Protein AF-0000000083339281 (afdb_homodimer)

Foldseek 3Di:
DPPPPPPQDPVNVVLLVLLLVQCLVCLLVVHQDWQCVSCVVSVHDPVSSCVQVVGSLSSLVVNVCVLCVVLLVDAAPDQDLLVLLLVSLVVRLVSCVVSVSSQVVNVVVLVVVVVVCVVVVDPPDRPPPPSLLVSSCNSCVNCPVQADPVLVVVLSVQLVCLPGSNVVCCCCVPVVDDSVRSSVVSSVSNVVSVVVSNVVSVVVD/DPPPPPPQDPVNVVLLVLLLVQCLVCLVVVHQDWQCVSCVVSVHDPVSSCVQVVGSLSSLVVNVCVLCVVLLVDAAPDQDLLVLLLVSLVVRLVSCVVSVSSQVVNVVVLVVVVVVCVVVVDPPDRPPPPSLLVSSCNSCVNCPVQADPVLVVVLSVQLVCLPGSNVVCCCCVPVVDDSVRSSVVSSVSNVVSVVVSNVVSVVVD

Nearest PDB structures (foldseek):
  5cw8-assembly1_B  TM=6.931E-01  e=2.999E-03  Mycobacterium tuberculosis H37Rv
  2hxi-assembly1_B  TM=6.132E-01  e=1.172E-02  Streptomyces coelicolor A3(2)
  2v57-assembly2_D  TM=5.869E-01  e=1.789E-02  Mycolicibacterium smegmatis
  3cwr-assembly3_B  TM=5.842E-01  e=1.482E-02  Rhodospirillum rubrum ATCC 11170
  3qkx-assembly1_B  TM=4.078E-01  e=6.069E-02  Haemophilus influenzae

Secondary structure (DSSP, 8-state):
---------HHHHHHHHHHHHHHHHHHHTT----HHHHHHHHT--HHHHHHH-SSHHHHHHHHHHHHHHHHHT-----SSHHHHHHHHHHHHHHHHHHTHHHHHHHHHHHHHHHHHHHHH----------HHHHHHHHHTGGGTTTS-HHHHHHHHHHHHHHSSHHHHHIIIIIS---HHHHHHHHHHHHHHHHHHHHHHHHHH-/---------HHHHHHHHHHHHHHHHHHHTT----HHHHHHHHT--HHHHHHH-SSHHHHHHHHHHHHHHHHHT-----SSHHHHHHHHHHHHHHHHHHTHHHHHHHHHHHHHHHHHHHHH----------HHHHHHHHHTGGGTTTS-HHHHHHHHHHHHHHSSHHHHHIIIIIS---HHHHHHHHHHHHHHHHHHHHHHHHHH-

Radius of gyration: 23.17 Å; Cα contacts (8 Å, |Δi|>4): 442; chains: 2; bounding box: 65×65×64 Å

pLDDT: mean 88.34, std 13.96, range [32.69, 98.75]

Sequence (410 aa):
MSDKVIYVSRKQMKTRALMVEQAMALFAQGLEPGVAEVAEKAGVSRSTAYRYFPTRNALVMAMVEESLGPVMNWQPAQQCADERVCSLLAFAWPRIFMHEGVLRAALKVSLEQWAESRKEGGTEQMFTRGNRLRLLTKALQPLESRLAPEKMQMLLNALAVIYGTESLVVLKDIAHCSDDDVMDITEWMAMAMLEKALRENSEGDMSDKVIYVSRKQMKTRALMVEQAMALFAQGLEPGVAEVAEKAGVSRSTAYRYFPTRNALVMAMVEESLGPVMNWQPAQQCADERVCSLLAFAWPRIFMHEGVLRAALKVSLEQWAESRKEGGTEQMFTRGNRLRLLTKALQPLESRLAPEKMQMLLNALAVIYGTESLVVLKDIAHCSDDDVMDITEWMAMAMLEKALRENSEGD

Solvent-accessible surface area (backbone atoms only — not comparable to full-atom values): 22512 Å² total; per-residue (Å²): 131,81,83,75,70,78,78,73,47,71,68,52,52,50,52,53,50,45,42,43,52,47,41,49,56,40,18,66,47,31,43,82,74,50,53,58,57,32,17,59,76,56,72,42,55,58,70,59,39,39,70,76,26,75,42,56,64,52,46,45,51,52,38,49,50,65,64,41,42,70,56,74,65,63,73,78,85,56,78,49,35,70,56,19,46,50,50,50,49,66,61,38,48,62,47,48,63,73,40,38,47,54,49,52,50,44,50,43,49,45,53,50,47,54,29,49,30,54,57,66,72,43,82,66,82,60,78,68,81,52,61,57,59,58,52,50,50,61,30,40,49,68,40,61,87,68,39,55,70,69,58,46,50,50,52,51,53,52,50,50,39,57,56,52,65,50,27,47,48,37,38,41,70,63,64,63,45,51,76,68,49,49,55,50,48,40,50,50,51,49,51,23,46,53,52,44,54,55,53,53,44,58,68,74,100,133,80,83,75,71,79,78,72,48,73,66,53,51,50,52,51,50,45,40,42,53,47,40,50,55,41,20,66,48,33,42,84,74,48,55,58,58,32,15,59,76,56,74,42,54,58,71,59,39,40,69,76,27,77,41,57,65,53,45,45,52,50,39,50,50,64,64,41,42,70,57,75,66,62,73,77,85,56,78,48,35,69,55,19,43,50,51,49,49,66,61,38,48,62,47,48,63,74,39,39,47,53,48,51,51,46,50,42,49,45,53,49,47,54,28,51,31,54,56,65,72,43,82,67,81,60,78,67,82,53,62,57,59,57,54,49,50,61,29,41,49,68,41,63,87,67,38,56,71,70,58,47,50,50,51,52,53,53,50,50,40,57,56,53,63,50,27,48,49,38,38,40,69,62,64,63,43,50,74,66,49,50,54,51,49,42,48,52,50,50,50,23,45,52,52,45,54,54,52,52,43,58,66,73,99

InterPro domains:
  IPR001647 DNA-binding HTH domain, TetR-type [PF00440] (21-62)
  IPR001647 DNA-binding HTH domain, TetR-type [PS50977] (13-71)
  IPR009057 Homedomain-like superfamily [SSF46689] (10-74)
  IPR050109 HTH-type, TetR-like transcriptional regulator [PTHR30055] (12-131)

Organism: NCBI:txid2582917

Structure (mmCIF, N/CA/C/O backbone):
data_AF-0000000083339281-model_v1
#
loop_
_entity.id
_entity.type
_entity.pdbx_description
1 polymer 'TetR/AcrR family transcriptional regulator'
#
loop_
_atom_site.group_PDB
_atom_site.id
_atom_site.type_symbol
_atom_site.label_atom_id
_atom_site.label_alt_id
_atom_site.label_comp_id
_atom_site.label_asym_id
_atom_site.label_entity_id
_atom_site.label_seq_id
_atom_site.pdbx_PDB_ins_code
_atom_site.Cartn_x
_atom_site.Cartn_y
_atom_site.Cartn_z
_atom_site.occupancy
_atom_site.B_iso_or_equiv
_atom_site.auth_seq_id
_atom_site.auth_comp_id
_atom_site.auth_asym_id
_atom_site.auth_atom_id
_atom_site.pdbx_PDB_model_num
ATOM 1 N N . MET A 1 1 ? 22.797 26.172 -26.609 1 33.94 1 MET A N 1
ATOM 2 C CA . MET A 1 1 ? 22.531 26.344 -25.188 1 33.94 1 MET A CA 1
ATOM 3 C C . MET A 1 1 ? 23.531 25.547 -24.344 1 33.94 1 MET A C 1
ATOM 5 O O . MET A 1 1 ? 23.672 24.328 -24.531 1 33.94 1 MET A O 1
ATOM 9 N N . SER A 1 2 ? 24.62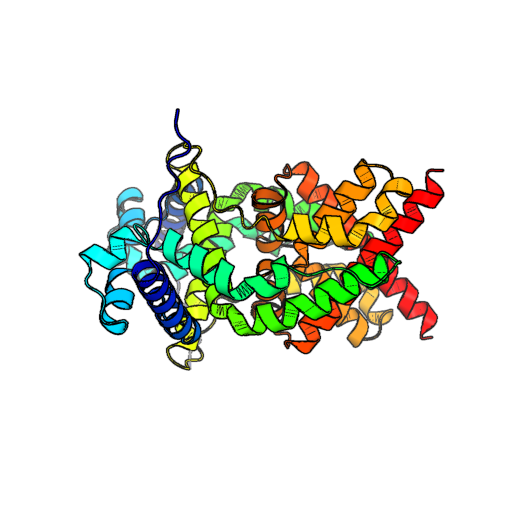5 26.125 -23.766 1 36.34 2 SER A N 1
ATOM 10 C CA . SER A 1 2 ? 25.703 25.516 -23.016 1 36.34 2 SER A CA 1
ATOM 11 C C . SER A 1 2 ? 25.188 24.656 -21.859 1 36.34 2 SER A C 1
ATOM 13 O O . SER A 1 2 ? 24.188 25.016 -21.234 1 36.34 2 SER A O 1
ATOM 15 N N . ASP A 1 3 ? 25.266 23.438 -21.828 1 41.91 3 ASP A N 1
ATOM 16 C CA . ASP A 1 3 ? 24.938 22.5 -20.766 1 41.91 3 ASP A CA 1
ATOM 17 C C . ASP A 1 3 ? 25.516 22.953 -19.438 1 41.91 3 ASP A C 1
ATOM 19 O O . ASP A 1 3 ? 26.734 22.828 -19.203 1 41.91 3 ASP A O 1
ATOM 23 N N . LYS A 1 4 ? 25.188 24.141 -18.953 1 43.12 4 LYS A N 1
ATOM 24 C CA . LYS A 1 4 ? 25.625 24.703 -17.672 1 43.12 4 LYS A CA 1
ATOM 25 C C . LYS A 1 4 ? 25.672 23.625 -16.594 1 43.12 4 LYS A C 1
ATOM 27 O O . LYS A 1 4 ? 24.641 23.094 -16.188 1 43.12 4 LYS A O 1
ATOM 32 N N . VAL A 1 5 ? 26.656 22.828 -16.562 1 42.88 5 VAL A N 1
ATOM 33 C CA . VAL A 1 5 ? 27.016 21.953 -15.445 1 42.88 5 VAL A CA 1
ATOM 34 C C . VAL A 1 5 ? 26.953 22.734 -14.133 1 42.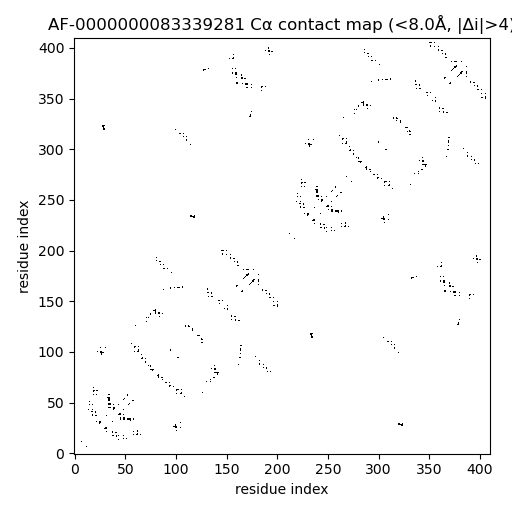88 5 VAL A C 1
ATOM 36 O O . VAL A 1 5 ? 27.672 23.719 -13.953 1 42.88 5 VAL A O 1
ATOM 39 N N . ILE A 1 6 ? 25.906 22.906 -13.477 1 47.34 6 ILE A N 1
ATOM 40 C CA . ILE A 1 6 ? 25.891 23.469 -12.133 1 47.34 6 ILE A CA 1
ATOM 41 C C . ILE A 1 6 ? 26.922 22.75 -11.258 1 47.34 6 ILE A C 1
ATOM 43 O O . ILE A 1 6 ? 26.812 21.547 -11.031 1 47.34 6 ILE A O 1
ATOM 47 N N . TYR A 1 7 ? 28.078 23.203 -11.25 1 48.22 7 TYR A N 1
ATOM 48 C CA . TYR A 1 7 ? 29.172 22.781 -10.375 1 48.22 7 TYR A CA 1
ATOM 49 C C . TYR A 1 7 ? 28.812 22.953 -8.914 1 48.22 7 TYR A C 1
ATOM 51 O O . TYR A 1 7 ? 28.625 24.078 -8.445 1 48.22 7 TYR A O 1
ATOM 59 N N . VAL A 1 8 ? 28.109 21.938 -8.422 1 59.62 8 VAL A N 1
ATOM 60 C CA . VAL A 1 8 ? 27.906 21.984 -6.977 1 59.62 8 VAL A CA 1
ATOM 61 C C . VAL A 1 8 ? 29.25 21.766 -6.27 1 59.62 8 VAL A C 1
ATOM 63 O O . VAL A 1 8 ? 29.953 20.781 -6.543 1 59.62 8 VAL A O 1
ATOM 66 N N . SER A 1 9 ? 29.812 22.719 -5.547 1 73.69 9 SER A N 1
ATOM 67 C CA . SER A 1 9 ? 31.078 22.656 -4.809 1 73.69 9 SER A CA 1
ATOM 68 C C . SER A 1 9 ? 31.062 21.5 -3.807 1 73.69 9 SER A C 1
ATOM 70 O O . SER A 1 9 ? 30 21 -3.445 1 73.69 9 SER A O 1
ATOM 72 N N . ARG A 1 10 ? 32.25 21.047 -3.561 1 70.12 10 ARG A N 1
ATOM 73 C CA . ARG A 1 10 ? 32.438 20 -2.562 1 70.12 10 ARG A CA 1
ATOM 74 C C . ARG A 1 10 ? 31.766 20.375 -1.243 1 70.12 10 ARG A C 1
ATOM 76 O O . ARG A 1 10 ? 31.188 19.531 -0.573 1 70.12 10 ARG A O 1
ATOM 83 N N . LYS A 1 11 ? 31.922 21.641 -0.958 1 74.75 11 LYS A N 1
ATOM 84 C CA . LYS A 1 11 ? 31.328 22.125 0.281 1 74.75 11 LYS A CA 1
ATOM 85 C C . LYS A 1 11 ? 29.797 22.031 0.226 1 74.75 11 LYS A C 1
ATOM 87 O O . LYS A 1 11 ? 29.156 21.656 1.21 1 74.75 11 LYS A O 1
ATOM 92 N N . GLN A 1 12 ? 29.281 22.297 -0.885 1 77.69 12 GLN A N 1
ATOM 93 C CA . GLN A 1 12 ? 27.844 22.25 -1.071 1 77.69 12 GLN A CA 1
ATOM 94 C C . GLN A 1 12 ? 27.312 20.828 -0.971 1 77.69 12 GLN A C 1
ATOM 96 O O . GLN A 1 12 ? 26.25 20.594 -0.371 1 77.69 12 GLN A O 1
ATOM 101 N N . MET A 1 13 ? 28.062 19.984 -1.512 1 81.81 13 MET A N 1
ATOM 102 C CA . MET A 1 13 ? 27.672 18.578 -1.456 1 81.81 13 MET A CA 1
ATOM 103 C C . MET A 1 13 ? 27.719 18.062 -0.024 1 81.81 13 MET A C 1
ATOM 105 O O . MET A 1 13 ? 26.859 17.281 0.387 1 81.81 13 MET A O 1
ATOM 109 N N . LYS A 1 14 ? 28.641 18.531 0.684 1 86.44 14 LYS A N 1
ATOM 110 C CA . LYS A 1 14 ? 28.766 18.109 2.074 1 86.44 14 LYS A CA 1
ATOM 111 C C . LYS A 1 14 ? 27.594 18.625 2.914 1 86.44 14 LYS A C 1
ATOM 113 O O . LYS A 1 14 ? 27.078 17.891 3.764 1 86.44 14 LYS A O 1
ATOM 118 N N . THR A 1 15 ? 27.234 19.812 2.658 1 88.88 15 THR A N 1
ATOM 119 C CA . THR A 1 15 ? 26.125 20.406 3.398 1 88.88 15 THR A CA 1
ATOM 120 C C . THR A 1 15 ? 24.812 19.672 3.09 1 88.88 15 THR A C 1
ATOM 122 O O . THR A 1 15 ? 24.031 19.375 3.996 1 88.88 15 THR A O 1
ATOM 125 N N . ARG A 1 16 ? 24.594 19.391 1.918 1 91.88 16 ARG A N 1
ATOM 126 C CA . ARG A 1 16 ? 23.406 18.656 1.509 1 91.88 16 ARG A CA 1
ATOM 127 C C . ARG A 1 16 ? 23.344 17.281 2.158 1 91.88 16 ARG A C 1
ATOM 129 O O . ARG A 1 16 ? 22.297 16.875 2.668 1 91.88 16 ARG A O 1
ATOM 136 N N . ALA A 1 17 ? 24.469 16.641 2.113 1 92.5 17 ALA A N 1
ATOM 137 C CA . ALA A 1 17 ? 24.562 15.312 2.697 1 92.5 17 ALA A CA 1
ATOM 138 C C . ALA A 1 17 ? 24.297 15.352 4.199 1 92.5 17 ALA A C 1
ATOM 140 O O . ALA A 1 17 ? 23.656 14.453 4.746 1 92.5 17 ALA A O 1
ATOM 141 N N . LEU A 1 18 ? 24.797 16.375 4.785 1 93.44 18 LEU A N 1
ATOM 142 C CA . LEU A 1 18 ? 24.594 16.531 6.219 1 93.44 18 LEU A CA 1
ATOM 143 C C . LEU A 1 18 ? 23.109 16.734 6.535 1 93.44 18 LEU A C 1
ATOM 145 O O . LEU A 1 18 ? 22.609 16.156 7.504 1 93.44 18 LEU A O 1
ATOM 149 N N . MET A 1 19 ? 22.453 17.5 5.754 1 95 19 MET A N 1
ATOM 150 C CA . MET A 1 19 ? 21.016 17.734 5.926 1 95 19 MET A CA 1
ATOM 151 C C . MET A 1 19 ? 20.234 16.438 5.781 1 95 19 MET A C 1
ATOM 153 O O . MET A 1 19 ? 19.359 16.141 6.59 1 95 19 MET A O 1
ATOM 157 N N . VAL A 1 20 ? 20.578 15.672 4.836 1 95.25 20 VAL A N 1
ATOM 158 C CA . VAL A 1 20 ? 19.891 14.414 4.57 1 95.25 20 VAL A CA 1
ATOM 159 C C . VAL A 1 20 ? 20.141 13.438 5.723 1 95.25 20 VAL A C 1
ATOM 161 O O . VAL A 1 20 ? 19.203 12.789 6.199 1 95.25 20 VAL A O 1
ATOM 164 N N . GLU A 1 21 ? 21.312 13.414 6.168 1 93.81 21 GLU A N 1
ATOM 165 C CA . GLU A 1 21 ? 21.672 12.523 7.27 1 93.81 21 GLU A CA 1
ATOM 166 C C . GLU A 1 21 ? 20.906 12.875 8.539 1 93.81 21 GLU A C 1
ATOM 168 O O . GLU A 1 21 ? 20.375 11.992 9.211 1 93.81 21 GLU A O 1
ATOM 173 N N . GLN A 1 22 ? 20.844 14.141 8.812 1 94.25 22 GLN A N 1
ATOM 174 C CA . GLN A 1 22 ? 20.125 14.578 10 1 94.25 22 GLN A CA 1
ATOM 175 C C . GLN A 1 22 ? 18.625 14.297 9.867 1 94.25 22 GLN A C 1
ATOM 177 O O . GLN A 1 22 ? 17.984 13.891 10.836 1 94.25 22 GLN A O 1
ATOM 182 N N . ALA A 1 23 ? 18.109 14.531 8.688 1 94.81 23 ALA A N 1
ATOM 183 C CA . ALA A 1 23 ? 16.703 14.258 8.438 1 94.81 23 ALA A CA 1
ATOM 184 C C . ALA A 1 23 ? 16.391 12.773 8.625 1 94.81 23 ALA A C 1
ATOM 186 O O . ALA A 1 23 ? 15.398 12.414 9.258 1 94.81 23 ALA A O 1
ATOM 187 N N . MET A 1 24 ? 17.234 11.93 8.109 1 92.69 24 MET A N 1
ATOM 188 C CA . MET A 1 24 ? 17.031 10.484 8.203 1 92.69 24 MET A CA 1
ATOM 189 C C . MET A 1 24 ? 17.016 10.039 9.664 1 92.69 24 MET A C 1
ATOM 191 O O . MET A 1 24 ? 16.203 9.18 10.039 1 92.69 24 MET A O 1
ATOM 195 N N . ALA A 1 25 ? 17.828 10.625 10.461 1 89.94 25 ALA A N 1
ATOM 196 C CA . ALA A 1 25 ? 17.859 10.289 11.883 1 89.94 25 ALA A CA 1
ATOM 197 C C . ALA A 1 25 ? 16.547 10.672 12.57 1 89.94 25 ALA A C 1
ATOM 199 O O . ALA A 1 25 ? 16.031 9.922 13.406 1 89.94 25 ALA A O 1
ATOM 200 N N . LEU A 1 26 ? 16.047 11.805 12.195 1 89.56 26 LEU A N 1
ATOM 201 C CA . LEU A 1 26 ? 14.797 12.266 12.789 1 89.56 26 LEU A CA 1
ATOM 202 C C . LEU A 1 26 ? 13.625 11.398 12.336 1 89.56 26 LEU A C 1
ATOM 204 O O . LEU A 1 26 ? 12.789 11.008 13.148 1 89.56 26 LEU A O 1
ATOM 208 N N . PHE A 1 27 ? 13.617 11.023 11.109 1 86.62 27 PHE A N 1
ATOM 209 C CA . PHE A 1 27 ? 12.539 10.203 10.57 1 86.62 27 PHE A CA 1
ATOM 210 C C . PHE A 1 27 ? 12.586 8.797 11.156 1 86.62 27 PHE A C 1
ATOM 212 O O . PHE A 1 27 ? 11.547 8.164 11.352 1 86.62 27 PHE A O 1
ATOM 219 N N . ALA A 1 28 ? 13.781 8.352 11.422 1 81.62 28 ALA A N 1
ATOM 220 C CA . ALA A 1 28 ? 13.93 7.031 12.023 1 81.62 28 ALA A CA 1
ATOM 221 C C . ALA A 1 28 ? 13.289 6.984 13.414 1 81.62 28 ALA A C 1
ATOM 223 O O . ALA A 1 28 ? 12.852 5.926 13.859 1 81.62 28 ALA A O 1
ATOM 224 N N . GLN A 1 29 ? 13.141 8.156 14.039 1 81.31 29 GLN A N 1
ATOM 225 C CA . GLN A 1 29 ? 12.555 8.258 15.375 1 81.31 29 GLN A CA 1
ATOM 226 C C . GLN A 1 29 ? 11.055 8.531 15.289 1 81.31 29 GLN A C 1
ATOM 228 O O . GLN A 1 29 ? 10.391 8.711 16.312 1 81.31 29 GLN A O 1
ATOM 233 N N . GLY A 1 30 ? 10.625 8.523 14.07 1 78.12 30 GLY A N 1
ATOM 234 C CA . GLY A 1 30 ? 9.195 8.742 13.883 1 78.12 30 GLY A CA 1
ATOM 235 C C . GLY A 1 30 ? 8.82 10.211 13.797 1 78.12 30 GLY A C 1
ATOM 236 O O . GLY A 1 30 ? 7.641 10.555 13.75 1 78.12 30 GLY A O 1
ATOM 237 N N . LEU A 1 31 ? 9.844 11.008 13.773 1 83.56 31 LEU A N 1
ATOM 238 C CA . LEU A 1 31 ? 9.578 12.438 13.633 1 83.56 31 LEU A CA 1
ATOM 239 C C . LEU A 1 31 ? 9.453 12.828 12.164 1 83.56 31 LEU A C 1
ATOM 241 O O . LEU A 1 31 ? 9.961 12.125 11.289 1 83.56 31 LEU A O 1
ATOM 245 N N . GLU A 1 32 ? 8.609 13.812 11.938 1 83.38 32 GLU A N 1
ATOM 246 C CA . GLU A 1 32 ? 8.453 14.312 10.578 1 83.38 32 GLU A CA 1
ATOM 247 C C . GLU A 1 32 ? 8.773 15.805 10.5 1 83.38 32 GLU A C 1
ATOM 249 O O . GLU A 1 32 ? 7.887 16.625 10.227 1 83.38 32 GLU A O 1
ATOM 254 N N . PRO A 1 33 ? 10.078 16.016 10.617 1 88.94 33 PRO A N 1
ATOM 255 C CA . PRO A 1 33 ? 10.477 17.422 10.656 1 88.94 33 PRO A CA 1
ATOM 256 C C . PRO A 1 33 ? 10.328 18.125 9.305 1 88.94 33 PRO A C 1
ATOM 258 O O . PRO A 1 33 ? 10.398 17.469 8.258 1 88.94 33 PRO A O 1
ATOM 261 N N . GLY A 1 34 ? 10.133 19.422 9.406 1 92.12 34 GLY A N 1
ATOM 262 C CA . GLY A 1 34 ? 10.25 20.234 8.203 1 92.12 34 GLY A CA 1
ATOM 263 C C . GLY A 1 34 ? 11.688 20.578 7.855 1 92.12 34 GLY A C 1
ATOM 264 O O . GLY A 1 34 ? 12.617 20.172 8.562 1 92.12 34 GLY A O 1
ATOM 265 N N . VAL A 1 35 ? 11.828 21.297 6.762 1 94.31 35 VAL A N 1
ATOM 266 C CA . VAL A 1 35 ? 13.156 21.656 6.266 1 94.31 35 VAL A CA 1
ATOM 267 C C . VAL A 1 35 ? 13.859 22.547 7.281 1 94.31 35 VAL A C 1
ATOM 269 O O . VAL A 1 35 ? 15.039 22.344 7.578 1 94.31 35 VAL A O 1
ATOM 272 N N . ALA A 1 36 ? 13.133 23.438 7.867 1 95.19 36 ALA A N 1
ATOM 273 C CA . ALA A 1 36 ? 13.695 24.391 8.828 1 95.19 36 ALA A CA 1
ATOM 274 C C . ALA A 1 36 ? 14.188 23.672 10.078 1 95.19 36 ALA A C 1
ATOM 276 O O . ALA A 1 36 ? 15.258 23.984 10.609 1 95.19 36 ALA A O 1
ATOM 277 N N . GLU A 1 37 ? 13.438 22.797 10.562 1 94.75 37 GLU A N 1
ATOM 278 C CA . GLU A 1 37 ? 13.805 22.031 11.758 1 94.75 37 GLU A CA 1
ATOM 279 C C . GLU A 1 37 ? 15.062 21.203 11.516 1 94.75 37 GLU A C 1
ATOM 281 O O . GLU A 1 37 ? 15.93 21.109 12.391 1 94.75 37 GLU A O 1
ATOM 286 N N . VAL A 1 38 ? 15.156 20.578 10.359 1 95.69 38 VAL A N 1
ATOM 287 C CA . VAL A 1 38 ? 16.344 19.797 10 1 95.69 38 VAL A CA 1
ATOM 288 C C . VAL A 1 38 ? 17.547 20.703 9.914 1 95.69 38 VAL A C 1
ATOM 290 O O . VAL A 1 38 ? 18.641 20.344 10.352 1 95.69 38 VAL A O 1
ATOM 293 N N . ALA A 1 39 ? 17.359 21.859 9.359 1 96 39 ALA A N 1
ATOM 294 C CA . ALA A 1 39 ? 18.438 22.828 9.234 1 96 39 ALA A CA 1
ATOM 295 C C . ALA A 1 39 ? 19 23.203 10.602 1 96 39 ALA A C 1
ATOM 297 O O . ALA A 1 39 ? 20.219 23.25 10.781 1 96 39 ALA A O 1
ATOM 298 N N . GLU A 1 40 ? 18.156 23.438 11.516 1 95.06 40 GLU A N 1
ATOM 299 C CA . GLU A 1 40 ? 18.562 23.797 12.875 1 95.06 40 GLU A CA 1
ATOM 300 C C . GLU A 1 40 ? 19.406 22.688 13.5 1 95.06 40 GLU A C 1
ATOM 302 O O . GLU A 1 40 ? 20.453 22.969 14.086 1 95.06 40 GLU A O 1
ATOM 307 N N . LYS A 1 41 ? 19.016 21.562 13.375 1 93.44 41 LYS A N 1
ATOM 308 C CA . LYS A 1 41 ? 19.734 20.422 13.945 1 93.44 41 LYS A CA 1
ATOM 309 C C . LYS A 1 41 ? 21.078 20.219 13.25 1 93.44 41 LYS A C 1
ATOM 311 O O . LYS A 1 41 ? 22.062 19.797 13.883 1 93.44 41 LYS A O 1
ATOM 316 N N . ALA A 1 42 ? 21.125 20.484 11.992 1 93.31 42 ALA A N 1
ATOM 317 C CA . ALA A 1 42 ? 22.328 20.266 11.188 1 93.31 42 ALA A CA 1
ATOM 318 C C . ALA A 1 42 ? 23.281 21.453 11.297 1 93.31 42 ALA A C 1
ATOM 320 O O . ALA A 1 42 ? 24.406 21.391 10.797 1 93.31 42 ALA A O 1
ATOM 321 N N . GLY A 1 43 ? 22.844 22.531 11.875 1 94.19 43 GLY A N 1
ATOM 322 C CA . GLY A 1 43 ? 23.672 23.719 11.953 1 94.19 43 GLY A CA 1
ATOM 323 C C . GLY A 1 43 ? 23.797 24.453 10.633 1 94.19 43 GLY A C 1
ATOM 324 O O . GLY A 1 43 ? 24.859 24.984 10.312 1 94.19 43 GLY A O 1
ATOM 325 N N . VAL A 1 44 ? 22.859 24.359 9.859 1 94 44 VAL A N 1
ATOM 326 C CA . VAL A 1 44 ? 22.781 25.016 8.562 1 94 44 VAL A CA 1
ATOM 327 C C . VAL A 1 44 ? 21.75 26.156 8.617 1 94 44 VAL A C 1
ATOM 329 O O . VAL A 1 44 ? 20.719 26.031 9.281 1 94 44 VAL A O 1
ATOM 332 N N . SER A 1 45 ? 22.109 27.25 7.961 1 94.69 45 SER A N 1
ATOM 333 C CA . SER A 1 45 ? 21.156 28.344 7.934 1 94.69 45 SER A CA 1
ATOM 334 C C . SER A 1 45 ? 19.891 27.969 7.172 1 94.69 45 SER A C 1
ATOM 336 O O . SER A 1 45 ? 19.938 27.141 6.25 1 94.69 45 SER A O 1
ATOM 338 N N . ARG A 1 46 ? 18.75 28.578 7.539 1 94.25 46 ARG A N 1
ATOM 339 C CA . ARG A 1 46 ? 17.484 28.344 6.855 1 94.25 46 ARG A CA 1
ATOM 340 C C . ARG A 1 46 ? 17.594 28.672 5.371 1 94.25 46 ARG A C 1
ATOM 342 O O . ARG A 1 46 ? 17.094 27.938 4.523 1 94.25 46 ARG A O 1
ATOM 349 N N . SER A 1 47 ? 18.25 29.781 5.121 1 94.19 47 SER A N 1
ATOM 350 C CA . SER A 1 47 ? 18.391 30.203 3.732 1 94.19 47 SER A CA 1
ATOM 351 C C . SER A 1 47 ? 19.141 29.172 2.904 1 94.19 47 SER A C 1
ATOM 353 O O . SER A 1 47 ? 18.703 28.812 1.807 1 94.19 47 SER A O 1
ATOM 355 N N . THR A 1 48 ? 20.156 28.656 3.377 1 93.5 48 THR A N 1
ATOM 356 C CA . THR A 1 48 ? 20.938 27.625 2.707 1 93.5 48 THR A CA 1
ATOM 357 C C . THR A 1 48 ? 20.141 26.344 2.566 1 93.5 48 THR A C 1
ATOM 359 O O . THR A 1 48 ? 20.156 25.703 1.509 1 93.5 48 THR A O 1
ATOM 362 N N . ALA A 1 49 ? 19.453 25.969 3.645 1 95.25 49 ALA A N 1
ATOM 363 C CA . ALA A 1 49 ? 18.672 24.734 3.648 1 95.25 49 ALA A CA 1
ATOM 364 C C . ALA A 1 49 ? 17.609 24.766 2.559 1 95.25 49 ALA A C 1
ATOM 366 O O . ALA A 1 49 ? 17.438 23.781 1.826 1 95.25 49 ALA A O 1
ATOM 367 N N . TYR A 1 50 ? 16.969 25.844 2.391 1 95 50 TYR A N 1
ATOM 368 C CA . TYR A 1 50 ? 15.875 25.938 1.43 1 95 50 TYR A CA 1
ATOM 369 C C . TYR A 1 50 ? 16.406 26.062 0.008 1 95 50 TYR A C 1
ATOM 371 O O . TYR A 1 50 ? 15.672 25.859 -0.959 1 95 50 TYR A O 1
ATOM 379 N N . ARG A 1 51 ? 17.672 26.484 -0.097 1 93.44 51 ARG A N 1
ATOM 380 C CA . ARG A 1 51 ? 18.312 26.422 -1.407 1 93.44 51 ARG A CA 1
ATOM 381 C C . ARG A 1 51 ? 18.469 24.969 -1.865 1 93.44 51 ARG A C 1
ATOM 383 O O . ARG A 1 51 ? 18.281 24.656 -3.045 1 93.44 51 ARG A O 1
ATOM 390 N N . TYR A 1 52 ? 18.75 24.109 -0.945 1 92.88 52 TYR A N 1
ATOM 391 C CA . TYR A 1 52 ? 18.953 22.688 -1.262 1 92.88 52 TYR A CA 1
ATOM 392 C C . TYR A 1 52 ? 17.625 21.953 -1.315 1 92.88 52 TYR A C 1
ATOM 394 O O . TYR A 1 52 ? 17.406 21.094 -2.176 1 92.88 52 TYR A O 1
ATOM 402 N N . PHE A 1 53 ? 16.781 22.25 -0.372 1 94.88 53 PHE A N 1
ATOM 403 C CA . PHE A 1 53 ? 15.492 21.578 -0.245 1 94.88 53 PHE A CA 1
ATOM 404 C C . PHE A 1 53 ? 14.359 22.594 -0.105 1 94.88 53 PHE A C 1
ATOM 406 O O . PHE A 1 53 ? 13.867 22.828 1 1 94.88 53 PHE A O 1
ATOM 413 N N . PRO A 1 54 ? 13.922 23.062 -1.274 1 93.44 54 PRO A N 1
ATOM 414 C CA . PRO A 1 54 ? 12.906 24.125 -1.255 1 93.44 54 PRO A CA 1
ATOM 415 C C . PRO A 1 54 ? 11.602 23.688 -0.603 1 93.44 54 PRO A C 1
ATOM 417 O O . PRO A 1 54 ? 10.828 24.516 -0.13 1 93.44 54 PRO A O 1
ATOM 420 N N . THR A 1 55 ? 11.367 22.297 -0.635 1 88.69 55 THR A N 1
ATOM 421 C CA . THR A 1 55 ? 10.156 21.75 -0.026 1 88.69 55 THR A CA 1
ATOM 422 C C . THR A 1 55 ? 10.477 20.531 0.825 1 88.69 55 THR A C 1
ATOM 424 O O . THR A 1 55 ? 11.539 19.922 0.672 1 88.69 55 THR A O 1
ATOM 427 N N . ARG A 1 56 ? 9.562 20.219 1.653 1 88.69 56 ARG A N 1
ATOM 428 C CA . ARG A 1 56 ? 9.68 18.984 2.432 1 88.69 56 ARG A CA 1
ATOM 429 C C . ARG A 1 56 ? 9.719 17.766 1.521 1 88.69 56 ARG A C 1
ATOM 431 O O . ARG A 1 56 ? 10.438 16.812 1.796 1 88.69 56 ARG A O 1
ATOM 438 N N . ASN A 1 57 ? 8.961 17.844 0.471 1 85.62 57 ASN A N 1
ATOM 439 C CA . ASN A 1 57 ? 8.938 16.734 -0.489 1 85.62 57 ASN A CA 1
ATOM 440 C C . ASN A 1 57 ? 10.312 16.5 -1.102 1 85.62 57 ASN A C 1
ATOM 442 O O . ASN A 1 57 ? 10.734 15.352 -1.269 1 85.62 57 ASN A O 1
ATOM 446 N N . ALA A 1 58 ? 10.945 17.531 -1.392 1 89.38 58 ALA A N 1
ATOM 447 C CA . ALA A 1 58 ? 12.289 17.422 -1.954 1 89.38 58 ALA A CA 1
ATOM 448 C C . ALA A 1 58 ? 13.242 16.75 -0.965 1 89.38 58 ALA A C 1
ATOM 450 O O . ALA A 1 58 ? 14.094 15.945 -1.357 1 89.38 58 ALA A O 1
ATOM 451 N N . LEU A 1 59 ? 13.102 17.125 0.267 1 92.69 59 LEU A N 1
ATOM 452 C CA . LEU A 1 59 ? 13.922 16.531 1.314 1 92.69 59 LEU A CA 1
ATOM 453 C C . LEU A 1 59 ? 13.617 15.039 1.456 1 92.69 59 LEU A C 1
ATOM 455 O O . LEU A 1 59 ? 14.531 14.219 1.543 1 92.69 59 LEU A O 1
ATOM 459 N N . VAL A 1 60 ? 12.391 14.656 1.43 1 91.25 60 VAL A N 1
ATOM 460 C CA . VAL A 1 60 ? 11.977 13.266 1.555 1 91.25 60 VAL A CA 1
ATOM 461 C C . VAL A 1 60 ? 12.508 12.453 0.374 1 91.25 60 VAL A C 1
ATOM 463 O O . VAL A 1 60 ? 13.023 11.352 0.552 1 91.25 60 VAL A O 1
ATOM 466 N N . MET A 1 61 ? 12.438 13 -0.774 1 88.25 61 MET A N 1
ATOM 467 C CA . MET A 1 61 ? 12.938 12.312 -1.962 1 88.25 61 MET A CA 1
ATOM 468 C C . MET A 1 61 ? 14.438 12.055 -1.847 1 88.25 61 MET A C 1
ATOM 470 O O . MET A 1 61 ? 14.914 10.984 -2.221 1 88.25 61 MET A O 1
ATOM 474 N N . ALA A 1 62 ? 15.086 13.039 -1.365 1 91.38 62 ALA A N 1
ATOM 475 C CA . ALA A 1 62 ? 16.531 12.875 -1.18 1 91.38 62 ALA A CA 1
ATOM 476 C C . ALA A 1 62 ? 16.828 11.766 -0.173 1 91.38 62 ALA A C 1
ATOM 478 O O . ALA A 1 62 ? 17.781 11.008 -0.342 1 91.38 62 ALA A O 1
ATOM 479 N N . MET A 1 63 ? 16.062 11.688 0.847 1 93.25 63 MET A N 1
ATOM 480 C CA . MET A 1 63 ? 16.234 10.633 1.846 1 93.25 63 MET A CA 1
ATOM 481 C C . MET A 1 63 ? 16 9.258 1.232 1 93.25 63 MET A C 1
ATOM 483 O O . MET A 1 63 ? 16.719 8.305 1.536 1 93.25 63 MET A O 1
ATOM 487 N N . VAL A 1 64 ? 15 9.18 0.432 1 91.38 64 VAL A N 1
ATOM 488 C CA . VAL A 1 64 ? 14.688 7.91 -0.221 1 91.38 64 VAL A CA 1
ATOM 489 C C . VAL A 1 64 ? 15.867 7.484 -1.099 1 91.38 64 VAL A C 1
ATOM 491 O O . VAL A 1 64 ? 16.281 6.328 -1.062 1 91.38 64 VAL A O 1
ATOM 494 N N . GLU A 1 65 ? 16.359 8.406 -1.85 1 89.69 65 GLU A N 1
ATOM 495 C CA . GLU A 1 65 ? 17.5 8.125 -2.715 1 89.69 65 GLU A CA 1
ATOM 496 C C . GLU A 1 65 ? 18.688 7.633 -1.904 1 89.69 65 GLU A C 1
ATOM 498 O O . GLU A 1 65 ? 19.375 6.684 -2.301 1 89.69 65 GLU A O 1
ATOM 503 N N . GLU A 1 66 ? 18.906 8.281 -0.84 1 90.06 66 GLU A N 1
ATOM 504 C CA . GLU A 1 66 ? 20.016 7.887 0.024 1 90.06 66 GLU A CA 1
ATOM 505 C C . GLU A 1 66 ? 19.781 6.512 0.637 1 90.06 66 GLU A C 1
ATOM 507 O O . GLU A 1 66 ? 20.703 5.695 0.728 1 90.06 66 GLU A O 1
ATOM 512 N N . SER A 1 67 ? 18.641 6.258 1.053 1 89.88 67 SER A N 1
ATOM 513 C CA . SER A 1 67 ? 18.281 5.02 1.733 1 89.88 67 SER A CA 1
ATOM 514 C C . SER A 1 67 ? 18.359 3.824 0.79 1 89.88 67 SER A C 1
ATOM 516 O O . SER A 1 67 ? 18.812 2.748 1.182 1 89.88 67 SER A O 1
ATOM 518 N N . LEU A 1 68 ? 17.938 4.059 -0.498 1 90.62 68 LEU A N 1
ATOM 519 C CA . LEU A 1 68 ? 17.781 2.924 -1.4 1 90.62 68 LEU A CA 1
ATOM 520 C C . LEU A 1 68 ? 18.844 2.941 -2.486 1 90.62 68 LEU A C 1
ATOM 522 O O . LEU A 1 68 ? 18.797 2.15 -3.432 1 90.62 68 LEU A O 1
ATOM 526 N N . GLY A 1 69 ? 19.797 3.82 -2.33 1 87.69 69 GLY A N 1
ATOM 527 C CA . GLY A 1 69 ? 20.906 3.879 -3.275 1 87.69 69 GLY A CA 1
ATOM 528 C C . GLY A 1 69 ? 21.469 2.516 -3.615 1 87.69 69 GLY A C 1
ATOM 529 O O . GLY A 1 69 ? 21.516 2.129 -4.785 1 87.69 69 GLY A O 1
ATOM 530 N N . PRO A 1 70 ? 21.859 1.794 -2.646 1 88.56 70 PRO A N 1
ATOM 531 C CA . PRO A 1 70 ? 22.406 0.461 -2.9 1 88.56 70 PRO A CA 1
ATOM 532 C C . PRO A 1 70 ? 21.438 -0.438 -3.674 1 88.56 70 PRO A C 1
ATOM 534 O O . PRO A 1 70 ? 21.875 -1.207 -4.539 1 88.56 70 PRO A O 1
ATOM 537 N N . VAL A 1 71 ? 20.188 -0.363 -3.404 1 91.06 71 VAL A N 1
ATOM 538 C CA . VAL A 1 71 ? 19.188 -1.187 -4.086 1 91.06 71 VAL A CA 1
ATOM 539 C C . VAL A 1 71 ? 19.109 -0.79 -5.559 1 91.06 71 VAL A C 1
ATOM 541 O O . VAL A 1 71 ? 19 -1.649 -6.434 1 91.06 71 VAL A O 1
ATOM 544 N N . MET A 1 72 ? 19.188 0.466 -5.809 1 88.38 72 MET A N 1
ATOM 545 C CA . MET A 1 72 ? 19.094 0.979 -7.172 1 88.38 72 MET A CA 1
ATOM 546 C C . MET A 1 72 ? 20.25 0.478 -8.023 1 88.38 72 MET A C 1
ATOM 548 O O . MET A 1 72 ? 20.141 0.406 -9.25 1 88.38 72 MET A O 1
ATOM 552 N N . ASN A 1 73 ? 21.297 0.113 -7.379 1 90.31 73 ASN A N 1
ATOM 553 C CA . ASN A 1 73 ? 22.484 -0.339 -8.094 1 90.31 73 ASN A CA 1
ATOM 554 C C . ASN A 1 73 ? 22.594 -1.861 -8.102 1 90.31 73 ASN A C 1
ATOM 556 O O . ASN A 1 73 ? 23.609 -2.416 -8.523 1 90.31 73 ASN A O 1
ATOM 560 N N . TRP A 1 74 ? 21.547 -2.512 -7.621 1 93.75 74 TRP A N 1
ATOM 561 C CA . TRP A 1 74 ? 21.5 -3.971 -7.617 1 93.75 74 TRP A CA 1
ATOM 562 C C . TRP A 1 74 ? 21.688 -4.527 -9.023 1 93.75 74 TRP A C 1
ATOM 564 O O . TRP A 1 74 ? 21.109 -4.008 -9.984 1 93.75 74 TRP A O 1
ATOM 574 N N . GLN A 1 75 ? 22.562 -5.586 -9.125 1 93.62 75 GLN A N 1
ATOM 575 C CA . GLN A 1 75 ? 22.781 -6.328 -10.367 1 93.62 75 GLN A CA 1
ATOM 576 C C . GLN A 1 75 ? 22.562 -7.824 -10.156 1 93.62 75 GLN A C 1
ATOM 578 O O . GLN A 1 75 ? 23.078 -8.398 -9.195 1 93.62 75 GLN A O 1
ATOM 583 N N . PRO A 1 76 ? 21.812 -8.375 -11.125 1 92.56 76 PRO A N 1
ATOM 584 C CA . PRO A 1 76 ? 21.609 -9.812 -10.984 1 92.56 76 PRO A CA 1
ATOM 585 C C . PRO A 1 76 ? 22.859 -10.625 -11.305 1 92.56 76 PRO A C 1
ATOM 587 O O . PRO A 1 76 ? 23.578 -10.305 -12.258 1 92.56 76 PRO A O 1
ATOM 590 N N . ALA A 1 77 ? 23.109 -11.609 -10.469 1 91.5 77 ALA A N 1
ATOM 591 C CA . ALA A 1 77 ? 24.203 -12.547 -10.75 1 91.5 77 ALA A CA 1
ATOM 592 C C . ALA A 1 77 ? 23.656 -13.859 -11.305 1 91.5 77 ALA A C 1
ATOM 594 O O . ALA A 1 77 ? 24.406 -14.625 -11.938 1 91.5 77 ALA A O 1
ATOM 595 N N . GLN A 1 78 ? 22.422 -14.07 -11.117 1 92.12 78 GLN A N 1
ATOM 596 C CA . GLN A 1 78 ? 21.781 -15.32 -11.5 1 92.12 78 GLN A CA 1
ATOM 597 C C . GLN A 1 78 ? 21.297 -15.273 -12.945 1 92.12 78 GLN A C 1
ATOM 599 O O . GLN A 1 78 ? 21.172 -14.195 -13.531 1 92.12 78 GLN A O 1
ATOM 604 N N . GLN A 1 79 ? 21.094 -16.5 -13.453 1 91.44 79 GLN A N 1
ATOM 605 C CA . GLN A 1 79 ? 20.688 -16.594 -14.852 1 91.44 79 GLN A CA 1
ATOM 606 C C . GLN A 1 79 ? 19.172 -16.766 -14.977 1 91.44 79 GLN A C 1
ATOM 608 O O . GLN A 1 79 ? 18.578 -16.297 -15.945 1 91.44 79 GLN A O 1
ATOM 613 N N . CYS A 1 80 ? 18.562 -17.391 -14 1 95.38 80 CYS A N 1
ATOM 614 C CA . CYS A 1 80 ? 17.141 -17.656 -14.086 1 95.38 80 CYS A CA 1
ATOM 615 C C . CYS A 1 80 ? 16.328 -16.562 -13.414 1 95.38 80 CYS A C 1
ATOM 617 O O . CYS A 1 80 ? 16.734 -16.016 -12.391 1 95.38 80 CYS A O 1
ATOM 619 N N . ALA A 1 81 ? 15.188 -16.297 -14 1 96.94 81 ALA A N 1
ATOM 620 C CA . ALA A 1 81 ? 14.336 -15.195 -13.539 1 96.94 81 ALA A CA 1
ATOM 621 C C . ALA A 1 81 ? 13.898 -15.406 -12.094 1 96.94 81 ALA A C 1
ATOM 623 O O . ALA A 1 81 ? 13.859 -14.461 -11.305 1 96.94 81 ALA A O 1
ATOM 624 N N . ASP A 1 82 ? 13.508 -16.625 -11.789 1 96.81 82 ASP A N 1
ATOM 625 C CA . ASP A 1 82 ? 13.055 -16.906 -10.43 1 96.81 82 ASP A CA 1
ATOM 626 C C . ASP A 1 82 ? 14.148 -16.609 -9.406 1 96.81 82 ASP A C 1
ATOM 628 O O . ASP A 1 82 ? 13.898 -15.938 -8.406 1 96.81 82 ASP A O 1
ATOM 632 N N . GLU A 1 83 ? 15.383 -16.953 -9.719 1 97.5 83 GLU A N 1
ATOM 633 C CA . GLU A 1 83 ? 16.516 -16.688 -8.828 1 97.5 83 GLU A CA 1
ATOM 634 C C . GLU A 1 83 ? 16.828 -15.195 -8.758 1 97.5 83 GLU A C 1
ATOM 636 O O . GLU A 1 83 ? 17.188 -14.68 -7.703 1 97.5 83 GLU A O 1
ATOM 641 N N . ARG A 1 84 ? 16.75 -14.57 -9.883 1 98.06 84 ARG A N 1
ATOM 642 C CA . ARG A 1 84 ? 17 -13.133 -9.922 1 98.06 84 ARG A CA 1
ATOM 643 C C . ARG A 1 84 ? 15.984 -12.375 -9.078 1 98.06 84 ARG A C 1
ATOM 645 O O . ARG A 1 84 ? 16.359 -11.492 -8.297 1 98.06 84 ARG A O 1
ATOM 652 N N . VAL A 1 85 ? 14.695 -12.734 -9.195 1 98.19 85 VAL A N 1
ATOM 653 C CA . VAL A 1 85 ? 13.648 -12.07 -8.43 1 98.19 85 VAL A CA 1
ATOM 654 C C . VAL A 1 85 ? 13.852 -12.32 -6.938 1 98.19 85 VAL A C 1
ATOM 656 O O . VAL A 1 85 ? 13.773 -11.391 -6.133 1 98.19 85 VAL A O 1
ATOM 659 N N . CYS A 1 86 ? 14.141 -13.547 -6.574 1 97.75 86 CYS A N 1
ATOM 660 C CA . CYS A 1 86 ? 14.391 -13.867 -5.176 1 97.75 86 CYS A CA 1
ATOM 661 C C . CYS A 1 86 ? 15.586 -13.094 -4.641 1 97.75 86 CYS A C 1
ATOM 663 O O . CYS A 1 86 ? 15.555 -12.594 -3.516 1 97.75 86 CYS A O 1
ATOM 665 N N . SER A 1 87 ? 16.625 -13 -5.449 1 97.56 87 SER A N 1
ATOM 666 C CA . SER A 1 87 ? 17.828 -12.266 -5.051 1 97.56 87 SER A CA 1
ATOM 667 C C . SER A 1 87 ? 17.531 -10.781 -4.855 1 97.56 87 SER A C 1
ATOM 669 O O . SER A 1 87 ? 18.016 -10.156 -3.912 1 97.56 87 SER A O 1
ATOM 671 N N . LEU A 1 88 ? 16.734 -10.219 -5.723 1 97.56 88 LEU A N 1
ATOM 672 C CA . LEU A 1 88 ? 16.344 -8.82 -5.605 1 97.56 88 LEU A CA 1
ATOM 673 C C . LEU A 1 88 ? 15.57 -8.578 -4.312 1 97.56 88 LEU A C 1
ATOM 675 O O . LEU A 1 88 ? 15.867 -7.648 -3.566 1 97.56 88 LEU A O 1
ATOM 679 N N . LEU A 1 89 ? 14.609 -9.445 -4.035 1 97.88 89 LEU A N 1
ATOM 680 C CA . LEU A 1 89 ? 13.805 -9.305 -2.828 1 97.88 89 LEU A CA 1
ATOM 681 C C . LEU A 1 89 ? 14.672 -9.461 -1.579 1 97.88 89 LEU A C 1
ATOM 683 O O . LEU A 1 89 ? 14.562 -8.664 -0.642 1 97.88 89 LEU A O 1
ATOM 687 N N . ALA A 1 90 ? 15.523 -10.414 -1.614 1 97.12 90 ALA A N 1
ATOM 688 C CA . ALA A 1 90 ? 16.391 -10.68 -0.474 1 97.12 90 ALA A CA 1
ATOM 689 C C . ALA A 1 90 ? 17.328 -9.508 -0.216 1 97.12 90 ALA A C 1
ATOM 691 O O . ALA A 1 90 ? 17.703 -9.234 0.93 1 97.12 90 ALA A O 1
ATOM 692 N N . PHE A 1 91 ? 17.719 -8.891 -1.255 1 96.31 91 PHE A N 1
ATOM 693 C CA . PHE A 1 91 ? 18.625 -7.754 -1.156 1 96.31 91 PHE A CA 1
ATOM 694 C C . PHE A 1 91 ? 17.875 -6.504 -0.709 1 96.31 91 PHE A C 1
ATOM 696 O O . PHE A 1 91 ? 18.391 -5.715 0.088 1 96.31 91 PHE A O 1
ATOM 703 N N . ALA A 1 92 ? 16.703 -6.289 -1.151 1 96.44 92 ALA A N 1
ATOM 704 C CA . ALA A 1 92 ? 15.969 -5.039 -0.998 1 96.44 92 ALA A CA 1
ATOM 705 C C . ALA A 1 92 ? 15.266 -4.984 0.355 1 96.44 92 ALA A C 1
ATOM 707 O O . ALA A 1 92 ? 15.242 -3.938 1.008 1 96.44 92 ALA A O 1
ATOM 708 N N . TRP A 1 93 ? 14.68 -6.07 0.845 1 97.56 93 TRP A N 1
ATOM 709 C CA . TRP A 1 93 ? 13.797 -6.051 2.004 1 97.56 93 TRP A CA 1
ATOM 710 C C . TRP A 1 93 ? 14.547 -5.605 3.254 1 97.56 93 TRP A C 1
ATOM 712 O O . TRP A 1 93 ? 14.078 -4.727 3.986 1 97.56 93 TRP A O 1
ATOM 722 N N . PRO A 1 94 ? 15.766 -6.141 3.535 1 97.19 94 PRO A N 1
ATOM 723 C CA . PRO A 1 94 ? 16.484 -5.664 4.723 1 97.19 94 PRO A CA 1
ATOM 724 C C . PRO A 1 94 ? 16.719 -4.156 4.711 1 97.19 94 PRO A C 1
ATOM 726 O O . PRO A 1 94 ? 16.656 -3.51 5.758 1 97.19 94 PRO A O 1
ATOM 729 N N . ARG A 1 95 ? 16.938 -3.609 3.576 1 94.56 95 ARG A N 1
ATOM 730 C CA . ARG A 1 95 ? 17.156 -2.172 3.455 1 94.56 95 ARG A CA 1
ATOM 731 C C . ARG A 1 95 ? 15.844 -1.403 3.623 1 94.56 95 ARG A C 1
ATOM 733 O O . ARG A 1 95 ? 15.828 -0.322 4.215 1 94.56 95 ARG A O 1
ATOM 740 N N . ILE A 1 96 ? 14.766 -1.961 3.119 1 95.06 96 ILE A N 1
ATOM 741 C CA . ILE A 1 96 ? 13.453 -1.348 3.291 1 95.06 96 ILE A CA 1
ATOM 742 C C . ILE A 1 96 ? 13.07 -1.338 4.77 1 95.06 96 ILE A C 1
ATOM 744 O O . ILE A 1 96 ? 12.602 -0.325 5.289 1 95.06 96 ILE A O 1
ATOM 748 N N . PHE A 1 97 ? 13.391 -2.453 5.41 1 95.56 97 PHE A N 1
ATOM 749 C CA . PHE A 1 97 ? 13.125 -2.52 6.844 1 95.56 97 PHE A CA 1
ATOM 750 C C . PHE A 1 97 ? 13.945 -1.476 7.594 1 95.56 97 PHE A C 1
ATOM 752 O O . PHE A 1 97 ? 13.422 -0.794 8.484 1 95.56 97 PHE A O 1
ATOM 759 N N . MET A 1 98 ? 15.156 -1.362 7.219 1 92.56 98 MET A N 1
ATOM 760 C CA . MET A 1 98 ? 16.094 -0.459 7.887 1 92.56 98 MET A CA 1
ATOM 761 C C . MET A 1 98 ? 15.633 0.991 7.75 1 92.56 98 MET A C 1
ATOM 763 O O . MET A 1 98 ? 15.836 1.799 8.656 1 92.56 98 MET A O 1
ATOM 767 N N . HIS A 1 99 ? 15.039 1.325 6.688 1 92.5 99 HIS A N 1
ATOM 768 C CA . HIS A 1 99 ? 14.664 2.707 6.402 1 92.5 99 HIS A CA 1
ATOM 769 C C . HIS A 1 99 ? 13.148 2.871 6.344 1 92.5 99 HIS A C 1
ATOM 771 O O . HIS A 1 99 ? 12.641 3.697 5.582 1 92.5 99 HIS A O 1
ATOM 777 N N . GLU A 1 100 ? 12.477 2.07 7.086 1 92.94 100 GLU A N 1
ATOM 778 C CA . GLU A 1 100 ? 11.023 1.997 7.043 1 92.94 100 GLU A CA 1
ATOM 779 C C . GLU A 1 100 ? 10.398 3.363 7.301 1 92.94 100 GLU A C 1
ATOM 781 O O . GLU A 1 100 ? 9.453 3.758 6.613 1 92.94 100 GLU A O 1
ATOM 786 N N . GLY A 1 101 ? 10.922 4.098 8.297 1 90.38 101 GLY A N 1
ATOM 787 C CA . GLY A 1 101 ? 10.375 5.406 8.617 1 90.38 101 GLY A CA 1
ATOM 788 C C . GLY A 1 101 ? 10.414 6.375 7.449 1 90.38 101 GLY A C 1
ATOM 789 O O . GLY A 1 101 ? 9.422 7.055 7.168 1 90.38 101 GLY A O 1
ATOM 790 N N . VAL A 1 102 ? 11.461 6.426 6.781 1 91.06 102 VAL A N 1
ATOM 791 C CA . VAL A 1 102 ? 11.648 7.305 5.633 1 91.06 102 VAL A CA 1
ATOM 792 C C . VAL A 1 102 ? 10.703 6.887 4.504 1 91.06 102 VAL A C 1
ATOM 794 O O . VAL A 1 102 ? 10.07 7.734 3.875 1 91.06 102 VAL A O 1
ATOM 797 N N . LEU A 1 103 ? 10.625 5.621 4.289 1 92.88 103 LEU A N 1
ATOM 798 C CA . LEU A 1 103 ? 9.836 5.117 3.164 1 92.88 103 LEU A CA 1
ATOM 799 C C . LEU A 1 103 ? 8.344 5.289 3.42 1 92.88 103 LEU A C 1
ATOM 801 O O . LEU A 1 103 ? 7.582 5.57 2.496 1 92.88 103 LEU A O 1
ATOM 805 N N . ARG A 1 104 ? 7.914 5.129 4.613 1 92.56 104 ARG A N 1
ATOM 806 C CA . ARG A 1 104 ? 6.531 5.438 4.977 1 92.56 104 ARG A CA 1
ATOM 807 C C . ARG A 1 104 ? 6.238 6.922 4.789 1 92.56 104 ARG A C 1
ATOM 809 O O . ARG A 1 104 ? 5.152 7.293 4.332 1 92.56 104 ARG A O 1
ATOM 816 N N . ALA A 1 105 ? 7.172 7.75 5.129 1 90.44 105 ALA A N 1
ATOM 817 C CA . ALA A 1 105 ? 7.012 9.188 4.898 1 90.44 105 ALA A CA 1
ATOM 818 C C . ALA A 1 105 ? 6.879 9.492 3.408 1 90.44 105 ALA A C 1
ATOM 820 O O . ALA A 1 105 ? 6.098 10.359 3.014 1 90.44 105 ALA A O 1
ATOM 821 N N . ALA A 1 106 ? 7.688 8.797 2.664 1 91.44 106 ALA A N 1
ATOM 822 C CA . ALA A 1 106 ? 7.609 8.984 1.218 1 91.44 106 ALA A CA 1
ATOM 823 C C . ALA A 1 106 ? 6.242 8.578 0.683 1 91.44 106 ALA A C 1
ATOM 825 O O . ALA A 1 106 ? 5.691 9.234 -0.2 1 91.44 106 ALA A O 1
ATOM 826 N N . LEU A 1 107 ? 5.703 7.473 1.195 1 93.25 107 LEU A N 1
ATOM 827 C CA . LEU A 1 107 ? 4.359 7.051 0.818 1 93.25 107 LEU A CA 1
ATOM 828 C C . LEU A 1 107 ? 3.33 8.109 1.201 1 93.25 107 LEU A C 1
ATOM 830 O O . LEU A 1 107 ? 2.422 8.406 0.422 1 93.25 107 LEU A O 1
ATOM 834 N N . LYS A 1 108 ? 3.457 8.625 2.324 1 91.06 108 LYS A N 1
ATOM 835 C CA . LYS A 1 108 ? 2.561 9.695 2.76 1 91.06 108 LYS A CA 1
ATOM 836 C C . LYS A 1 108 ? 2.617 10.883 1.808 1 91.06 108 LYS A C 1
ATOM 838 O O . LYS A 1 108 ? 1.58 11.438 1.44 1 91.06 108 LYS A O 1
ATOM 843 N N . VAL A 1 109 ? 3.783 11.258 1.404 1 88.25 109 VAL A N 1
ATOM 844 C CA . VAL A 1 109 ? 3.971 12.367 0.472 1 88.25 109 VAL A CA 1
ATOM 845 C C . VAL A 1 109 ? 3.279 12.047 -0.852 1 88.25 109 VAL A C 1
ATOM 847 O O . VAL A 1 109 ? 2.629 12.914 -1.442 1 88.25 109 VAL A O 1
ATOM 850 N N . SER A 1 110 ? 3.477 10.836 -1.279 1 91 110 SER A N 1
ATOM 851 C CA . SER A 1 110 ? 2.836 10.422 -2.523 1 91 110 SER A CA 1
ATOM 852 C C . SER A 1 110 ? 1.318 10.555 -2.434 1 91 110 SER A C 1
ATOM 854 O O . SER A 1 110 ? 0.666 10.961 -3.395 1 91 110 SER A O 1
ATOM 856 N N . LEU A 1 111 ? 0.766 10.195 -1.34 1 90.81 111 LEU A N 1
ATOM 857 C CA . LEU A 1 111 ? -0.674 10.305 -1.129 1 90.81 111 LEU A CA 1
ATOM 858 C C . LEU A 1 111 ? -1.115 11.766 -1.125 1 90.81 111 LEU A C 1
ATOM 860 O O . LEU A 1 111 ? -2.176 12.094 -1.661 1 90.81 111 LEU A O 1
ATOM 864 N N . GLU A 1 112 ? -0.335 12.594 -0.583 1 87 112 GLU A N 1
ATOM 865 C CA . GLU A 1 112 ? -0.626 14.023 -0.562 1 87 112 GLU A CA 1
ATOM 866 C C . GLU A 1 112 ? -0.591 14.617 -1.97 1 87 112 GLU A C 1
ATOM 868 O O . GLU A 1 112 ? -1.438 15.438 -2.324 1 87 112 GLU A O 1
ATOM 873 N N . GLN A 1 113 ? 0.396 14.203 -2.648 1 86 113 GLN A N 1
ATOM 874 C CA . GLN A 1 113 ? 0.523 14.695 -4.016 1 86 113 GLN A CA 1
ATOM 875 C C . GLN A 1 113 ? -0.667 14.258 -4.867 1 86 113 GLN A C 1
ATOM 877 O O . GLN A 1 113 ? -1.153 15.031 -5.699 1 86 113 GLN A O 1
ATOM 882 N N . TRP A 1 114 ? -1.015 13.055 -4.715 1 87.81 114 TRP A N 1
ATOM 883 C CA . TRP A 1 114 ? -2.197 12.57 -5.422 1 87.81 114 TRP A CA 1
ATOM 884 C C . TRP A 1 114 ? -3.41 13.438 -5.109 1 87.81 114 TRP A C 1
ATOM 886 O O . TRP A 1 114 ? -4.137 13.852 -6.016 1 87.81 114 TRP A O 1
ATOM 896 N N . ALA A 1 115 ? -3.678 13.719 -3.852 1 86.12 115 ALA A N 1
ATOM 897 C CA . ALA A 1 115 ? -4.812 14.531 -3.424 1 86.12 115 ALA A CA 1
ATOM 898 C C . ALA A 1 115 ? -4.746 15.93 -4.031 1 86.12 115 ALA A C 1
ATOM 900 O O . ALA A 1 115 ? -5.762 16.469 -4.48 1 86.12 115 ALA A O 1
ATOM 901 N N . GLU A 1 116 ? -3.594 16.5 -4.062 1 83.5 116 GLU A N 1
ATOM 902 C CA . GLU A 1 116 ? -3.404 17.828 -4.613 1 83.5 116 GLU A CA 1
ATOM 903 C C . GLU A 1 116 ? -3.701 17.859 -6.113 1 83.5 116 GLU A C 1
ATOM 905 O O . GLU A 1 116 ? -4.227 18.844 -6.629 1 83.5 116 GLU A O 1
ATOM 910 N N . SER A 1 117 ? -3.258 16.844 -6.75 1 83.31 117 SER A N 1
ATOM 911 C CA . SER A 1 117 ? -3.473 16.781 -8.195 1 83.31 117 SER A CA 1
ATOM 912 C C . SER A 1 117 ? -4.961 16.719 -8.531 1 83.31 117 SER A C 1
ATOM 914 O O . SER A 1 117 ? -5.375 17.141 -9.609 1 83.31 117 SER A O 1
ATOM 916 N N . ARG A 1 118 ? -5.75 16.188 -7.715 1 78.88 118 ARG A N 1
ATOM 917 C CA . ARG A 1 118 ? -7.191 16.125 -7.922 1 78.88 118 ARG A CA 1
ATOM 918 C C . ARG A 1 118 ? -7.844 17.484 -7.723 1 78.88 118 ARG A C 1
ATOM 920 O O . ARG A 1 118 ? -8.867 17.781 -8.336 1 78.88 118 ARG A O 1
ATOM 927 N N . LYS A 1 119 ? -7.297 18.203 -6.816 1 74.88 119 LYS A N 1
ATOM 928 C CA . LYS A 1 119 ? -7.809 19.547 -6.559 1 74.88 119 LYS A CA 1
ATOM 929 C C . LYS A 1 119 ? -7.562 20.469 -7.75 1 74.88 119 LYS A C 1
ATOM 931 O O . LYS A 1 119 ? -8.445 21.234 -8.141 1 74.88 119 LYS A O 1
ATOM 936 N N . GLU A 1 120 ? -6.32 20.594 -8.141 1 67.94 120 GLU A N 1
ATOM 937 C CA . GLU A 1 120 ? -5.91 21.609 -9.102 1 67.94 120 GLU A CA 1
ATOM 938 C C . GLU A 1 120 ? -6.051 21.094 -10.531 1 67.94 120 GLU A C 1
ATOM 940 O O . GLU A 1 120 ? -5.934 21.875 -11.484 1 67.94 120 GLU A O 1
ATOM 945 N N . GLY A 1 121 ? -6.738 19.984 -10.711 1 61.66 121 GLY A N 1
ATOM 946 C CA . GLY A 1 121 ? -6.703 19.469 -12.07 1 61.66 121 GLY A CA 1
ATOM 947 C C . GLY A 1 121 ? -5.301 19.344 -12.633 1 61.66 121 GLY A C 1
ATOM 948 O O . GLY A 1 121 ? -5.113 19.25 -13.844 1 61.66 121 GLY A O 1
ATOM 949 N N . GLY A 1 122 ? -4.234 19.734 -11.859 1 53.81 122 GLY A N 1
ATOM 950 C CA . GLY A 1 122 ? -2.896 19.953 -12.383 1 53.81 122 GLY A CA 1
ATOM 951 C C . GLY A 1 122 ? -2.029 18.719 -12.359 1 53.81 122 GLY A C 1
ATOM 952 O O . GLY A 1 122 ? -2.377 17.719 -11.711 1 53.81 122 GLY A O 1
ATOM 953 N N . THR A 1 123 ? -1.243 18.531 -13.398 1 49.69 123 THR A N 1
ATOM 954 C CA . THR A 1 123 ? -0.252 17.547 -13.805 1 49.69 123 THR A CA 1
ATOM 955 C C . THR A 1 123 ? 0.961 17.578 -12.883 1 49.69 123 THR A C 1
ATOM 957 O O . THR A 1 123 ? 2.014 18.109 -13.25 1 49.69 123 THR A O 1
ATOM 960 N N . GLU A 1 124 ? 0.847 18.172 -11.695 1 50.53 124 GLU A N 1
ATOM 961 C CA . GLU A 1 124 ? 2.152 18.219 -11.039 1 50.53 124 GLU A CA 1
ATOM 962 C C . GLU A 1 124 ? 2.777 16.844 -10.953 1 50.53 124 GLU A C 1
ATOM 964 O O . GLU A 1 124 ? 2.066 15.836 -10.875 1 50.53 124 GLU A O 1
ATOM 969 N N . GLN A 1 125 ? 4.059 16.797 -11.289 1 51.19 125 GLN A N 1
ATOM 970 C CA . GLN A 1 125 ? 4.922 15.625 -11.328 1 51.19 125 GLN A CA 1
ATOM 971 C C . GLN A 1 125 ? 4.781 14.797 -10.055 1 51.19 125 GLN A C 1
ATOM 973 O O . GLN A 1 125 ? 5.004 15.297 -8.953 1 51.19 125 GLN A O 1
ATOM 978 N N . MET A 1 126 ? 3.896 13.922 -10.039 1 54.97 126 MET A N 1
ATOM 979 C CA . MET A 1 126 ? 3.781 12.906 -9 1 54.97 126 MET A CA 1
ATOM 980 C C . MET A 1 126 ? 5.145 12.297 -8.68 1 54.97 126 MET A C 1
ATOM 982 O O . MET A 1 126 ? 5.969 12.102 -9.578 1 54.97 126 MET A O 1
ATOM 986 N N . PHE A 1 127 ? 5.707 12.523 -7.484 1 55.94 127 PHE A N 1
ATOM 987 C CA . PHE A 1 127 ? 6.852 11.727 -7.051 1 55.94 127 PHE A CA 1
ATOM 988 C C . PHE A 1 127 ? 6.754 10.305 -7.59 1 55.94 127 PHE A C 1
ATOM 990 O O . PHE A 1 127 ? 5.738 9.633 -7.406 1 55.94 127 PHE A O 1
ATOM 997 N N . THR A 1 128 ? 7.457 10.031 -8.75 1 58.47 128 THR A N 1
ATOM 998 C CA . THR A 1 128 ? 7.379 8.672 -9.273 1 58.47 128 THR A CA 1
ATOM 999 C C . THR A 1 128 ? 8.344 7.75 -8.539 1 58.47 128 THR A C 1
ATOM 1001 O O . THR A 1 128 ? 9.562 7.961 -8.578 1 58.47 128 THR A O 1
ATOM 1004 N N . ARG A 1 129 ? 7.918 7.188 -7.406 1 60.25 129 ARG A N 1
ATOM 1005 C CA . ARG A 1 129 ? 8.625 6.062 -6.797 1 60.25 129 ARG A CA 1
ATOM 1006 C C . ARG A 1 129 ? 8.859 4.953 -7.816 1 60.25 129 ARG A C 1
ATOM 1008 O O . ARG A 1 129 ? 8.227 3.898 -7.75 1 60.25 129 ARG A O 1
ATOM 1015 N N . GLY A 1 130 ? 9.484 5.27 -8.953 1 62.12 130 GLY A N 1
ATOM 1016 C CA . GLY A 1 130 ? 9.453 4.414 -10.125 1 62.12 130 GLY A CA 1
ATOM 1017 C C . GLY A 1 130 ? 10.656 3.494 -10.219 1 62.12 130 GLY A C 1
ATOM 1018 O O . GLY A 1 130 ? 10.828 2.787 -11.219 1 62.12 130 GLY A O 1
ATOM 1019 N N . ASN A 1 131 ? 11.398 3.355 -9.125 1 81.31 131 ASN A N 1
ATOM 1020 C CA . ASN A 1 131 ? 12.602 2.557 -9.328 1 81.31 131 ASN A CA 1
ATOM 1021 C C . ASN A 1 131 ? 12.305 1.062 -9.266 1 81.31 131 ASN A C 1
ATOM 1023 O O . ASN A 1 131 ? 13.047 0.25 -9.82 1 81.31 131 ASN A O 1
ATOM 1027 N N . ARG A 1 132 ? 11.195 0.78 -8.727 1 91.19 132 ARG A N 1
ATOM 1028 C CA . ARG A 1 132 ? 10.938 -0.644 -8.531 1 91.19 132 ARG A CA 1
ATOM 1029 C C . ARG A 1 132 ? 10.648 -1.335 -9.859 1 91.19 132 ARG A C 1
ATOM 1031 O O . ARG A 1 132 ? 11.07 -2.475 -10.078 1 91.19 132 ARG A O 1
ATOM 1038 N N . LEU A 1 133 ? 10.031 -0.623 -10.766 1 93 133 LEU A N 1
ATOM 1039 C CA . LEU A 1 133 ? 9.727 -1.256 -12.047 1 93 133 LEU A CA 1
ATOM 1040 C C . LEU A 1 133 ? 11 -1.499 -12.844 1 93 133 LEU A C 1
ATOM 1042 O O . LEU A 1 133 ? 11.133 -2.525 -13.516 1 93 133 LEU A O 1
ATOM 1046 N N . ARG A 1 134 ? 11.875 -0.538 -12.75 1 92.69 134 ARG A N 1
ATOM 1047 C CA . ARG A 1 134 ? 13.148 -0.699 -13.445 1 92.69 134 ARG A CA 1
ATOM 1048 C C . ARG A 1 134 ? 13.906 -1.914 -12.914 1 92.69 134 ARG A C 1
ATOM 1050 O O . ARG A 1 134 ? 14.43 -2.711 -13.695 1 92.69 134 ARG A O 1
ATOM 1057 N N . LEU A 1 135 ? 13.969 -2.092 -11.672 1 95.06 135 LEU A N 1
ATOM 1058 C CA . LEU A 1 135 ? 14.688 -3.203 -11.062 1 95.06 135 LEU A CA 1
ATOM 1059 C C . LEU A 1 135 ? 14 -4.531 -11.367 1 95.06 135 LEU A C 1
ATOM 1061 O O . LEU A 1 135 ? 14.664 -5.531 -11.641 1 95.06 135 LEU A O 1
ATOM 1065 N N . LEU A 1 136 ? 12.711 -4.551 -11.375 1 97.12 136 LEU A N 1
ATOM 1066 C CA . LEU A 1 136 ? 11.961 -5.766 -11.68 1 97.12 136 LEU A CA 1
ATOM 1067 C C . LEU A 1 136 ? 12.141 -6.156 -13.141 1 97.12 136 LEU A C 1
ATOM 1069 O O . LEU A 1 136 ? 12.227 -7.344 -13.469 1 97.12 136 LEU A O 1
ATOM 1073 N N . THR A 1 137 ? 12.164 -5.152 -13.992 1 95.88 137 THR A N 1
ATOM 1074 C CA . THR A 1 137 ? 12.422 -5.414 -15.406 1 95.88 137 THR A CA 1
ATOM 1075 C C . THR A 1 137 ? 13.781 -6.086 -15.586 1 95.88 137 THR A C 1
ATOM 1077 O O . THR A 1 137 ? 13.906 -7.039 -16.359 1 95.88 137 THR A O 1
ATOM 1080 N N . LYS A 1 138 ? 14.711 -5.566 -14.867 1 95.5 138 LYS A N 1
ATOM 1081 C CA . LYS A 1 138 ? 16.047 -6.16 -14.906 1 95.5 138 LYS A CA 1
ATOM 1082 C C . LYS A 1 138 ? 16.016 -7.602 -14.406 1 95.5 138 LYS A C 1
ATOM 1084 O O . LYS A 1 138 ? 16.641 -8.484 -15 1 95.5 138 LYS A O 1
ATOM 1089 N N . ALA A 1 139 ? 15.344 -7.898 -13.391 1 97.38 139 ALA A N 1
ATOM 1090 C CA . ALA A 1 139 ? 15.25 -9.234 -12.82 1 97.38 139 ALA A CA 1
ATOM 1091 C C . ALA A 1 139 ? 14.555 -10.195 -13.773 1 97.38 139 ALA A C 1
ATOM 1093 O O . ALA A 1 139 ? 14.891 -11.383 -13.828 1 97.38 139 ALA A O 1
ATOM 1094 N N . LEU A 1 140 ? 13.625 -9.711 -14.562 1 97.81 140 LEU A N 1
ATOM 1095 C CA . LEU A 1 140 ? 12.789 -10.57 -15.391 1 97.81 140 LEU A CA 1
ATOM 1096 C C . LEU A 1 140 ? 13.336 -10.672 -16.812 1 97.81 140 LEU A C 1
ATOM 1098 O O . LEU A 1 140 ? 12.734 -11.305 -17.672 1 97.81 140 LEU A O 1
ATOM 1102 N N . GLN A 1 141 ? 14.461 -10.094 -17.016 1 96.56 141 GLN A N 1
ATOM 1103 C CA . GLN A 1 141 ? 15.055 -10.016 -18.359 1 96.56 141 GLN A CA 1
ATOM 1104 C C . GLN A 1 141 ? 15.125 -11.391 -19.016 1 96.56 141 GLN A C 1
ATOM 1106 O O . GLN A 1 141 ? 14.859 -11.531 -20.203 1 96.56 141 GLN A O 1
ATOM 1111 N N . PRO A 1 142 ? 15.422 -12.453 -18.328 1 96.69 142 PRO A N 1
ATOM 1112 C CA . PRO A 1 142 ? 15.523 -13.773 -18.938 1 96.69 142 PRO A CA 1
ATOM 1113 C C . PRO A 1 142 ? 14.203 -14.25 -19.547 1 96.69 142 PRO A C 1
ATOM 1115 O O . PRO A 1 142 ? 14.188 -15.172 -20.359 1 96.69 142 PRO A O 1
ATOM 1118 N N . LEU A 1 143 ? 13.125 -13.617 -19.156 1 96.5 143 LEU A N 1
ATOM 1119 C CA . LEU A 1 143 ? 11.82 -14.07 -19.625 1 96.5 143 LEU A CA 1
ATOM 1120 C C . LEU A 1 143 ? 11.352 -13.258 -20.828 1 96.5 143 LEU A C 1
ATOM 1122 O O . LEU A 1 143 ? 10.289 -13.523 -21.391 1 96.5 143 LEU A O 1
ATOM 1126 N N . GLU A 1 144 ? 12.07 -12.297 -21.219 1 93.19 144 GLU A N 1
ATOM 1127 C CA . GLU A 1 144 ? 11.664 -11.375 -22.266 1 93.19 144 GLU A CA 1
ATOM 1128 C C . GLU A 1 144 ? 11.375 -12.117 -23.578 1 93.19 144 GLU A C 1
ATOM 1130 O O . GLU A 1 144 ? 10.445 -11.766 -24.297 1 93.19 144 GLU A O 1
ATOM 1135 N N . SER A 1 145 ? 12.141 -13.156 -23.828 1 90.94 145 SER A N 1
ATOM 1136 C CA . SER A 1 145 ? 11.969 -13.891 -25.078 1 90.94 145 SER A CA 1
ATOM 1137 C C . SER A 1 145 ? 11.016 -15.07 -24.906 1 90.94 145 SER A C 1
ATOM 1139 O O . SER A 1 145 ? 10.57 -15.672 -25.891 1 90.94 145 SER A O 1
ATOM 1141 N N . ARG A 1 146 ? 10.625 -15.266 -23.719 1 92.38 146 ARG A N 1
ATOM 1142 C CA . ARG A 1 146 ? 9.828 -16.453 -23.422 1 92.38 146 ARG A CA 1
ATOM 1143 C C . ARG A 1 146 ? 8.359 -16.094 -23.25 1 92.38 146 ARG A C 1
ATOM 1145 O O . ARG A 1 146 ? 7.473 -16.891 -23.531 1 92.38 146 ARG A O 1
ATOM 1152 N N . LEU A 1 147 ? 8.109 -14.93 -22.75 1 95.31 147 LEU A N 1
ATOM 1153 C CA . LEU A 1 147 ? 6.738 -14.508 -22.469 1 95.31 147 LEU A CA 1
ATOM 1154 C C . LEU A 1 147 ? 6.262 -13.477 -23.484 1 95.31 147 LEU A C 1
ATOM 1156 O O . LEU A 1 147 ? 7.027 -12.594 -23.875 1 95.31 147 LEU A O 1
ATOM 1160 N N . ALA A 1 148 ? 4.984 -13.648 -23.828 1 94.81 148 ALA A N 1
ATOM 1161 C CA . ALA A 1 148 ? 4.359 -12.594 -24.609 1 94.81 148 ALA A CA 1
ATOM 1162 C C . ALA A 1 148 ? 4.395 -11.258 -23.859 1 94.81 148 ALA A C 1
ATOM 1164 O O . ALA A 1 148 ? 4.336 -11.234 -22.641 1 94.81 148 ALA A O 1
ATOM 1165 N N . PRO A 1 149 ? 4.449 -10.125 -24.578 1 94.19 149 PRO A N 1
ATOM 1166 C CA . PRO A 1 149 ? 4.555 -8.805 -23.938 1 94.19 149 PRO A CA 1
ATOM 1167 C C . PRO A 1 149 ? 3.443 -8.539 -22.938 1 94.19 149 PRO A C 1
ATOM 1169 O O . PRO A 1 149 ? 3.693 -7.961 -21.875 1 94.19 149 PRO A O 1
ATOM 1172 N N . GLU A 1 150 ? 2.297 -8.977 -23.234 1 93.88 150 GLU A N 1
ATOM 1173 C CA . GLU A 1 150 ? 1.166 -8.734 -22.344 1 93.88 150 GLU A CA 1
ATOM 1174 C C . GLU A 1 150 ? 1.312 -9.523 -21.047 1 93.88 150 GLU A C 1
ATOM 1176 O O . GLU A 1 150 ? 0.967 -9.023 -19.969 1 93.88 150 GLU A O 1
ATOM 1181 N N . LYS A 1 151 ? 1.778 -10.719 -21.156 1 95.56 151 LYS A N 1
ATOM 1182 C CA . LYS A 1 151 ? 2 -11.555 -19.969 1 95.56 151 LYS A CA 1
ATOM 1183 C C . LYS A 1 151 ? 3.146 -11.008 -19.125 1 95.56 151 LYS A C 1
ATOM 1185 O O . LYS A 1 151 ? 3.08 -11.039 -17.891 1 95.56 151 LYS A O 1
ATOM 1190 N N . MET A 1 152 ? 4.184 -10.562 -19.844 1 96.25 152 MET A N 1
ATOM 1191 C CA . MET A 1 152 ? 5.309 -9.93 -19.156 1 96.25 152 MET A CA 1
ATOM 1192 C C . MET A 1 152 ? 4.848 -8.703 -18.359 1 96.25 152 MET A C 1
ATOM 1194 O O . MET A 1 152 ? 5.23 -8.523 -17.203 1 96.25 152 MET A O 1
ATOM 1198 N N . GLN A 1 153 ? 4.016 -7.922 -18.938 1 96.5 153 GLN A N 1
ATOM 1199 C CA . GLN A 1 153 ? 3.51 -6.723 -18.281 1 96.5 153 GLN A CA 1
ATOM 1200 C C . GLN A 1 153 ? 2.65 -7.074 -17.078 1 96.5 153 GLN A C 1
ATOM 1202 O O . GLN A 1 153 ? 2.729 -6.418 -16.031 1 96.5 153 GLN A O 1
ATOM 1207 N N . MET A 1 154 ? 1.858 -8.094 -17.219 1 96.56 154 MET A N 1
ATOM 1208 C CA . MET A 1 154 ? 1.039 -8.586 -16.109 1 96.56 154 MET A CA 1
ATOM 1209 C C . MET A 1 154 ? 1.91 -9.016 -14.938 1 96.56 154 MET A C 1
ATOM 1211 O O . MET A 1 154 ? 1.644 -8.641 -13.789 1 96.56 154 MET A O 1
ATOM 1215 N N . LEU A 1 155 ? 2.896 -9.766 -15.258 1 98.06 155 LEU A N 1
ATOM 1216 C CA . LEU A 1 155 ? 3.816 -10.266 -14.242 1 98.06 155 LEU A CA 1
ATOM 1217 C C . LEU A 1 155 ? 4.566 -9.117 -13.578 1 98.06 155 LEU A C 1
ATOM 1219 O O . LEU A 1 155 ? 4.707 -9.094 -12.352 1 98.06 155 LEU A O 1
ATOM 1223 N N . LEU A 1 156 ? 5.016 -8.164 -14.336 1 97.62 156 LEU A N 1
ATOM 1224 C CA . LEU A 1 156 ? 5.73 -7 -13.828 1 97.62 156 LEU A CA 1
ATOM 1225 C C . LEU A 1 156 ? 4.852 -6.199 -12.867 1 97.62 156 LEU A C 1
ATOM 1227 O O . LEU A 1 156 ? 5.281 -5.855 -11.766 1 97.62 156 LEU A O 1
ATOM 1231 N N . ASN A 1 157 ? 3.619 -5.938 -13.266 1 97.94 157 ASN A N 1
ATOM 1232 C CA . ASN A 1 157 ? 2.684 -5.195 -12.43 1 97.94 157 ASN A CA 1
ATOM 1233 C C . ASN A 1 157 ? 2.377 -5.941 -11.133 1 97.94 157 ASN A C 1
ATOM 1235 O O . ASN A 1 157 ? 2.311 -5.336 -10.062 1 97.94 157 ASN A O 1
ATOM 1239 N N . ALA A 1 158 ? 2.211 -7.234 -11.266 1 98.56 158 ALA A N 1
ATOM 1240 C CA . ALA A 1 158 ? 1.934 -8.062 -10.102 1 98.56 158 ALA A CA 1
ATOM 1241 C C . ALA A 1 158 ? 3.094 -8.023 -9.109 1 98.56 158 ALA A C 1
ATOM 1243 O O . ALA A 1 158 ? 2.889 -7.836 -7.91 1 98.56 158 ALA A O 1
ATOM 1244 N N . LEU A 1 159 ? 4.316 -8.141 -9.617 1 98.56 159 LEU A N 1
ATOM 1245 C CA . LEU A 1 159 ? 5.492 -8.141 -8.758 1 98.56 159 LEU A CA 1
ATOM 1246 C C . LEU A 1 159 ? 5.707 -6.762 -8.133 1 98.56 159 LEU A C 1
ATOM 1248 O O . LEU A 1 159 ? 6.215 -6.656 -7.016 1 98.56 159 LEU A O 1
ATOM 1252 N N . ALA A 1 160 ? 5.309 -5.75 -8.828 1 97.25 160 ALA A N 1
ATOM 1253 C CA . ALA A 1 160 ? 5.418 -4.398 -8.289 1 97.25 160 ALA A CA 1
ATOM 1254 C C . ALA A 1 160 ? 4.562 -4.242 -7.031 1 97.25 160 ALA A C 1
ATOM 1256 O O . ALA A 1 160 ? 4.918 -3.496 -6.117 1 97.25 160 ALA A O 1
ATOM 1257 N N . VAL A 1 161 ? 3.459 -4.926 -6.965 1 98.19 161 VAL A N 1
ATOM 1258 C CA . VAL A 1 161 ? 2.531 -4.836 -5.844 1 98.19 161 VAL A CA 1
ATOM 1259 C C . VAL A 1 161 ? 3.18 -5.41 -4.586 1 98.19 161 VAL A C 1
ATOM 1261 O O . VAL A 1 161 ? 2.979 -4.898 -3.484 1 98.19 161 VAL A O 1
ATOM 1264 N N . ILE A 1 162 ? 3.98 -6.406 -4.73 1 97.81 162 ILE A N 1
ATOM 1265 C CA . ILE A 1 162 ? 4.426 -7.113 -3.537 1 97.81 162 ILE A CA 1
ATOM 1266 C C . ILE A 1 162 ? 5.801 -6.602 -3.117 1 97.81 162 ILE A C 1
ATOM 1268 O O . ILE A 1 162 ? 6.312 -6.969 -2.057 1 97.81 162 ILE A O 1
ATOM 1272 N N . TYR A 1 163 ? 6.434 -5.789 -4.004 1 94.56 163 TYR A N 1
ATOM 1273 C CA . TYR A 1 163 ? 7.77 -5.246 -3.777 1 94.56 163 TYR A CA 1
ATOM 1274 C C . TYR A 1 163 ? 7.703 -3.766 -3.422 1 94.56 163 TYR A C 1
ATOM 1276 O O . TYR A 1 163 ? 7.66 -2.908 -4.309 1 94.56 163 TYR A O 1
ATOM 1284 N N . GLY A 1 164 ? 7.695 -3.488 -2.131 1 94 164 GLY A N 1
ATOM 1285 C CA . GLY A 1 164 ? 7.723 -2.084 -1.759 1 94 164 GLY A CA 1
ATOM 1286 C C . GLY A 1 164 ? 7.035 -1.803 -0.436 1 94 164 GLY A C 1
ATOM 1287 O O . GLY A 1 164 ? 6.621 -2.73 0.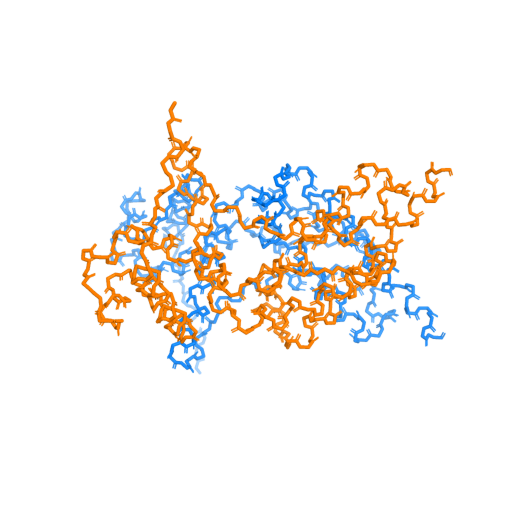262 1 94 164 GLY A O 1
ATOM 1288 N N . THR A 1 165 ? 6.969 -0.542 -0.097 1 95.44 165 THR A N 1
ATOM 1289 C CA . THR A 1 165 ? 6.469 -0.069 1.189 1 95.44 165 THR A CA 1
ATOM 1290 C C . THR A 1 165 ? 4.992 -0.404 1.355 1 95.44 165 THR A C 1
ATOM 1292 O O . THR A 1 165 ? 4.535 -0.698 2.463 1 95.44 165 THR A O 1
ATOM 1295 N N . GLU A 1 166 ? 4.219 -0.385 0.293 1 96.5 166 GLU A N 1
ATOM 1296 C CA . GLU A 1 166 ? 2.781 -0.627 0.344 1 96.5 166 GLU A CA 1
ATOM 1297 C C . GLU A 1 166 ? 2.475 -2.025 0.872 1 96.5 166 GLU A C 1
ATOM 1299 O O . GLU A 1 166 ? 1.604 -2.195 1.729 1 96.5 166 GLU A O 1
ATOM 1304 N N . SER A 1 167 ? 3.201 -3.014 0.349 1 97.69 167 SER A N 1
ATOM 1305 C CA . SER A 1 167 ? 2.996 -4.367 0.848 1 97.69 167 SER A CA 1
ATOM 1306 C C . SER A 1 167 ? 3.469 -4.504 2.293 1 97.69 167 SER A C 1
ATOM 1308 O O . SER A 1 167 ? 2.861 -5.227 3.084 1 97.69 167 SER A O 1
ATOM 1310 N N . LEU A 1 168 ? 4.539 -3.791 2.615 1 97.12 168 LEU A N 1
ATOM 1311 C CA . LEU A 1 168 ? 5.039 -3.783 3.984 1 97.12 168 LEU A CA 1
ATOM 1312 C C . LEU A 1 168 ? 3.98 -3.26 4.949 1 97.12 168 LEU A C 1
ATOM 1314 O O . LEU A 1 168 ? 3.762 -3.842 6.012 1 97.12 168 LEU A O 1
ATOM 1318 N N . VAL A 1 169 ? 3.307 -2.227 4.609 1 96.12 169 VAL A N 1
ATOM 1319 C CA . VAL A 1 169 ? 2.283 -1.613 5.445 1 96.12 169 VAL A CA 1
ATOM 1320 C C . VAL A 1 169 ? 1.162 -2.615 5.711 1 96.12 169 VAL A C 1
ATOM 1322 O O . VAL A 1 169 ? 0.704 -2.758 6.848 1 96.12 169 VAL A O 1
ATOM 1325 N N . VAL A 1 170 ? 0.74 -3.334 4.723 1 96.5 170 VAL A N 1
ATOM 1326 C CA . VAL A 1 170 ? -0.331 -4.312 4.875 1 96.5 170 VAL A CA 1
ATOM 1327 C C . VAL A 1 170 ? 0.129 -5.441 5.797 1 96.5 170 VAL A C 1
ATOM 1329 O O . VAL A 1 170 ? -0.557 -5.781 6.766 1 96.5 170 VAL A O 1
ATOM 1332 N N . LEU A 1 171 ? 1.283 -5.969 5.512 1 97.31 171 LEU A N 1
ATOM 1333 C CA . LEU A 1 171 ? 1.733 -7.164 6.215 1 97.31 171 LEU A CA 1
ATOM 1334 C C . LEU A 1 171 ? 2.107 -6.84 7.656 1 97.31 171 LEU A C 1
ATOM 1336 O O . LEU A 1 171 ? 1.869 -7.648 8.562 1 97.31 171 LEU A O 1
ATOM 1340 N N . LYS A 1 172 ? 2.586 -5.66 7.914 1 95.38 172 LYS A N 1
ATOM 1341 C CA . LYS A 1 172 ? 2.992 -5.312 9.273 1 95.38 172 LYS A CA 1
ATOM 1342 C C . LYS A 1 172 ? 1.824 -4.734 10.07 1 95.38 172 LYS A C 1
ATOM 1344 O O . LYS A 1 172 ? 1.591 -5.129 11.211 1 95.38 172 LYS A O 1
ATOM 1349 N N . ASP A 1 173 ? 1.082 -3.865 9.469 1 92.75 173 ASP A N 1
ATOM 1350 C CA . ASP A 1 173 ? 0.107 -3.094 10.234 1 92.75 173 ASP A CA 1
ATOM 1351 C C . ASP A 1 173 ? -1.235 -3.818 10.305 1 92.75 173 ASP A C 1
ATOM 1353 O O . ASP A 1 173 ? -1.993 -3.645 11.258 1 92.75 173 ASP A O 1
ATOM 1357 N N . ILE A 1 174 ? -1.549 -4.57 9.328 1 92.69 174 ILE A N 1
ATOM 1358 C CA . ILE A 1 174 ? -2.844 -5.238 9.281 1 92.69 174 ILE A CA 1
ATOM 1359 C C . ILE A 1 174 ? -2.684 -6.703 9.68 1 92.69 174 ILE A C 1
ATOM 1361 O O . ILE A 1 174 ? -3.395 -7.195 10.555 1 92.69 174 ILE A O 1
ATOM 1365 N N . ALA A 1 175 ? -1.697 -7.355 9.062 1 94.06 175 ALA A N 1
ATOM 1366 C CA . ALA A 1 175 ? -1.531 -8.781 9.32 1 94.06 175 ALA A CA 1
ATOM 1367 C C . ALA A 1 175 ? -0.577 -9.023 10.484 1 94.06 175 ALA A C 1
ATOM 1369 O O . ALA A 1 175 ? -0.42 -10.156 10.945 1 94.06 175 ALA A O 1
ATOM 1370 N N . HIS A 1 176 ? 0.135 -8.055 11.008 1 93.69 176 HIS A N 1
ATOM 1371 C CA . HIS A 1 176 ? 1.02 -8.102 12.164 1 93.69 176 HIS A CA 1
ATOM 1372 C C . HIS A 1 176 ? 2.137 -9.117 11.969 1 93.69 176 HIS A C 1
ATOM 1374 O O . HIS A 1 176 ? 2.455 -9.883 12.883 1 93.69 176 HIS A O 1
ATOM 1380 N N . CYS A 1 177 ? 2.678 -9.055 10.797 1 96.38 177 CYS A N 1
ATOM 1381 C CA . CYS A 1 177 ? 3.756 -9.977 10.445 1 96.38 177 CYS A CA 1
ATOM 1382 C C . CYS A 1 177 ? 5.105 -9.422 10.898 1 96.38 177 CYS A C 1
ATOM 1384 O O . CYS A 1 177 ? 5.293 -8.211 10.969 1 96.38 177 CYS A O 1
ATOM 1386 N N . SER A 1 178 ? 6.039 -10.359 11.195 1 97.56 178 SER A N 1
ATOM 1387 C CA . SER A 1 178 ? 7.434 -10 11.43 1 97.56 178 SER A CA 1
ATOM 1388 C C . SER A 1 178 ? 8.156 -9.688 10.125 1 97.56 178 SER A C 1
ATOM 1390 O O . SER A 1 178 ? 7.625 -9.945 9.039 1 97.56 178 SER A O 1
ATOM 1392 N N . ASP A 1 179 ? 9.398 -9.117 10.266 1 98 179 ASP A N 1
ATOM 1393 C CA . ASP A 1 179 ? 10.219 -8.883 9.078 1 98 179 ASP A CA 1
ATOM 1394 C C . ASP A 1 179 ? 10.461 -10.188 8.312 1 98 179 ASP A C 1
ATOM 1396 O O . ASP A 1 179 ? 10.344 -10.219 7.086 1 98 179 ASP A O 1
ATOM 1400 N N . ASP A 1 180 ? 10.727 -11.219 9.047 1 98.06 180 ASP A N 1
ATOM 1401 C CA . ASP A 1 180 ? 10.961 -12.508 8.414 1 98.06 180 ASP A CA 1
ATOM 1402 C C . ASP A 1 180 ? 9.719 -13 7.68 1 98.06 180 ASP A C 1
ATOM 1404 O O . ASP A 1 180 ? 9.812 -13.539 6.574 1 98.06 180 ASP A O 1
ATOM 1408 N N . ASP A 1 181 ? 8.57 -12.812 8.281 1 98.06 181 ASP A N 1
ATOM 1409 C CA . ASP A 1 181 ? 7.312 -13.188 7.641 1 98.06 181 ASP A CA 1
ATOM 1410 C C . ASP A 1 181 ? 7.117 -12.43 6.328 1 98.06 181 ASP A C 1
ATOM 1412 O O . ASP A 1 181 ? 6.688 -13.008 5.332 1 98.06 181 ASP A O 1
ATOM 1416 N N . VAL A 1 182 ? 7.414 -11.164 6.359 1 98.62 182 VAL A N 1
ATOM 1417 C CA . VAL A 1 182 ? 7.254 -10.336 5.172 1 98.62 182 VAL A CA 1
ATOM 1418 C C . VAL A 1 182 ? 8.094 -10.898 4.031 1 98.62 182 VAL A C 1
ATOM 1420 O O . VAL A 1 182 ? 7.605 -11.062 2.91 1 98.62 182 VAL A O 1
ATOM 1423 N N . MET A 1 183 ? 9.359 -11.211 4.348 1 98.5 183 MET A N 1
ATOM 1424 C CA . MET A 1 183 ? 10.258 -11.75 3.328 1 98.5 183 MET A CA 1
ATOM 1425 C C . MET A 1 183 ? 9.758 -13.094 2.811 1 98.5 183 MET A C 1
ATOM 1427 O O . MET A 1 183 ? 9.719 -13.32 1.601 1 98.5 183 MET A O 1
ATOM 1431 N N . ASP A 1 184 ? 9.273 -13.906 3.664 1 98.25 184 ASP A N 1
ATOM 1432 C CA . ASP A 1 184 ? 8.789 -15.227 3.279 1 98.25 184 ASP A CA 1
ATOM 1433 C C . ASP A 1 184 ? 7.535 -15.125 2.418 1 98.25 184 ASP A C 1
ATOM 1435 O O . ASP A 1 184 ? 7.43 -15.781 1.382 1 98.25 184 ASP A O 1
ATOM 1439 N N . ILE A 1 185 ? 6.617 -14.344 2.828 1 98.62 185 ILE A N 1
ATOM 1440 C CA . ILE A 1 185 ? 5.332 -14.211 2.154 1 98.62 185 ILE A CA 1
ATOM 1441 C C . ILE A 1 185 ? 5.535 -13.617 0.762 1 98.62 185 ILE A C 1
ATOM 1443 O O . ILE A 1 185 ? 5.004 -14.141 -0.224 1 98.62 185 ILE A O 1
ATOM 1447 N N . THR A 1 186 ? 6.324 -12.578 0.663 1 98.69 186 THR A N 1
ATOM 1448 C CA . THR A 1 186 ? 6.496 -11.914 -0.625 1 98.69 186 THR A CA 1
ATOM 1449 C C . THR A 1 186 ? 7.273 -12.797 -1.591 1 98.69 186 THR A C 1
ATOM 1451 O O . THR A 1 186 ? 7.008 -12.797 -2.795 1 98.69 186 THR A O 1
ATOM 1454 N N . GLU A 1 187 ? 8.234 -13.508 -1.049 1 98.56 187 GLU A N 1
ATOM 1455 C CA . GLU A 1 187 ? 8.922 -14.469 -1.903 1 98.56 187 GLU A CA 1
ATOM 1456 C C . GLU A 1 187 ? 7.969 -15.547 -2.402 1 98.56 187 GLU A C 1
ATOM 1458 O O . GLU A 1 187 ? 8 -15.922 -3.576 1 98.56 187 GLU A O 1
ATOM 1463 N N . TRP A 1 188 ? 7.184 -16.047 -1.506 1 98.44 188 TRP A N 1
ATOM 1464 C CA . TRP A 1 188 ? 6.191 -17.062 -1.863 1 98.44 188 TRP A CA 1
ATOM 1465 C C . TRP A 1 188 ? 5.242 -16.547 -2.934 1 98.44 188 TRP A C 1
ATOM 1467 O O . TRP A 1 188 ? 4.934 -17.25 -3.896 1 98.44 188 TRP A O 1
ATOM 1477 N N . MET A 1 189 ? 4.754 -15.367 -2.787 1 98.75 189 MET A N 1
ATOM 1478 C CA . MET A 1 189 ? 3.887 -14.727 -3.773 1 98.75 189 MET A CA 1
ATOM 1479 C C . MET A 1 189 ? 4.59 -14.609 -5.121 1 98.75 189 MET A C 1
ATOM 1481 O O . MET A 1 189 ? 4.008 -14.922 -6.16 1 98.75 189 MET A O 1
ATOM 1485 N N . ALA A 1 190 ? 5.82 -14.141 -5.078 1 98.75 190 ALA A N 1
ATOM 1486 C CA . ALA A 1 190 ? 6.586 -13.977 -6.309 1 98.75 190 ALA A CA 1
ATOM 1487 C C . ALA A 1 190 ? 6.691 -15.297 -7.07 1 98.75 190 ALA A C 1
ATOM 1489 O O . ALA A 1 190 ? 6.488 -15.336 -8.281 1 98.75 190 ALA A O 1
ATOM 1490 N N . MET A 1 191 ? 6.953 -16.312 -6.375 1 98.19 191 MET A N 1
ATOM 1491 C CA . MET A 1 191 ? 7.094 -17.625 -7.004 1 98.19 191 MET A CA 1
ATOM 1492 C C . MET A 1 191 ? 5.762 -18.094 -7.574 1 98.19 191 MET A C 1
ATOM 1494 O O . MET A 1 191 ? 5.719 -18.688 -8.656 1 98.19 191 MET A O 1
ATOM 1498 N N . ALA A 1 192 ? 4.699 -17.875 -6.844 1 98.38 192 ALA A N 1
ATOM 1499 C CA . ALA A 1 192 ? 3.379 -18.25 -7.348 1 98.38 192 ALA A CA 1
ATOM 1500 C C . ALA A 1 192 ? 3.09 -17.578 -8.68 1 98.38 192 ALA A C 1
ATOM 1502 O O . ALA A 1 192 ? 2.607 -18.219 -9.617 1 98.38 192 ALA A O 1
ATOM 1503 N N . MET A 1 193 ? 3.396 -16.328 -8.773 1 98.31 193 MET A N 1
ATOM 1504 C CA . MET A 1 193 ? 3.102 -15.547 -9.969 1 98.31 193 MET A CA 1
ATOM 1505 C C . MET A 1 193 ? 4.016 -15.953 -11.125 1 98.31 193 MET A C 1
ATOM 1507 O O . MET A 1 193 ? 3.572 -16.047 -12.266 1 98.31 193 MET A O 1
ATOM 1511 N N . LEU A 1 194 ? 5.305 -16.156 -10.773 1 97.94 194 LEU A N 1
ATOM 1512 C CA . LEU A 1 194 ? 6.242 -16.594 -11.797 1 97.94 194 LEU A CA 1
ATOM 1513 C C . LEU A 1 194 ? 5.824 -17.953 -12.367 1 97.94 194 LEU A C 1
ATOM 1515 O O . LEU A 1 194 ? 5.82 -18.156 -13.586 1 97.94 194 LEU A O 1
ATOM 1519 N N . GLU A 1 195 ? 5.461 -18.875 -11.508 1 96.69 195 GLU A N 1
ATOM 1520 C CA . GLU A 1 195 ? 5.023 -20.203 -11.922 1 96.69 195 GLU A CA 1
ATOM 1521 C C . GLU A 1 195 ? 3.783 -20.125 -12.812 1 96.69 195 GLU A C 1
ATOM 1523 O O . GLU A 1 195 ? 3.701 -20.797 -13.836 1 96.69 195 GLU A O 1
ATOM 1528 N N . LYS A 1 196 ? 2.861 -19.312 -12.445 1 97.12 196 LYS A N 1
ATOM 1529 C CA . LYS A 1 196 ? 1.635 -19.188 -13.234 1 97.12 196 LYS A CA 1
ATOM 1530 C C . LYS A 1 196 ? 1.92 -18.578 -14.602 1 97.12 196 LYS A C 1
ATOM 1532 O O . LYS A 1 196 ? 1.381 -19.031 -15.609 1 97.12 196 LYS A O 1
ATOM 1537 N N . ALA A 1 197 ? 2.742 -17.547 -14.617 1 96.56 197 ALA A N 1
ATOM 1538 C CA . ALA A 1 197 ? 3.092 -16.906 -15.883 1 96.56 197 ALA A CA 1
ATOM 1539 C C . ALA A 1 197 ? 3.732 -17.906 -16.844 1 96.56 197 ALA A C 1
ATOM 1541 O O . ALA A 1 197 ? 3.408 -17.922 -18.031 1 96.56 197 ALA A O 1
ATOM 1542 N N . LEU A 1 198 ? 4.598 -18.719 -16.328 1 93.75 198 LEU A N 1
ATOM 1543 C CA . LEU A 1 198 ? 5.316 -19.672 -17.172 1 93.75 198 LEU A CA 1
ATOM 1544 C C . LEU A 1 198 ? 4.398 -20.797 -17.625 1 93.75 198 LEU A C 1
ATOM 1546 O O . LEU A 1 198 ? 4.512 -21.281 -18.75 1 93.75 198 LEU A O 1
ATOM 1550 N N . ARG A 1 199 ? 3.531 -21.172 -16.75 1 92.5 199 ARG A N 1
ATOM 1551 C CA . ARG A 1 199 ? 2.568 -22.219 -17.109 1 92.5 199 ARG A CA 1
ATOM 1552 C C . ARG A 1 199 ? 1.627 -21.734 -18.203 1 92.5 199 ARG A C 1
ATOM 1554 O O . ARG A 1 199 ? 1.312 -22.484 -19.141 1 92.5 199 ARG A O 1
ATOM 1561 N N . GLU A 1 200 ? 1.117 -20.547 -18.141 1 90.12 200 GLU A N 1
ATOM 1562 C CA . GLU A 1 200 ? 0.18 -20 -19.109 1 90.12 200 GLU A CA 1
ATOM 1563 C C . GLU A 1 200 ? 0.857 -19.766 -20.453 1 90.12 200 GLU A C 1
ATOM 1565 O O . GLU A 1 200 ? 0.193 -19.734 -21.5 1 90.12 200 GLU A O 1
ATOM 1570 N N . ASN A 1 201 ? 2.082 -19.469 -20.406 1 81.69 201 ASN A N 1
ATOM 1571 C CA . ASN A 1 201 ? 2.818 -19.312 -21.656 1 81.69 201 ASN A CA 1
ATOM 1572 C C . ASN A 1 201 ? 2.912 -20.625 -22.406 1 81.69 201 ASN A C 1
ATOM 1574 O O . ASN A 1 201 ? 2.875 -20.641 -23.641 1 81.69 201 ASN A O 1
ATOM 1578 N N . SER A 1 202 ? 3.098 -21.641 -21.734 1 73.44 202 SER A N 1
ATOM 1579 C CA . SER A 1 202 ? 3.205 -22.953 -22.359 1 73.44 202 SER A CA 1
ATOM 1580 C C . SER A 1 202 ? 1.865 -23.406 -22.938 1 73.44 202 SER A C 1
ATOM 1582 O O . SER A 1 202 ? 1.823 -24.141 -23.922 1 73.44 202 SER A O 1
ATOM 1584 N N . GLU A 1 203 ? 0.802 -22.969 -22.281 1 68.12 203 GLU A N 1
ATOM 1585 C CA . GLU A 1 203 ? -0.515 -23.375 -22.766 1 68.12 203 GLU A CA 1
ATOM 1586 C C . GLU A 1 203 ? -0.939 -22.547 -23.984 1 68.12 203 GLU A C 1
ATOM 1588 O O . GLU A 1 203 ? -1.767 -23 -24.781 1 68.12 203 GLU A O 1
ATOM 1593 N N . GLY A 1 204 ? -0.531 -21.312 -24.125 1 54.38 204 GLY A N 1
ATOM 1594 C CA . GLY A 1 204 ? -0.844 -20.516 -25.297 1 54.38 204 GLY A CA 1
ATOM 1595 C C . GLY A 1 204 ? 0.002 -20.875 -26.516 1 54.38 204 GLY A C 1
ATOM 1596 O O . GLY A 1 204 ? -0.259 -20.391 -27.625 1 54.38 204 GLY A O 1
ATOM 1597 N N . ASP A 1 205 ? 1.213 -21.391 -26.469 1 45.88 205 ASP A N 1
ATOM 1598 C CA . ASP A 1 205 ? 1.922 -21.953 -27.609 1 45.88 205 ASP A CA 1
ATOM 1599 C C . ASP A 1 205 ? 1.351 -23.312 -28 1 45.88 205 ASP A C 1
ATOM 1601 O O . ASP A 1 205 ? 0.976 -24.109 -27.125 1 45.88 205 ASP A O 1
ATOM 1605 N N . MET B 1 1 ? -22.906 -2.836 36.719 1 32.69 1 MET B N 1
ATOM 1606 C CA . MET B 1 1 ? -22.672 -1.68 35.875 1 32.69 1 MET B CA 1
ATOM 1607 C C . MET B 1 1 ? -23.641 -1.689 34.688 1 32.69 1 MET B C 1
ATOM 1609 O O . MET B 1 1 ? -23.688 -2.658 33.938 1 32.69 1 MET B O 1
ATOM 1613 N N . SER B 1 2 ? -24.797 -0.952 34.656 1 35.41 2 SER B N 1
ATOM 1614 C CA . SER B 1 2 ? -25.859 -0.899 33.688 1 35.41 2 SER B CA 1
ATOM 1615 C C . SER B 1 2 ? -25.312 -0.605 32.281 1 35.41 2 SER B C 1
ATOM 1617 O O . SER B 1 2 ? -24.359 0.149 32.125 1 35.41 2 SER B O 1
ATOM 1619 N N . ASP B 1 3 ? -25.328 -1.436 31.375 1 40.97 3 ASP B N 1
ATOM 1620 C CA . ASP B 1 3 ? -24.969 -1.282 29.969 1 40.97 3 ASP B CA 1
ATOM 1621 C C . ASP B 1 3 ? -25.609 -0.026 29.375 1 40.97 3 ASP B C 1
ATOM 1623 O O . ASP B 1 3 ? -26.812 0.026 29.156 1 40.97 3 ASP B O 1
ATOM 1627 N N . LYS B 1 4 ? -25.312 1.147 29.922 1 42.84 4 LYS B N 1
ATOM 1628 C CA . LYS B 1 4 ? -25.797 2.447 29.469 1 42.84 4 LYS B CA 1
ATOM 1629 C C . LYS B 1 4 ? -25.875 2.504 27.953 1 42.84 4 LYS B C 1
ATOM 1631 O O . LYS B 1 4 ? -24.844 2.535 27.281 1 42.84 4 LYS B O 1
ATOM 1636 N N . VAL B 1 5 ? -26.828 1.94 27.344 1 42.53 5 VAL B N 1
ATOM 1637 C CA . VAL B 1 5 ? -27.203 2.143 25.953 1 42.53 5 VAL B CA 1
ATOM 1638 C C . VAL B 1 5 ? -27.234 3.637 25.641 1 42.53 5 VAL B C 1
ATOM 1640 O O . VAL B 1 5 ? -28 4.387 26.234 1 42.53 5 VAL B O 1
ATOM 1643 N N . ILE B 1 6 ? -26.219 4.301 25.297 1 47.31 6 ILE B N 1
ATOM 1644 C CA . ILE B 1 6 ? -26.297 5.68 24.828 1 47.31 6 ILE B CA 1
ATOM 1645 C C . ILE B 1 6 ? -27.312 5.777 23.688 1 47.31 6 ILE B C 1
ATOM 1647 O O . ILE B 1 6 ? -27.141 5.141 22.641 1 47.31 6 ILE B O 1
ATOM 1651 N N . TYR B 1 7 ? -28.484 6.012 23.969 1 47.97 7 TYR B N 1
ATOM 1652 C CA . TYR B 1 7 ? -29.594 6.324 23.062 1 47.97 7 TYR B CA 1
ATOM 1653 C C . TYR B 1 7 ? -29.266 7.551 22.219 1 47.97 7 TYR B C 1
ATOM 1655 O O . TYR B 1 7 ? -29.156 8.664 22.734 1 47.97 7 TYR B O 1
ATOM 1663 N N . VAL B 1 8 ? -28.516 7.285 21.156 1 58.91 8 VAL B N 1
ATOM 1664 C CA . VAL B 1 8 ? -28.359 8.391 20.219 1 58.91 8 VAL B CA 1
ATOM 1665 C C . VAL B 1 8 ? -29.688 8.695 19.531 1 58.91 8 VAL B C 1
ATOM 1667 O O . VAL B 1 8 ? -30.328 7.801 18.984 1 58.91 8 VAL B O 1
ATOM 1670 N N . SER B 1 9 ? -30.328 9.836 19.75 1 72.94 9 SER B N 1
ATOM 1671 C CA . SER B 1 9 ? -31.594 10.281 19.172 1 72.94 9 SER B CA 1
ATOM 1672 C C . SER B 1 9 ? -31.547 10.25 17.656 1 72.94 9 SER B C 1
ATOM 1674 O O . SER B 1 9 ? -30.469 10.227 17.062 1 72.94 9 SER B O 1
ATOM 1676 N N . ARG B 1 10 ? -32.719 10.055 17.125 1 69.44 10 ARG B N 1
ATOM 1677 C CA . ARG B 1 10 ? -32.875 10.078 15.664 1 69.44 10 ARG B CA 1
ATOM 1678 C C . ARG B 1 10 ? -32.25 11.336 15.07 1 69.44 10 ARG B C 1
ATOM 1680 O O . ARG B 1 10 ? -31.625 11.281 14 1 69.44 10 ARG B O 1
ATOM 1687 N N . LYS B 1 11 ? -32.469 12.375 15.797 1 74.25 11 LYS B N 1
ATOM 1688 C CA . LYS B 1 11 ? -31.906 13.648 15.328 1 74.25 11 LYS B CA 1
ATOM 1689 C C . LYS B 1 11 ? -30.375 13.617 15.344 1 74.25 11 LYS B C 1
ATOM 1691 O O . LYS B 1 11 ? -29.734 14.125 14.422 1 74.25 11 LYS B O 1
ATOM 1696 N N . GLN B 1 12 ? -29.844 13 16.297 1 77.69 12 GLN B N 1
ATOM 1697 C CA . GLN B 1 12 ? -28.406 12.906 16.422 1 77.69 12 GLN B CA 1
ATOM 1698 C C . GLN B 1 12 ? -27.797 12.047 15.32 1 77.69 12 GLN B C 1
ATOM 1700 O O . GLN B 1 12 ? -26.75 12.383 14.773 1 77.69 12 GLN B O 1
ATOM 1705 N N . MET B 1 13 ? -28.484 11.047 15.031 1 81.62 13 MET B N 1
ATOM 1706 C CA . MET B 1 13 ? -28.031 10.164 13.969 1 81.62 13 MET B CA 1
ATOM 1707 C C . MET B 1 13 ? -28.078 10.867 12.617 1 81.62 13 MET B C 1
ATOM 1709 O O . MET B 1 13 ? -27.188 10.68 11.781 1 81.62 13 MET B O 1
ATOM 1713 N N . LYS B 1 14 ? -29.031 11.664 12.469 1 86.31 14 LYS B N 1
ATOM 1714 C CA . LYS B 1 14 ? -29.172 12.398 11.219 1 86.31 14 LYS B CA 1
ATOM 1715 C C . LYS B 1 14 ? -28.047 13.422 11.055 1 86.31 14 LYS B C 1
ATOM 1717 O O . LYS B 1 14 ? -27.5 13.586 9.961 1 86.31 14 LYS B O 1
ATOM 1722 N N . THR B 1 15 ? -27.75 14.062 12.117 1 88.88 15 THR B N 1
ATOM 1723 C CA . THR B 1 15 ? -26.688 15.062 12.078 1 88.88 15 THR B CA 1
ATOM 1724 C C . THR B 1 15 ? -25.344 14.406 11.789 1 88.88 15 THR B C 1
ATOM 1726 O O . THR B 1 15 ? -24.562 14.906 10.969 1 88.88 15 THR B O 1
ATOM 1729 N N . ARG B 1 16 ? -25.078 13.359 12.367 1 91.88 16 ARG B N 1
ATOM 1730 C CA . ARG B 1 16 ? -23.828 12.625 12.133 1 91.88 16 ARG B CA 1
ATOM 1731 C C . ARG B 1 16 ? -23.719 12.18 10.68 1 91.88 16 ARG B C 1
ATOM 1733 O O . ARG B 1 16 ? -22.672 12.328 10.062 1 91.88 16 ARG B O 1
ATOM 1740 N N . ALA B 1 17 ? -24.797 11.664 10.211 1 92.56 17 ALA B N 1
ATOM 1741 C CA . ALA B 1 17 ? -24.828 11.188 8.828 1 92.56 17 ALA B CA 1
ATOM 1742 C C . ALA B 1 17 ? -24.594 12.336 7.852 1 92.56 17 ALA B C 1
ATOM 1744 O O . ALA B 1 17 ? -23.906 12.172 6.836 1 92.56 17 ALA B O 1
ATOM 1745 N N . LEU B 1 18 ? -25.172 13.43 8.195 1 93.38 18 LEU B N 1
ATOM 1746 C CA . LEU B 1 18 ? -25 14.609 7.359 1 93.38 18 LEU B CA 1
ATOM 1747 C C . LEU B 1 18 ? -23.531 15.047 7.324 1 93.38 18 LEU B C 1
ATOM 1749 O O . LEU B 1 18 ? -23.016 15.406 6.27 1 93.38 18 LEU B O 1
ATOM 1753 N N . MET B 1 19 ? -22.891 15.023 8.445 1 94.94 19 MET B N 1
ATOM 1754 C CA . MET B 1 19 ? -21.484 15.383 8.531 1 94.94 19 MET B CA 1
ATOM 1755 C C . MET B 1 19 ? -20.625 14.438 7.688 1 94.94 19 MET B C 1
ATOM 1757 O O . MET B 1 19 ? -19.75 14.883 6.953 1 94.94 19 MET B O 1
ATOM 1761 N N . VAL B 1 20 ? -20.922 13.203 7.746 1 95.25 20 VAL B N 1
ATOM 1762 C CA . VAL B 1 20 ? -20.156 12.203 7.016 1 95.25 20 VAL B CA 1
ATOM 1763 C C . VAL B 1 20 ? -20.359 12.383 5.512 1 95.25 20 VAL B C 1
ATOM 1765 O O . VAL B 1 20 ? -19.406 12.344 4.734 1 95.25 20 VAL B O 1
ATOM 1768 N N . GLU B 1 21 ? -21.547 12.633 5.168 1 93.75 21 GLU B N 1
ATOM 1769 C CA . GLU B 1 21 ? -21.891 12.828 3.76 1 93.75 21 GLU B CA 1
ATOM 1770 C C . GLU B 1 21 ? -21.156 14.039 3.184 1 93.75 21 GLU B C 1
ATOM 1772 O O . GLU B 1 21 ? -20.594 13.969 2.088 1 93.75 21 GLU B O 1
ATOM 1777 N N . GLN B 1 22 ? -21.188 15.102 3.934 1 94.25 22 GLN B N 1
ATOM 1778 C CA . GLN B 1 22 ? -20.5 16.312 3.473 1 94.25 22 GLN B CA 1
ATOM 1779 C C . GLN B 1 22 ? -19 16.094 3.389 1 94.25 22 GLN B C 1
ATOM 1781 O O . GLN B 1 22 ? -18.344 16.562 2.453 1 94.25 22 GLN B O 1
ATOM 1786 N N . ALA B 1 23 ? -18.469 15.398 4.375 1 94.81 23 ALA B N 1
ATOM 1787 C CA . ALA B 1 23 ? -17.047 15.094 4.371 1 94.81 23 ALA B CA 1
ATOM 1788 C C . ALA B 1 23 ? -16.656 14.25 3.154 1 94.81 23 ALA B C 1
ATOM 1790 O O . ALA B 1 23 ? -15.664 14.531 2.488 1 94.81 23 ALA B O 1
ATOM 1791 N N . MET B 1 24 ? -17.438 13.273 2.857 1 92.62 24 MET B N 1
ATOM 1792 C CA . MET B 1 24 ? -17.172 12.383 1.73 1 92.62 24 MET B CA 1
ATOM 1793 C C . MET B 1 24 ? -17.156 13.156 0.418 1 92.62 24 MET B C 1
ATOM 1795 O O . MET B 1 24 ? -16.312 12.898 -0.445 1 92.62 24 MET B O 1
ATOM 1799 N N . ALA B 1 25 ? -18.016 14.102 0.297 1 89.81 25 ALA B N 1
ATOM 1800 C CA . ALA B 1 25 ? -18.062 14.93 -0.907 1 89.81 25 ALA B CA 1
ATOM 1801 C C . ALA B 1 25 ? -16.797 15.75 -1.055 1 89.81 25 ALA B C 1
ATOM 1803 O O . ALA B 1 25 ? -16.25 15.891 -2.158 1 89.81 25 ALA B O 1
ATOM 1804 N N . LEU B 1 26 ? -16.328 16.266 0.038 1 89.56 26 LEU B N 1
ATOM 1805 C CA . LEU B 1 26 ? -15.117 17.078 0.012 1 89.56 26 LEU B CA 1
ATOM 1806 C C . LEU B 1 26 ? -13.898 16.203 -0.299 1 89.56 26 LEU B C 1
ATOM 1808 O O . LEU B 1 26 ? -13.055 16.594 -1.115 1 89.56 26 LEU B O 1
ATOM 1812 N N . PHE B 1 27 ? -13.844 15.047 0.259 1 86.56 27 PHE B N 1
ATOM 1813 C CA . PHE B 1 27 ? -12.719 14.148 0.039 1 86.56 27 PHE B CA 1
ATOM 1814 C C . PHE B 1 27 ? -12.711 13.633 -1.396 1 86.56 27 PHE B C 1
ATOM 1816 O O . PHE B 1 27 ? -11.641 13.406 -1.972 1 86.56 27 PHE B O 1
ATOM 1823 N N . ALA B 1 28 ? -13.883 13.477 -1.935 1 81.56 28 ALA B N 1
ATOM 1824 C CA . ALA B 1 28 ? -13.977 13.031 -3.322 1 81.56 28 ALA B CA 1
ATOM 1825 C C . ALA B 1 28 ? -13.367 14.055 -4.273 1 81.56 28 ALA B C 1
ATOM 1827 O O . ALA B 1 28 ? -12.883 13.695 -5.348 1 81.56 28 ALA B O 1
ATOM 1828 N N . GLN B 1 29 ? -13.281 15.312 -3.826 1 81.38 29 GLN B N 1
ATOM 1829 C CA . GLN B 1 29 ? -12.727 16.391 -4.629 1 81.38 29 GLN B CA 1
ATOM 1830 C C . GLN B 1 29 ? -11.242 16.594 -4.34 1 81.38 29 GLN B C 1
ATOM 1832 O O . GLN B 1 29 ? -10.617 17.5 -4.875 1 81.38 29 GLN B O 1
ATOM 1837 N N . GLY B 1 30 ? -10.789 15.695 -3.512 1 78.06 30 GLY B N 1
ATOM 1838 C CA . GLY B 1 30 ? -9.375 15.781 -3.193 1 78.06 30 GLY B CA 1
ATOM 1839 C C . GLY B 1 30 ? -9.07 16.719 -2.035 1 78.06 30 GLY B C 1
ATOM 1840 O O . GLY B 1 30 ? -7.906 16.953 -1.716 1 78.06 30 GLY B O 1
ATOM 1841 N N . LEU B 1 31 ? -10.133 17.188 -1.458 1 83.56 31 LEU B N 1
ATOM 1842 C CA . LEU B 1 31 ? -9.945 18.062 -0.3 1 83.56 31 LEU B CA 1
ATOM 1843 C C . LEU B 1 31 ? -9.805 17.234 0.977 1 83.56 31 LEU B C 1
ATOM 1845 O O . LEU B 1 31 ? -10.258 16.094 1.038 1 83.56 31 LEU B O 1
ATOM 1849 N N . GLU B 1 32 ? -9.016 17.766 1.891 1 83.5 32 GLU B N 1
ATOM 1850 C CA . GLU B 1 32 ? -8.852 17.109 3.186 1 83.5 32 GLU B CA 1
ATOM 1851 C C . GLU B 1 32 ? -9.25 18.047 4.328 1 83.5 32 GLU B C 1
ATOM 1853 O O . GLU B 1 32 ? -8.406 18.438 5.141 1 83.5 32 GLU B O 1
ATOM 1858 N N . PRO B 1 33 ? -10.562 18.203 4.375 1 88.94 33 PRO B N 1
ATOM 1859 C CA . PRO B 1 33 ? -11.039 19.172 5.379 1 88.94 33 PRO B CA 1
ATOM 1860 C C . PRO B 1 33 ? -10.898 18.641 6.805 1 88.94 33 PRO B C 1
ATOM 1862 O O . PRO B 1 33 ? -10.914 17.422 7.027 1 88.94 33 PRO B O 1
ATOM 1865 N N . GLY B 1 34 ? -10.766 19.609 7.715 1 92 34 GLY B N 1
ATOM 1866 C CA . GLY B 1 34 ? -10.906 19.266 9.117 1 92 34 GLY B CA 1
ATOM 1867 C C . GLY B 1 34 ? -12.344 19.156 9.578 1 92 34 GLY B C 1
ATOM 1868 O O . GLY B 1 34 ? -13.266 19.375 8.781 1 92 34 GLY B O 1
ATOM 1869 N N . VAL B 1 35 ? -12.5 18.828 10.836 1 94.19 35 VAL B N 1
ATOM 1870 C CA . VAL B 1 35 ? -13.836 18.625 11.398 1 94.19 35 VAL B CA 1
ATOM 1871 C C . VAL B 1 35 ? -14.609 19.953 11.367 1 94.19 35 VAL B C 1
ATOM 1873 O O . VAL B 1 35 ? -15.781 19.984 10.992 1 94.19 35 VAL B O 1
ATOM 1876 N N . ALA B 1 36 ? -13.938 21.016 11.648 1 95.19 36 ALA B N 1
ATOM 1877 C CA . ALA B 1 36 ? -14.57 22.328 11.688 1 95.19 36 ALA B CA 1
ATOM 1878 C C . ALA B 1 36 ? -15.047 22.75 10.305 1 95.19 36 ALA B C 1
ATOM 1880 O O . ALA B 1 36 ? -16.141 23.312 10.164 1 95.19 36 ALA B O 1
ATOM 1881 N N . GLU B 1 37 ? -14.258 22.562 9.344 1 94.75 37 GLU B N 1
ATOM 1882 C CA . GLU B 1 37 ? -14.617 22.906 7.973 1 94.75 37 GLU B CA 1
ATOM 1883 C C . GLU B 1 37 ? -15.828 22.125 7.496 1 94.75 37 GLU B C 1
ATOM 1885 O O . GLU B 1 37 ? -16.703 22.672 6.82 1 94.75 37 GLU B O 1
ATOM 1890 N N . VAL B 1 38 ? -15.867 20.828 7.797 1 95.69 38 VAL B N 1
ATOM 1891 C CA . VAL B 1 38 ? -17 19.984 7.434 1 95.69 38 VAL B CA 1
ATOM 1892 C C . VAL B 1 38 ? -18.25 20.484 8.148 1 95.69 38 VAL B C 1
ATOM 1894 O O . VAL B 1 38 ? -19.344 20.5 7.555 1 95.69 38 VAL B O 1
ATOM 1897 N N . ALA B 1 39 ? -18.125 20.859 9.375 1 95.94 39 ALA B N 1
ATOM 1898 C CA . ALA B 1 39 ? -19.234 21.359 10.156 1 95.94 39 ALA B CA 1
ATOM 1899 C C . ALA B 1 39 ? -19.859 22.594 9.492 1 95.94 39 ALA B C 1
ATOM 1901 O O . ALA B 1 39 ? -21.078 22.688 9.375 1 95.94 39 ALA B O 1
ATOM 1902 N N . GLU B 1 40 ? -19.031 23.484 9.078 1 95.06 40 GLU B N 1
ATOM 1903 C CA . GLU B 1 40 ? -19.484 24.703 8.414 1 95.06 40 GLU B CA 1
ATOM 1904 C C . GLU B 1 40 ? -20.281 24.375 7.16 1 95.06 40 GLU B C 1
ATOM 1906 O O . GLU B 1 40 ? -21.359 24.938 6.941 1 95.06 40 GLU B O 1
ATOM 1911 N N . LYS B 1 41 ? -19.828 23.531 6.414 1 93.44 41 LYS B N 1
ATOM 1912 C CA . LYS B 1 41 ? -20.5 23.156 5.176 1 93.44 41 LYS B CA 1
ATOM 1913 C C . LYS B 1 41 ? -21.828 22.453 5.461 1 93.44 41 LYS B C 1
ATOM 1915 O O . LYS B 1 41 ? -22.797 22.578 4.707 1 93.44 41 LYS B O 1
ATOM 1920 N N . ALA B 1 42 ? -21.859 21.688 6.504 1 93.31 42 ALA B N 1
ATOM 1921 C CA . ALA B 1 42 ? -23.016 20.891 6.859 1 93.31 42 ALA B CA 1
ATOM 1922 C C . ALA B 1 42 ? -24.031 21.719 7.633 1 93.31 42 ALA B C 1
ATOM 1924 O O . ALA B 1 42 ? -25.156 21.266 7.91 1 93.31 42 ALA B O 1
ATOM 1925 N N . GLY B 1 43 ? -23.672 22.891 8.055 1 94.12 43 GLY B N 1
ATOM 1926 C CA . GLY B 1 43 ? -24.562 23.719 8.859 1 94.12 43 GLY B CA 1
ATOM 1927 C C . GLY B 1 43 ? -24.703 23.219 10.289 1 94.12 43 GLY B C 1
ATOM 1928 O O . GLY B 1 43 ? -25.797 23.281 10.867 1 94.12 43 GLY B O 1
ATOM 1929 N N . VAL B 1 44 ? -23.75 22.641 10.758 1 93.94 44 VAL B N 1
ATOM 1930 C CA . VAL B 1 44 ? -23.672 22.125 12.125 1 93.94 44 VAL B CA 1
ATOM 1931 C C . VAL B 1 44 ? -22.703 22.969 12.945 1 93.94 44 VAL B C 1
ATOM 1933 O O . VAL B 1 44 ? -21.688 23.422 12.438 1 93.94 44 VAL B O 1
ATOM 1936 N N . SER B 1 45 ? -23.109 23.219 14.195 1 94.69 45 SER B N 1
ATOM 1937 C CA . SER B 1 45 ? -22.203 23.984 15.047 1 94.69 45 SER B CA 1
ATOM 1938 C C . SER B 1 45 ? -20.906 23.219 15.305 1 94.69 45 SER B C 1
ATOM 1940 O O . SER B 1 45 ? -20.906 21.984 15.32 1 94.69 45 SER B O 1
ATOM 1942 N N . ARG B 1 46 ? -19.812 23.953 15.539 1 94.31 46 ARG B N 1
ATOM 1943 C CA . ARG B 1 46 ? -18.531 23.344 15.852 1 94.31 46 ARG B CA 1
ATOM 1944 C C . ARG B 1 46 ? -18.609 22.469 17.094 1 94.31 46 ARG B C 1
ATOM 1946 O O . ARG B 1 46 ? -18.078 21.359 17.125 1 94.31 46 ARG B O 1
ATOM 1953 N N . SER B 1 47 ? -19.328 23 18.062 1 94.19 47 SER B N 1
ATOM 1954 C CA . SER B 1 47 ? -19.453 22.25 19.312 1 94.19 47 SER B CA 1
ATOM 1955 C C . SER B 1 47 ? -20.141 20.906 19.094 1 94.19 47 SER B C 1
ATOM 1957 O O . SER B 1 47 ? -19.672 19.875 19.578 1 94.19 47 SER B O 1
ATOM 1959 N N . THR B 1 48 ? -21.141 20.859 18.375 1 93.44 48 THR B N 1
ATOM 1960 C CA . THR B 1 48 ? -21.859 19.641 18.031 1 93.44 48 THR B CA 1
ATOM 1961 C C . THR B 1 48 ? -20.984 18.703 17.203 1 93.44 48 THR B C 1
ATOM 1963 O O . THR B 1 48 ? -20.938 17.5 17.453 1 93.44 48 THR B O 1
ATOM 1966 N N . ALA B 1 49 ? -20.312 19.297 16.219 1 95.25 49 ALA B N 1
ATOM 1967 C CA . ALA B 1 49 ? -19.469 18.5 15.312 1 95.25 49 ALA B CA 1
ATOM 1968 C C . ALA B 1 49 ? -18.391 17.75 16.094 1 95.25 49 ALA B C 1
ATOM 1970 O O . ALA B 1 49 ? -18.156 16.562 15.867 1 95.25 49 ALA B O 1
ATOM 1971 N N . TYR B 1 50 ? -17.797 18.391 17.031 1 95.06 50 TYR B N 1
ATOM 1972 C CA . TYR B 1 50 ? -16.688 17.797 17.766 1 95.06 50 TYR B CA 1
ATOM 1973 C C . TYR B 1 50 ? -17.188 16.812 18.812 1 95.06 50 TYR B C 1
ATOM 1975 O O . TYR B 1 50 ? -16.422 15.984 19.328 1 95.06 50 TYR B O 1
ATOM 1983 N N . ARG B 1 51 ? -18.469 16.938 19.156 1 93.44 51 ARG B N 1
ATOM 1984 C CA . ARG B 1 51 ? -19.078 15.898 19.984 1 93.44 51 ARG B CA 1
ATOM 1985 C C . ARG B 1 51 ? -19.156 14.578 19.219 1 93.44 51 ARG B C 1
ATOM 1987 O O . ARG B 1 51 ? -18.938 13.508 19.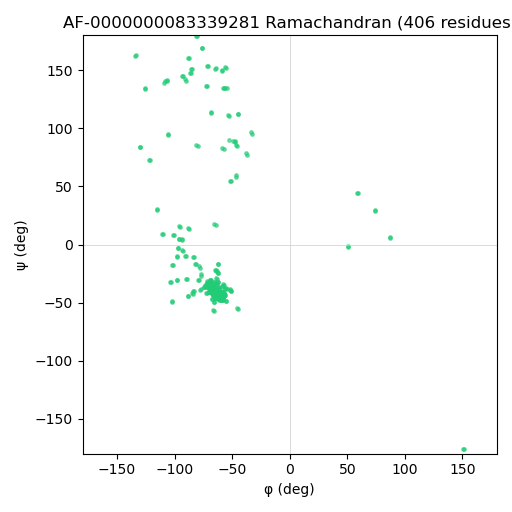781 1 93.44 51 ARG B O 1
ATOM 1994 N N . TYR B 1 52 ? -19.406 14.672 17.938 1 92.81 52 TYR B N 1
ATOM 1995 C CA . TYR B 1 52 ? -19.531 13.484 17.109 1 92.81 52 TYR B CA 1
ATOM 1996 C C . TYR B 1 52 ? -18.172 13.008 16.625 1 92.81 52 TYR B C 1
ATOM 1998 O O . TYR B 1 52 ? -17.906 11.805 16.578 1 92.81 52 TYR B O 1
ATOM 2006 N N . PHE B 1 53 ? -17.359 13.945 16.234 1 94.88 53 PHE B N 1
ATOM 2007 C CA . PHE B 1 53 ? -16.047 13.648 15.68 1 94.88 53 PHE B CA 1
ATOM 2008 C C . PHE B 1 53 ? -14.969 14.484 16.375 1 94.88 53 PHE B C 1
ATOM 2010 O O . PHE B 1 53 ? -14.516 15.492 15.82 1 94.88 53 PHE B O 1
ATOM 2017 N N . PRO B 1 54 ? -14.531 13.953 17.516 1 93.44 54 PRO B N 1
ATOM 2018 C CA . PRO B 1 54 ? -13.578 14.727 18.312 1 93.44 54 PRO B CA 1
ATOM 2019 C C . PRO B 1 54 ? -12.258 14.977 17.578 1 93.44 54 PRO B C 1
ATOM 2021 O O . PRO B 1 54 ? -11.539 15.922 17.906 1 93.44 54 PRO B O 1
ATOM 2024 N N . THR B 1 55 ? -11.945 14.031 16.578 1 88.69 55 THR B N 1
ATOM 2025 C CA . THR B 1 55 ? -10.727 14.18 15.797 1 88.69 55 THR B CA 1
ATOM 2026 C C . THR B 1 55 ? -11 13.977 14.312 1 88.69 55 THR B C 1
ATOM 2028 O O . THR B 1 55 ? -12.023 13.398 13.938 1 88.69 55 THR B O 1
ATOM 2031 N N . ARG B 1 56 ? -10.078 14.422 13.547 1 88.69 56 ARG B N 1
ATOM 2032 C CA . ARG B 1 56 ? -10.148 14.164 12.109 1 88.69 56 ARG B CA 1
ATOM 2033 C C . ARG B 1 56 ? -10.117 12.672 11.82 1 88.69 56 ARG B C 1
ATOM 2035 O O . ARG B 1 56 ? -10.789 12.195 10.898 1 88.69 56 ARG B O 1
ATOM 2042 N N . ASN B 1 57 ? -9.336 11.977 12.594 1 85.38 57 ASN B N 1
ATOM 2043 C CA . ASN B 1 57 ? -9.242 10.531 12.422 1 85.38 57 ASN B CA 1
ATOM 2044 C C . ASN B 1 57 ? -10.586 9.852 12.625 1 85.38 57 ASN B C 1
ATOM 2046 O O . ASN B 1 57 ? -10.945 8.938 11.875 1 85.38 57 ASN B O 1
ATOM 2050 N N . ALA B 1 58 ? -11.273 10.289 13.562 1 89.38 58 ALA B N 1
ATOM 2051 C CA . ALA B 1 58 ? -12.594 9.727 13.82 1 89.38 58 ALA B CA 1
ATOM 2052 C C . ALA B 1 58 ? -13.531 9.969 12.641 1 89.38 58 ALA B C 1
ATOM 2054 O O . ALA B 1 58 ? -14.328 9.094 12.289 1 89.38 58 ALA B O 1
ATOM 2055 N N . LEU B 1 59 ? -13.438 11.148 12.094 1 92.69 59 LEU B N 1
ATOM 2056 C CA . LEU B 1 59 ? -14.242 11.477 10.922 1 92.69 59 LEU B CA 1
ATOM 2057 C C . LEU B 1 59 ? -13.859 10.602 9.734 1 92.69 59 LEU B C 1
ATOM 2059 O O . LEU B 1 59 ? -14.734 10.07 9.047 1 92.69 59 LEU B O 1
ATOM 2063 N N . VAL B 1 60 ? -12.617 10.383 9.5 1 91.12 60 VAL B N 1
ATOM 2064 C CA . VAL B 1 60 ? -12.133 9.562 8.398 1 91.12 60 VAL B CA 1
ATOM 2065 C C . VAL B 1 60 ? -12.609 8.117 8.586 1 91.12 60 VAL B C 1
ATOM 2067 O O . VAL B 1 60 ? -13.07 7.484 7.633 1 91.12 60 VAL B O 1
ATOM 2070 N N . MET B 1 61 ? -12.531 7.637 9.758 1 88.12 61 MET B N 1
ATOM 2071 C CA . MET B 1 61 ? -12.977 6.273 10.039 1 88.12 61 MET B CA 1
ATOM 2072 C C . MET B 1 61 ? -14.461 6.113 9.734 1 88.12 61 MET B C 1
ATOM 2074 O O . MET B 1 61 ? -14.875 5.09 9.188 1 88.12 61 MET B O 1
ATOM 2078 N N . ALA B 1 62 ? -15.164 7.102 10.109 1 91.25 62 ALA B N 1
ATOM 2079 C CA . ALA B 1 62 ? -16.594 7.059 9.828 1 91.25 62 ALA B CA 1
ATOM 2080 C C . ALA B 1 62 ? -16.859 7.043 8.328 1 91.25 62 ALA B C 1
ATOM 2082 O O . ALA B 1 62 ? -17.781 6.359 7.859 1 91.25 62 ALA B O 1
ATOM 2083 N N . MET B 1 63 ? -16.125 7.773 7.609 1 93.19 63 MET B N 1
ATOM 2084 C CA . MET B 1 63 ? -16.25 7.797 6.152 1 93.19 63 MET B CA 1
ATOM 2085 C C . MET B 1 63 ? -15.93 6.434 5.555 1 93.19 63 MET B C 1
ATOM 2087 O O . MET B 1 63 ? -16.609 5.98 4.625 1 93.19 63 MET B O 1
ATOM 2091 N N . VAL B 1 64 ? -14.922 5.84 6.055 1 91.25 64 VAL B N 1
ATOM 2092 C CA . VAL B 1 64 ? -14.539 4.516 5.57 1 91.25 64 VAL B CA 1
ATOM 2093 C C . VAL B 1 64 ? -15.672 3.525 5.812 1 91.25 64 VAL B C 1
ATOM 2095 O O . VAL B 1 64 ? -16.031 2.756 4.922 1 91.25 64 VAL B O 1
ATOM 2098 N N . GLU B 1 65 ? -16.188 3.564 6.984 1 89.62 65 GLU B N 1
ATOM 2099 C CA . GLU B 1 65 ? -17.297 2.68 7.324 1 89.62 65 GLU B CA 1
ATOM 2100 C C . GLU B 1 65 ? -18.484 2.895 6.391 1 89.62 65 GLU B C 1
ATOM 2102 O O . GLU B 1 65 ? -19.109 1.932 5.93 1 89.62 65 GLU B O 1
ATOM 2107 N N . GLU B 1 66 ? -18.75 4.105 6.152 1 89.94 66 GLU B N 1
ATOM 2108 C CA . GLU B 1 66 ? -19.844 4.43 5.254 1 89.94 66 GLU B CA 1
ATOM 2109 C C . GLU B 1 66 ? -19.547 3.971 3.83 1 89.94 66 GLU B C 1
ATOM 2111 O O . GLU B 1 66 ? -20.438 3.449 3.145 1 89.94 66 GLU B O 1
ATOM 2116 N N . SER B 1 67 ? -18.406 4.16 3.398 1 89.81 67 SER B N 1
ATOM 2117 C CA . SER B 1 67 ? -18 3.848 2.033 1 89.81 67 SER B CA 1
ATOM 2118 C C . SER B 1 67 ? -18 2.344 1.785 1 89.81 67 SER B C 1
ATOM 2120 O O . SER B 1 67 ? -18.406 1.889 0.715 1 89.81 67 SER B O 1
ATOM 2122 N N . LEU B 1 68 ? -17.578 1.573 2.84 1 90.69 68 LEU B N 1
ATOM 2123 C CA . LEU B 1 68 ? -17.344 0.151 2.613 1 90.69 68 LEU B CA 1
ATOM 2124 C C . LEU B 1 68 ? -18.391 -0.691 3.326 1 90.69 68 LEU B C 1
ATOM 2126 O O . LEU B 1 68 ? -18.281 -1.919 3.373 1 90.69 68 LEU B O 1
ATOM 2130 N N . GLY B 1 69 ? -19.391 -0.033 3.844 1 87.62 69 GLY B N 1
ATOM 2131 C CA . GLY B 1 69 ? -20.469 -0.745 4.5 1 87.62 69 GLY B CA 1
ATOM 2132 C C . GLY B 1 69 ? -20.969 -1.939 3.707 1 87.62 69 GLY B C 1
ATOM 2133 O O . GLY B 1 69 ? -20.969 -3.066 4.207 1 87.62 69 GLY B O 1
ATOM 2134 N N . PRO B 1 70 ? -21.328 -1.732 2.518 1 88.44 70 PRO B N 1
ATOM 2135 C CA . PRO B 1 70 ? -21.812 -2.844 1.693 1 88.44 70 PRO B CA 1
ATOM 2136 C C . PRO B 1 70 ? -20.797 -3.973 1.571 1 88.44 70 PRO B C 1
ATOM 2138 O O . PRO B 1 70 ? -21.156 -5.148 1.576 1 88.44 70 PRO B O 1
ATOM 2141 N N . VAL B 1 71 ? -19.547 -3.654 1.466 1 91.12 71 VAL B N 1
ATOM 2142 C CA . VAL B 1 71 ? -18.5 -4.66 1.342 1 91.12 71 VAL B CA 1
ATOM 2143 C C . VAL B 1 71 ? -18.406 -5.473 2.631 1 91.12 71 VAL B C 1
ATOM 2145 O O . VAL B 1 71 ? -18.219 -6.695 2.592 1 91.12 71 VAL B O 1
ATOM 2148 N N . MET B 1 72 ? -18.547 -4.812 3.723 1 88.31 72 MET B N 1
ATOM 2149 C CA . MET B 1 72 ? -18.438 -5.469 5.023 1 88.31 72 MET B CA 1
ATOM 2150 C C . MET B 1 72 ? -19.562 -6.492 5.207 1 88.31 72 MET B C 1
ATOM 2152 O O . MET B 1 72 ? -19.422 -7.441 5.98 1 88.31 72 MET B O 1
ATOM 2156 N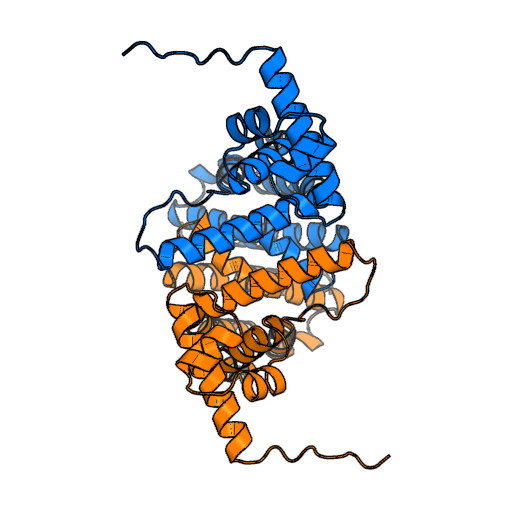 N . ASN B 1 73 ? -20.594 -6.312 4.477 1 90.19 73 ASN B N 1
ATOM 2157 C CA . ASN B 1 73 ? -21.75 -7.199 4.602 1 90.19 73 ASN B CA 1
ATOM 2158 C C . ASN B 1 73 ? -21.781 -8.234 3.482 1 90.19 73 ASN B C 1
ATOM 2160 O O . ASN B 1 73 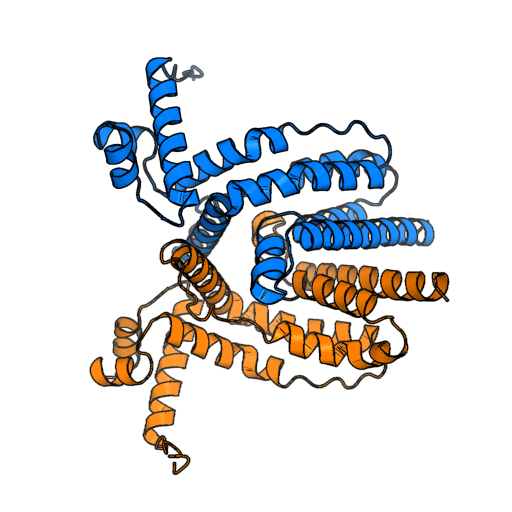? -22.766 -8.961 3.33 1 90.19 73 ASN B O 1
ATOM 2164 N N . TRP B 1 74 ? -20.719 -8.266 2.721 1 93.62 74 TRP B N 1
ATOM 2165 C CA . TRP B 1 74 ? -20.609 -9.242 1.641 1 93.62 74 TRP B CA 1
ATOM 2166 C C . TRP B 1 74 ? -20.719 -10.664 2.176 1 93.62 74 TRP B C 1
ATOM 2168 O O . TRP B 1 74 ? -20.156 -10.992 3.215 1 93.62 74 TRP B O 1
ATOM 2178 N N . GLN B 1 75 ? -21.547 -11.484 1.442 1 93.62 75 GLN B N 1
ATOM 2179 C CA . GLN B 1 75 ? -21.688 -12.914 1.727 1 93.62 75 GLN B CA 1
ATOM 2180 C C . GLN B 1 75 ? -21.406 -13.75 0.485 1 93.62 75 GLN B C 1
ATOM 2182 O O . GLN B 1 75 ? -21.906 -13.445 -0.604 1 93.62 75 GLN B O 1
ATOM 2187 N N . PRO B 1 76 ? -20.609 -14.789 0.743 1 92.56 76 PRO B N 1
ATOM 2188 C CA . PRO B 1 76 ? -20.344 -15.648 -0.415 1 92.56 76 PRO B CA 1
ATOM 2189 C C . PRO B 1 76 ? -21.547 -16.484 -0.831 1 92.56 76 PRO B C 1
ATOM 2191 O O . PRO B 1 76 ? -22.266 -17 0.026 1 92.56 76 PRO B O 1
ATOM 2194 N N . ALA B 1 77 ? -21.766 -16.531 -2.125 1 91.44 77 ALA B N 1
ATOM 2195 C CA . ALA B 1 77 ? -22.797 -17.422 -2.66 1 91.44 77 ALA B CA 1
ATOM 2196 C C . ALA B 1 77 ? -22.188 -18.688 -3.242 1 91.44 77 ALA B C 1
ATOM 2198 O O . ALA B 1 77 ? -22.891 -19.703 -3.393 1 91.44 77 ALA B O 1
ATOM 2199 N N . GLN B 1 78 ? -20.938 -18.641 -3.504 1 92.12 78 GLN B N 1
ATOM 2200 C CA . GLN B 1 78 ? -20.25 -19.734 -4.156 1 92.12 78 GLN B CA 1
ATOM 2201 C C . GLN B 1 78 ? -19.734 -20.75 -3.135 1 92.12 78 GLN B C 1
ATOM 2203 O O . GLN B 1 78 ? -19.641 -20.438 -1.944 1 92.12 78 GLN B O 1
ATOM 2208 N N . GLN B 1 79 ? -19.469 -21.938 -3.693 1 91.5 79 GLN B N 1
ATOM 2209 C CA . GLN B 1 79 ? -19.031 -23.016 -2.807 1 91.5 79 GLN B CA 1
ATOM 2210 C C . GLN B 1 79 ? -17.516 -23.156 -2.812 1 91.5 79 GLN B C 1
ATOM 2212 O O . GLN B 1 79 ? -16.906 -23.531 -1.805 1 91.5 79 GLN B O 1
ATOM 2217 N N . CYS B 1 80 ? -16.906 -22.828 -3.914 1 95.38 80 CYS B N 1
ATOM 2218 C CA . CYS B 1 80 ? -15.461 -23 -4.031 1 95.38 80 CYS B CA 1
ATOM 2219 C C . CYS B 1 80 ? -14.719 -21.734 -3.65 1 95.38 80 CYS B C 1
ATOM 2221 O O . CYS B 1 80 ? -15.172 -20.625 -3.957 1 95.38 80 CYS B O 1
ATOM 2223 N N . ALA B 1 81 ? -13.562 -21.922 -3.041 1 96.88 81 ALA B N 1
ATOM 2224 C CA . ALA B 1 81 ? -12.781 -20.797 -2.52 1 96.88 81 ALA B CA 1
ATOM 2225 C C . ALA B 1 81 ? -12.359 -19.859 -3.641 1 96.88 81 ALA B C 1
ATOM 2227 O O . ALA B 1 81 ? -12.383 -18.641 -3.471 1 96.88 81 ALA B O 1
ATOM 2228 N N . ASP B 1 82 ? -11.922 -20.438 -4.742 1 96.88 82 ASP B N 1
ATOM 2229 C CA . ASP B 1 82 ? -11.484 -19.609 -5.855 1 96.88 82 ASP B CA 1
ATOM 2230 C C . ASP B 1 82 ? -12.609 -18.703 -6.344 1 96.88 82 ASP B C 1
ATOM 2232 O O . ASP B 1 82 ? -12.414 -17.5 -6.527 1 96.88 82 ASP B O 1
ATOM 2236 N N . GLU B 1 83 ? -13.828 -19.219 -6.418 1 97.5 83 GLU B N 1
ATOM 2237 C CA . GLU B 1 83 ? -14.984 -18.438 -6.844 1 97.5 83 GLU B CA 1
ATOM 2238 C C . GLU B 1 83 ? -15.367 -17.406 -5.797 1 97.5 83 GLU B C 1
ATOM 2240 O O . GLU B 1 83 ? -15.789 -16.297 -6.137 1 97.5 83 GLU B O 1
ATOM 2245 N N . ARG B 1 84 ? -15.305 -17.812 -4.582 1 98.06 84 ARG B N 1
ATOM 2246 C CA . ARG B 1 84 ? -15.625 -16.891 -3.5 1 98.06 84 ARG B CA 1
ATOM 2247 C C . ARG B 1 84 ? -14.664 -15.703 -3.484 1 98.06 84 ARG B C 1
ATOM 2249 O O . ARG B 1 84 ? -15.094 -14.555 -3.365 1 98.06 84 ARG B O 1
ATOM 2256 N N . VAL B 1 85 ? -13.352 -15.969 -3.643 1 98.19 85 VAL B N 1
ATOM 2257 C CA . VAL B 1 85 ? -12.352 -14.906 -3.645 1 98.19 85 VAL B CA 1
ATOM 2258 C C . VAL B 1 85 ? -12.586 -13.977 -4.836 1 98.19 85 VAL B C 1
ATOM 2260 O O . VAL B 1 85 ? -12.562 -12.758 -4.691 1 98.19 85 VAL B O 1
ATOM 2263 N N . CYS B 1 86 ? -12.812 -14.531 -5.992 1 97.75 86 CYS B N 1
ATOM 2264 C CA . CYS B 1 86 ? -13.078 -13.727 -7.18 1 97.75 86 CYS B CA 1
ATOM 2265 C C . CYS B 1 86 ? -14.32 -12.867 -6.996 1 97.75 86 CYS B C 1
ATOM 2267 O O . CYS B 1 86 ? -14.336 -11.703 -7.379 1 97.75 86 CYS B O 1
ATOM 2269 N N . SER B 1 87 ? -15.352 -13.469 -6.402 1 97.56 87 SER B N 1
ATOM 2270 C CA . SER B 1 87 ? -16.594 -12.734 -6.152 1 97.56 87 SER B CA 1
ATOM 2271 C C . SER B 1 87 ? -16.359 -11.578 -5.184 1 97.56 87 SER B C 1
ATOM 2273 O O . SER B 1 87 ? -16.906 -10.492 -5.371 1 97.56 87 SER B O 1
ATOM 2275 N N . LEU B 1 88 ? -15.594 -11.812 -4.176 1 97.56 88 LEU B N 1
ATOM 2276 C CA . LEU B 1 88 ? -15.266 -10.766 -3.211 1 97.56 88 LEU B CA 1
ATOM 2277 C C . LEU B 1 88 ? -14.531 -9.617 -3.889 1 97.56 88 LEU B C 1
ATOM 2279 O O . LEU B 1 88 ? -14.898 -8.453 -3.709 1 97.56 88 LEU B O 1
ATOM 2283 N N . LEU B 1 89 ? -13.539 -9.938 -4.688 1 97.88 89 LEU B N 1
ATOM 2284 C CA . LEU B 1 89 ? -12.773 -8.914 -5.383 1 97.88 89 LEU B CA 1
ATOM 2285 C C . LEU B 1 89 ? -13.648 -8.141 -6.355 1 97.88 89 LEU B C 1
ATOM 2287 O O . LEU B 1 89 ? -13.602 -6.906 -6.395 1 97.88 89 LEU B O 1
ATOM 2291 N N . ALA B 1 90 ? -14.453 -8.852 -7.051 1 97.19 90 ALA B N 1
ATOM 2292 C CA . ALA B 1 90 ? -15.336 -8.234 -8.039 1 97.19 90 ALA B CA 1
ATOM 2293 C C . ALA B 1 90 ? -16.344 -7.297 -7.363 1 97.19 90 ALA B C 1
ATOM 2295 O O . ALA B 1 90 ? -16.734 -6.285 -7.941 1 97.19 90 ALA B O 1
ATOM 2296 N N . PHE B 1 91 ? -16.734 -7.668 -6.211 1 96.31 91 PHE B N 1
ATOM 2297 C CA . PHE B 1 91 ? -17.688 -6.871 -5.457 1 96.31 91 PHE B CA 1
ATOM 2298 C C . PHE B 1 91 ? -17 -5.664 -4.824 1 96.31 91 PHE B C 1
ATOM 2300 O O . PHE B 1 91 ? -17.578 -4.57 -4.793 1 96.31 91 PHE B O 1
ATOM 2307 N N . ALA B 1 92 ? -15.852 -5.793 -4.348 1 96.38 92 ALA B N 1
ATOM 2308 C CA . ALA B 1 92 ? -15.172 -4.805 -3.514 1 96.38 92 ALA B CA 1
ATOM 2309 C C . ALA B 1 92 ? -14.5 -3.732 -4.367 1 96.38 92 ALA B C 1
ATOM 2311 O O . ALA B 1 92 ? -14.547 -2.547 -4.035 1 96.38 92 ALA B O 1
ATOM 2312 N N . TRP B 1 93 ? -13.875 -4.082 -5.492 1 97.56 93 TRP B N 1
ATOM 2313 C CA . TRP B 1 93 ? -13.016 -3.172 -6.238 1 97.56 93 TRP B CA 1
ATOM 2314 C C . TRP B 1 93 ? -13.812 -1.984 -6.77 1 97.56 93 TRP B C 1
ATOM 2316 O O . TRP B 1 93 ? -13.398 -0.832 -6.605 1 97.56 93 TRP B O 1
ATOM 2326 N N . PRO B 1 94 ? -15.016 -2.197 -7.379 1 97.19 94 PRO B N 1
ATOM 2327 C CA . PRO B 1 94 ? -15.773 -1.033 -7.844 1 97.19 94 PRO B CA 1
ATOM 2328 C C . PRO B 1 94 ? -16.078 -0.041 -6.727 1 97.19 94 PRO B C 1
ATOM 2330 O O . PRO B 1 94 ? -16.078 1.172 -6.953 1 97.19 94 PRO B O 1
ATOM 2333 N N . ARG B 1 95 ? -16.297 -0.526 -5.562 1 94.5 95 ARG B N 1
ATOM 2334 C CA . ARG B 1 95 ? -16.578 0.339 -4.426 1 94.5 95 ARG B CA 1
ATOM 2335 C C . ARG B 1 95 ? -15.312 1.045 -3.943 1 94.5 95 ARG B C 1
ATOM 2337 O O . ARG B 1 95 ? -15.359 2.211 -3.547 1 94.5 95 ARG B O 1
ATOM 2344 N N . ILE B 1 96 ? -14.211 0.355 -3.996 1 95.06 96 ILE B N 1
ATOM 2345 C CA . ILE B 1 96 ? -12.93 0.958 -3.629 1 95.06 96 ILE B CA 1
ATOM 2346 C C . ILE B 1 96 ? -12.586 2.074 -4.613 1 95.06 96 ILE B C 1
ATOM 2348 O O . ILE B 1 96 ? -12.172 3.162 -4.207 1 95.06 96 ILE B O 1
ATOM 2352 N N . PHE B 1 97 ? -12.867 1.777 -5.879 1 95.56 97 PHE B N 1
ATOM 2353 C CA . PHE B 1 97 ? -12.633 2.805 -6.883 1 95.56 97 PHE B CA 1
ATOM 2354 C C . PHE B 1 97 ? -13.516 4.02 -6.637 1 95.56 97 PHE B C 1
ATOM 2356 O O . PHE B 1 97 ? -13.047 5.16 -6.723 1 95.56 97 PHE B O 1
ATOM 2363 N N . MET B 1 98 ? -14.719 3.758 -6.32 1 92.5 98 MET B N 1
ATOM 2364 C CA . MET B 1 98 ? -15.711 4.816 -6.121 1 92.5 98 MET B CA 1
ATOM 2365 C C . MET B 1 98 ? -15.32 5.707 -4.949 1 92.5 98 MET B C 1
ATOM 2367 O O . MET B 1 98 ? -15.586 6.914 -4.965 1 92.5 98 MET B O 1
ATOM 2371 N N . HIS B 1 99 ? -14.711 5.172 -3.969 1 92.5 99 HIS B N 1
ATOM 2372 C CA . HIS B 1 99 ? -14.406 5.91 -2.75 1 92.5 99 HIS B CA 1
ATOM 2373 C C . HIS B 1 99 ? -12.898 6.051 -2.561 1 92.5 99 HIS B C 1
ATOM 2375 O O . HIS B 1 99 ? -12.406 6.066 -1.428 1 92.5 99 HIS B O 1
ATOM 2381 N N . GLU B 1 100 ? -12.211 6.098 -3.641 1 92.88 100 GLU B N 1
ATOM 2382 C CA . GLU B 1 100 ? -10.75 6.086 -3.637 1 92.88 100 GLU B CA 1
ATOM 2383 C C . GLU B 1 100 ? -10.188 7.223 -2.785 1 92.88 100 GLU B C 1
ATOM 2385 O O . GLU B 1 100 ? -9.25 7.023 -2.012 1 92.88 100 GLU B O 1
ATOM 2390 N N . GLY B 1 101 ? -10.773 8.43 -2.928 1 90.31 101 GLY B N 1
ATOM 2391 C CA . GLY B 1 101 ? -10.297 9.57 -2.168 1 90.31 101 GLY B CA 1
ATOM 2392 C C . GLY B 1 101 ? -10.352 9.359 -0.667 1 90.31 101 GLY B C 1
ATOM 2393 O O . GLY B 1 101 ? -9.398 9.656 0.046 1 90.31 101 GLY B O 1
ATOM 2394 N N . VAL B 1 102 ? -11.391 8.844 -0.201 1 91 102 VAL B N 1
ATOM 2395 C CA . VAL B 1 102 ? -11.594 8.578 1.219 1 91 102 VAL B CA 1
ATOM 2396 C C . VAL B 1 102 ? -10.609 7.508 1.692 1 91 102 VAL B C 1
ATOM 2398 O O . VAL B 1 102 ? -10 7.645 2.756 1 91 102 VAL B O 1
ATOM 2401 N N . LEU B 1 103 ? -10.469 6.5 0.909 1 92.88 103 LEU B N 1
ATOM 2402 C CA . LEU B 1 103 ? -9.641 5.371 1.316 1 92.88 103 LEU B CA 1
ATOM 2403 C C . LEU B 1 103 ? -8.164 5.746 1.304 1 92.88 103 LEU B C 1
ATOM 2405 O O . LEU B 1 103 ? -7.395 5.289 2.152 1 92.88 103 LEU B O 1
ATOM 2409 N N . ARG B 1 104 ? -7.746 6.543 0.384 1 92.5 104 ARG B N 1
ATOM 2410 C CA . ARG B 1 104 ? -6.391 7.082 0.398 1 92.5 104 ARG B CA 1
ATOM 2411 C C . ARG B 1 104 ? -6.164 7.957 1.626 1 92.5 104 ARG B C 1
ATOM 2413 O O . ARG B 1 104 ? -5.09 7.926 2.229 1 92.5 104 ARG B O 1
ATOM 2420 N N . ALA B 1 105 ? -7.141 8.719 1.99 1 90.25 105 ALA B N 1
ATOM 2421 C CA . ALA B 1 105 ? -7.043 9.523 3.205 1 90.25 105 ALA B CA 1
ATOM 2422 C C . ALA B 1 105 ? -6.898 8.641 4.438 1 90.25 105 ALA B C 1
ATOM 2424 O O . ALA B 1 105 ? -6.152 8.969 5.363 1 90.25 105 ALA B O 1
ATOM 2425 N N . ALA B 1 106 ? -7.656 7.586 4.414 1 91.31 106 ALA B N 1
ATOM 2426 C CA . ALA B 1 106 ? -7.559 6.648 5.527 1 91.31 106 ALA B CA 1
ATOM 2427 C C . ALA B 1 106 ? -6.16 6.043 5.617 1 91.31 106 ALA B C 1
ATOM 2429 O O . ALA B 1 106 ? -5.621 5.863 6.711 1 91.31 106 ALA B O 1
ATOM 2430 N N . LEU B 1 107 ? -5.578 5.711 4.469 1 93.31 107 LEU B N 1
ATOM 2431 C CA . LEU B 1 107 ? -4.207 5.211 4.441 1 93.31 107 LEU B CA 1
ATOM 2432 C C . LEU B 1 107 ? -3.236 6.254 4.984 1 93.31 107 LEU B C 1
ATOM 2434 O O . LEU B 1 107 ? -2.328 5.926 5.75 1 93.31 107 LEU B O 1
ATOM 2438 N N . LYS B 1 108 ? -3.41 7.422 4.602 1 91 108 LYS B N 1
ATOM 2439 C CA . LYS B 1 108 ? -2.574 8.508 5.109 1 91 108 LYS B CA 1
ATOM 2440 C C . LYS B 1 108 ? -2.664 8.602 6.629 1 91 108 LYS B C 1
ATOM 2442 O O . LYS B 1 108 ? -1.648 8.758 7.309 1 91 108 LYS B O 1
ATOM 2447 N N . VAL B 1 109 ? -3.84 8.5 7.16 1 88.19 109 VAL B N 1
ATOM 2448 C CA . VAL B 1 109 ? -4.059 8.547 8.602 1 88.19 109 VAL B CA 1
ATOM 2449 C C . VAL B 1 109 ? -3.324 7.395 9.273 1 88.19 109 VAL B C 1
ATOM 2451 O O . VAL B 1 109 ? -2.701 7.574 10.328 1 88.19 109 VAL B O 1
ATOM 2454 N N . SER B 1 110 ? -3.461 6.258 8.672 1 90.81 110 SER B N 1
ATOM 2455 C CA . SER B 1 110 ? -2.775 5.094 9.227 1 90.81 110 SER B CA 1
ATOM 2456 C C . SER B 1 110 ? -1.268 5.32 9.289 1 90.81 110 SER B C 1
ATOM 2458 O O . SER B 1 110 ? -0.614 4.918 10.25 1 90.81 110 SER B O 1
ATOM 2460 N N . LEU B 1 111 ? -0.732 5.906 8.297 1 90.75 111 LEU B N 1
ATOM 2461 C CA . LEU B 1 111 ? 0.696 6.203 8.266 1 90.75 111 LEU B CA 1
ATOM 2462 C C . LEU B 1 111 ? 1.069 7.207 9.352 1 90.75 111 LEU B C 1
ATOM 2464 O O . LEU B 1 111 ? 2.123 7.086 9.977 1 90.75 111 LEU B O 1
ATOM 2468 N N . GLU B 1 112 ? 0.246 8.133 9.578 1 86.94 112 GLU B N 1
ATOM 2469 C CA . GLU B 1 112 ? 0.469 9.125 10.625 1 86.94 112 GLU B CA 1
ATOM 2470 C C . GLU B 1 112 ? 0.435 8.484 12.008 1 86.94 112 GLU B C 1
ATOM 2472 O O . GLU B 1 112 ? 1.248 8.812 12.875 1 86.94 112 GLU B O 1
ATOM 2477 N N . GLN B 1 113 ? -0.516 7.656 12.141 1 85.88 113 GLN B N 1
ATOM 2478 C CA . GLN B 1 113 ? -0.639 6.973 13.422 1 85.88 113 GLN B CA 1
ATOM 2479 C C . GLN B 1 113 ? 0.587 6.109 13.711 1 85.88 113 GLN B C 1
ATOM 2481 O O . GLN B 1 113 ? 1.051 6.035 14.852 1 85.88 113 GLN B O 1
ATOM 2486 N N . TRP B 1 114 ? 0.986 5.434 12.719 1 87.75 114 TRP B N 1
ATOM 2487 C CA . TRP B 1 114 ? 2.203 4.641 12.859 1 87.75 114 TRP B CA 1
ATOM 2488 C C . TRP B 1 114 ? 3.369 5.512 13.312 1 87.75 114 TRP B C 1
ATOM 2490 O O . TRP B 1 114 ? 4.094 5.152 14.242 1 87.75 114 TRP B O 1
ATOM 2500 N N . ALA B 1 115 ? 3.596 6.637 12.68 1 86.12 115 ALA B N 1
ATOM 2501 C CA . ALA B 1 115 ? 4.684 7.551 13.016 1 86.12 115 ALA B CA 1
ATOM 2502 C C . ALA B 1 115 ? 4.562 8.039 14.453 1 86.12 115 ALA B C 1
ATOM 2504 O O . ALA B 1 115 ? 5.559 8.117 15.18 1 86.12 115 ALA B O 1
ATOM 2505 N N . GLU B 1 116 ? 3.395 8.344 14.867 1 83.38 116 GLU B N 1
ATOM 2506 C CA . GLU B 1 116 ? 3.152 8.82 16.219 1 83.38 116 GLU B CA 1
ATOM 2507 C C . GLU B 1 116 ? 3.475 7.746 17.266 1 83.38 116 GLU B C 1
ATOM 2509 O O . GLU B 1 116 ? 3.963 8.055 18.344 1 83.38 116 GLU B O 1
ATOM 2514 N N . SER B 1 117 ? 3.094 6.57 16.938 1 83.31 117 SER B N 1
ATOM 2515 C CA . SER B 1 117 ? 3.338 5.473 17.875 1 83.31 117 SER B CA 1
ATOM 2516 C C . SER B 1 117 ? 4.832 5.25 18.078 1 83.31 117 SER B C 1
ATOM 2518 O O . SER B 1 117 ? 5.25 4.754 19.125 1 83.31 117 SER B O 1
ATOM 2520 N N . ARG B 1 118 ? 5.625 5.531 17.156 1 78.88 118 ARG B N 1
ATOM 2521 C CA . ARG B 1 118 ? 7.074 5.395 17.281 1 78.88 118 A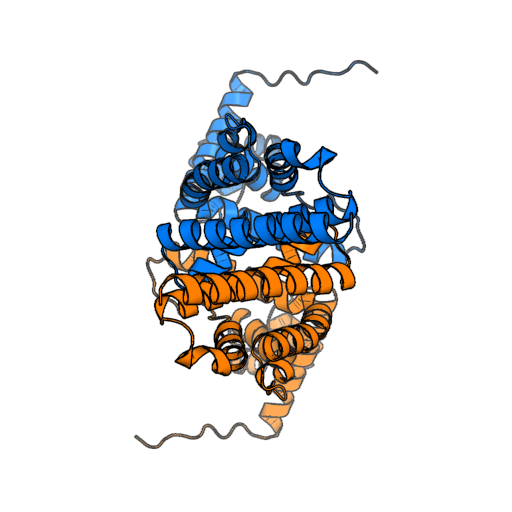RG B CA 1
ATOM 2522 C C . ARG B 1 118 ? 7.656 6.484 18.172 1 78.88 118 ARG B C 1
ATOM 2524 O O . ARG B 1 118 ? 8.68 6.281 18.828 1 78.88 118 ARG B O 1
ATOM 2531 N N . LYS B 1 119 ? 7.066 7.613 18.078 1 74.81 119 LYS B N 1
ATOM 2532 C CA . LYS B 1 119 ? 7.508 8.727 18.906 1 74.81 119 LYS B CA 1
ATOM 2533 C C . LYS B 1 119 ? 7.242 8.445 20.391 1 74.81 119 LYS B C 1
ATOM 2535 O O . LYS B 1 119 ? 8.102 8.703 21.234 1 74.81 119 LYS B O 1
ATOM 2540 N N . GLU B 1 120 ? 6.004 8.18 20.719 1 67.94 120 GLU B N 1
ATOM 2541 C CA . GLU B 1 120 ? 5.574 8.125 22.109 1 67.94 120 GLU B CA 1
ATOM 2542 C C . GLU B 1 120 ? 5.758 6.73 22.688 1 67.94 120 GLU B C 1
ATOM 2544 O O . GLU B 1 120 ? 5.609 6.531 23.906 1 67.94 120 GLU B O 1
ATOM 2549 N N . GLY B 1 121 ? 6.512 5.891 22.016 1 61.56 121 GLY B N 1
ATOM 2550 C CA . GLY B 1 121 ? 6.535 4.535 22.547 1 61.56 121 GLY B CA 1
ATOM 2551 C C . GLY B 1 121 ? 5.152 3.965 22.781 1 61.56 121 GLY B C 1
ATOM 2552 O O . GLY B 1 121 ? 4.996 2.984 23.516 1 61.56 121 GLY B O 1
ATOM 2553 N N . GLY B 1 122 ? 4.059 4.742 22.531 1 53.5 122 GLY B N 1
ATOM 2554 C CA . GLY B 1 122 ? 2.725 4.445 23.031 1 53.5 122 GLY B CA 1
ATOM 2555 C C . GLY B 1 122 ? 1.899 3.605 22.078 1 53.5 122 GLY B C 1
ATOM 2556 O O . GLY B 1 122 ? 2.27 3.438 20.922 1 53.5 122 GLY B O 1
ATOM 2557 N N . THR B 1 123 ? 1.116 2.686 22.625 1 49.47 123 THR B N 1
ATOM 2558 C CA . THR B 1 123 ? 0.159 1.679 22.188 1 49.47 123 THR B CA 1
ATOM 2559 C C . THR B 1 123 ? -1.049 2.336 21.531 1 49.47 123 THR B C 1
ATOM 2561 O O . THR B 1 123 ? -2.158 2.293 22.062 1 49.47 123 THR B O 1
ATOM 2564 N N . GLU B 1 124 ? -0.959 3.598 21.125 1 50.41 124 GLU B N 1
ATOM 2565 C CA . GLU B 1 124 ? -2.271 4.055 20.688 1 50.41 124 GLU B CA 1
ATOM 2566 C C . GLU B 1 124 ? -2.826 3.154 19.578 1 50.41 124 GLU B C 1
ATOM 2568 O O . GLU B 1 124 ? -2.064 2.57 18.812 1 50.41 124 GLU B O 1
ATOM 2573 N N . GLN B 1 125 ? -4.09 2.818 19.75 1 51.12 125 GLN B N 1
ATOM 2574 C CA . GLN B 1 125 ? -4.902 1.959 18.906 1 51.12 125 GLN B CA 1
ATOM 2575 C C . GLN B 1 125 ? -4.75 2.348 17.438 1 51.12 125 GLN B C 1
ATOM 2577 O O . GLN B 1 125 ? -5.023 3.49 17.062 1 51.12 125 GLN B O 1
ATOM 2582 N N . MET B 1 126 ? -3.828 1.806 16.797 1 54.94 126 MET B N 1
ATOM 2583 C CA . MET B 1 126 ? -3.689 1.895 15.344 1 54.94 126 MET B CA 1
ATOM 2584 C C . MET B 1 126 ? -5.027 1.661 14.656 1 54.94 126 MET B C 1
ATOM 2586 O O . MET B 1 126 ? -5.824 0.831 15.094 1 54.94 126 MET B O 1
ATOM 2590 N N . PHE B 1 127 ? -5.621 2.676 14.016 1 56 127 PHE B N 1
ATOM 2591 C CA . PHE B 1 127 ? -6.738 2.416 13.117 1 56 127 PHE B CA 1
ATOM 2592 C C . PHE B 1 127 ? -6.582 1.066 12.43 1 56 127 PHE B C 1
ATOM 2594 O O . PHE B 1 127 ? -5.543 0.792 11.82 1 56 127 PHE B O 1
ATOM 2601 N N . THR B 1 128 ? -7.23 0.001 13.008 1 58.06 128 THR B N 1
ATOM 2602 C CA . THR B 1 128 ? -7.094 -1.3 12.367 1 58.06 128 THR B CA 1
ATOM 2603 C C . THR B 1 128 ? -8.039 -1.414 11.172 1 58.06 128 THR B C 1
ATOM 2605 O O . THR B 1 128 ? -9.258 -1.36 11.336 1 58.06 128 THR B O 1
ATOM 2608 N N . ARG B 1 129 ? -7.594 -0.919 10 1 59.59 129 ARG B N 1
ATOM 2609 C CA . ARG B 1 129 ? -8.273 -1.25 8.75 1 59.59 129 ARG B CA 1
ATOM 2610 C C . ARG B 1 129 ? -8.438 -2.76 8.602 1 59.59 129 ARG B C 1
ATOM 2612 O O . ARG B 1 129 ? -7.789 -3.375 7.75 1 59.59 129 ARG B O 1
ATOM 2619 N N . GLY B 1 130 ? -9.039 -3.418 9.586 1 61.81 130 GLY B N 1
ATOM 2620 C CA . GLY B 1 130 ? -8.93 -4.859 9.742 1 61.81 130 GLY B CA 1
ATOM 2621 C C . GLY B 1 130 ? -10.094 -5.613 9.117 1 61.81 130 GLY B C 1
ATOM 2622 O O . GLY B 1 130 ? -10.219 -6.824 9.297 1 61.81 130 GLY B O 1
ATOM 2623 N N . ASN B 1 131 ? -10.844 -4.941 8.258 1 81.12 131 ASN B N 1
ATOM 2624 C CA . ASN B 1 131 ? -11.992 -5.699 7.789 1 81.12 131 ASN B CA 1
ATOM 2625 C C . ASN B 1 131 ? -11.617 -6.645 6.652 1 81.12 131 ASN B C 1
ATOM 2627 O O . ASN B 1 131 ? -12.305 -7.641 6.418 1 81.12 131 ASN B O 1
ATOM 2631 N N . ARG B 1 132 ? -10.508 -6.383 6.098 1 91.06 132 ARG B N 1
ATOM 2632 C CA . ARG B 1 132 ? -10.188 -7.184 4.922 1 91.06 132 ARG B CA 1
ATOM 2633 C C . ARG B 1 132 ? -9.844 -8.617 5.312 1 91.06 132 ARG B C 1
ATOM 2635 O O . ARG B 1 132 ? -10.203 -9.562 4.609 1 91.06 132 ARG B O 1
ATOM 2642 N N . LEU B 1 133 ? -9.242 -8.773 6.461 1 93 133 LEU B N 1
ATOM 2643 C CA . LEU B 1 133 ? -8.891 -10.133 6.863 1 93 133 LEU B CA 1
ATOM 2644 C C . LEU B 1 133 ? -10.141 -10.945 7.195 1 93 133 LEU B C 1
ATOM 2646 O O . LEU B 1 133 ? -10.211 -12.133 6.891 1 93 133 LEU B O 1
ATOM 2650 N N . ARG B 1 134 ? -11.055 -10.266 7.82 1 92.62 134 ARG B N 1
ATOM 2651 C CA . ARG B 1 134 ? -12.305 -10.945 8.141 1 92.62 134 ARG B CA 1
ATOM 2652 C C . ARG B 1 134 ? -13.023 -11.406 6.875 1 92.62 134 ARG B C 1
ATOM 2654 O O . ARG B 1 134 ? -13.492 -12.547 6.805 1 92.62 134 ARG B O 1
ATOM 2661 N N . LEU B 1 135 ? -13.094 -10.609 5.906 1 95.06 135 LEU B N 1
ATOM 2662 C CA . LEU B 1 135 ? -13.773 -10.938 4.66 1 95.06 135 LEU B CA 1
ATOM 2663 C C . LEU B 1 135 ? -13.016 -12.023 3.898 1 95.06 135 LEU B C 1
ATOM 2665 O O . LEU B 1 135 ? -13.633 -12.938 3.334 1 95.06 135 LEU B O 1
ATOM 2669 N N . LEU B 1 136 ? -11.727 -11.984 3.918 1 97.12 136 LEU B N 1
ATOM 2670 C CA . LEU B 1 136 ? -10.914 -13 3.242 1 97.12 136 LEU B CA 1
ATOM 2671 C C . LEU B 1 136 ? -11.047 -14.352 3.938 1 97.12 136 LEU B C 1
ATOM 2673 O O . LEU B 1 136 ? -11.07 -15.391 3.277 1 97.12 136 LEU B O 1
ATOM 2677 N N . THR B 1 137 ? -11.117 -14.305 5.254 1 95.88 137 THR B N 1
ATOM 2678 C CA . THR B 1 137 ? -11.336 -15.531 6 1 95.88 137 THR B CA 1
ATOM 2679 C C . THR B 1 137 ? -12.656 -16.188 5.598 1 95.88 137 THR B C 1
ATOM 2681 O O . THR B 1 137 ? -12.719 -17.406 5.41 1 95.88 137 THR B O 1
ATOM 2684 N N . LYS B 1 138 ? -13.617 -15.344 5.484 1 95.5 138 LYS B N 1
ATOM 2685 C CA . LYS B 1 138 ? -14.922 -15.836 5.039 1 95.5 138 LYS B CA 1
ATOM 2686 C C . LYS B 1 138 ? -14.836 -16.422 3.637 1 95.5 138 LYS B C 1
ATOM 2688 O O . LYS B 1 138 ? -15.398 -17.484 3.369 1 95.5 138 LYS B O 1
ATOM 2693 N N . ALA B 1 139 ? -14.156 -15.844 2.756 1 97.38 139 ALA B N 1
ATOM 2694 C CA . ALA B 1 139 ? -14.008 -16.312 1.381 1 97.38 139 ALA B CA 1
ATOM 2695 C C . ALA B 1 139 ? -13.25 -17.641 1.331 1 97.38 139 ALA B C 1
ATOM 2697 O O . ALA B 1 139 ? -13.523 -18.484 0.48 1 97.38 139 ALA B O 1
ATOM 2698 N N . LEU B 1 140 ? -12.328 -17.844 2.242 1 97.81 140 LEU B N 1
ATOM 2699 C CA . LEU B 1 140 ? -11.43 -19 2.18 1 97.81 140 LEU B CA 1
ATOM 2700 C C . LEU B 1 140 ? -11.945 -20.141 3.053 1 97.81 140 LEU B C 1
ATOM 2702 O O . LEU B 1 140 ? -11.289 -21.172 3.182 1 97.81 140 LEU B O 1
ATOM 2706 N N . GLN B 1 141 ? -13.086 -19.969 3.602 1 96.5 141 GLN B N 1
ATOM 2707 C CA . GLN B 1 141 ? -13.656 -20.922 4.543 1 96.5 141 GLN B CA 1
ATOM 2708 C C . GLN B 1 141 ? -13.641 -22.328 3.969 1 96.5 141 GLN B C 1
ATOM 2710 O O . GLN B 1 141 ? -13.352 -23.297 4.68 1 96.5 141 GLN B O 1
ATOM 2715 N N . PRO B 1 142 ? -13.906 -22.547 2.715 1 96.69 142 PRO B N 1
ATOM 2716 C CA . PRO B 1 142 ? -13.93 -23.906 2.152 1 96.69 142 PRO B CA 1
ATOM 2717 C C . PRO B 1 142 ? -12.578 -24.609 2.236 1 96.69 142 PRO B C 1
ATOM 2719 O O . PRO B 1 142 ? -12.5 -25.828 2.115 1 96.69 142 PRO B O 1
ATOM 2722 N N . LEU B 1 143 ? -11.539 -23.844 2.465 1 96.56 143 LEU B N 1
ATOM 2723 C CA . LEU B 1 143 ? -10.203 -24.422 2.469 1 96.56 143 LEU B CA 1
ATOM 2724 C C . LEU B 1 143 ? -9.75 -24.734 3.891 1 96.56 143 LEU B C 1
ATOM 2726 O O . LEU B 1 143 ? -8.672 -25.297 4.094 1 96.56 143 LEU B O 1
ATOM 2730 N N . GLU B 1 144 ? -10.508 -24.422 4.844 1 93.19 144 GLU B N 1
ATOM 2731 C CA . GLU B 1 144 ? -10.125 -24.562 6.246 1 93.19 144 GLU B CA 1
ATOM 2732 C C . GLU B 1 144 ? -9.781 -26.016 6.578 1 93.19 144 GLU B C 1
ATOM 2734 O O . GLU B 1 144 ? -8.852 -26.281 7.352 1 93.19 144 GLU B O 1
ATOM 2739 N N . SER B 1 145 ? -10.477 -26.938 5.977 1 91.06 145 SER B N 1
ATOM 2740 C CA . SER B 1 145 ? -10.242 -28.344 6.277 1 91.06 145 SER B CA 1
ATOM 2741 C C . SER B 1 145 ? -9.242 -28.953 5.309 1 91.06 145 SER B C 1
ATOM 2743 O O . SER B 1 145 ? -8.75 -30.062 5.535 1 91.06 145 SER B O 1
ATOM 2745 N N . ARG B 1 146 ? -8.883 -28.188 4.367 1 92.44 146 ARG B N 1
ATOM 2746 C CA . ARG B 1 146 ? -8.031 -28.734 3.314 1 92.44 146 ARG B CA 1
ATOM 2747 C C . ARG B 1 146 ? -6.582 -28.297 3.494 1 92.44 146 ARG B C 1
ATOM 2749 O O . ARG B 1 146 ? -5.652 -29.016 3.121 1 92.44 146 ARG B O 1
ATOM 2756 N N . LEU B 1 147 ? -6.398 -27.141 4.02 1 95.38 147 LEU B N 1
ATOM 2757 C CA . LEU B 1 147 ? -5.059 -26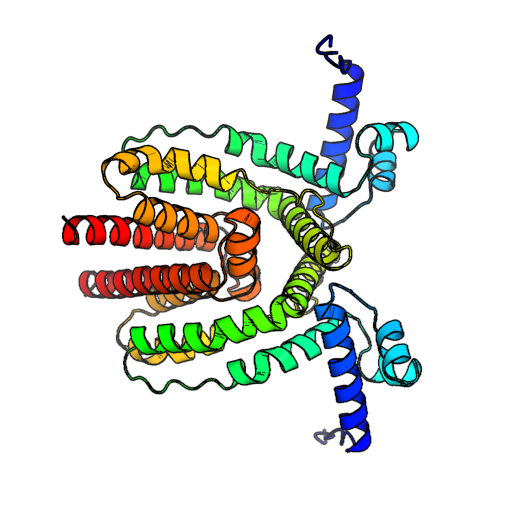.578 4.164 1 95.38 147 LEU B CA 1
ATOM 2758 C C . LEU B 1 147 ? -4.609 -26.609 5.621 1 95.38 147 LEU B C 1
ATOM 2760 O O . LEU B 1 147 ? -5.402 -26.359 6.527 1 95.38 147 LEU B O 1
ATOM 2764 N N . ALA B 1 148 ? -3.32 -26.922 5.742 1 94.81 148 ALA B N 1
ATOM 2765 C CA . ALA B 1 148 ? -2.729 -26.766 7.066 1 94.81 148 ALA B CA 1
ATOM 2766 C C . ALA B 1 148 ? -2.844 -25.312 7.551 1 94.81 148 ALA B C 1
ATOM 2768 O O . ALA B 1 148 ? -2.811 -24.391 6.746 1 94.81 148 ALA B O 1
ATOM 2769 N N . PRO B 1 149 ? -2.947 -25.094 8.867 1 94.25 149 PRO B N 1
ATOM 2770 C CA . PRO B 1 149 ? -3.133 -23.75 9.414 1 94.25 149 PRO B CA 1
ATOM 2771 C C . PRO B 1 149 ? -2.055 -22.766 8.953 1 94.25 149 PRO B C 1
ATOM 2773 O O . PRO B 1 149 ? -2.355 -21.609 8.656 1 94.25 149 PRO B O 1
ATOM 2776 N N . GLU B 1 150 ? -0.875 -23.219 8.859 1 93.94 150 GLU B N 1
ATOM 2777 C CA . GLU B 1 150 ? 0.226 -22.344 8.461 1 93.94 150 GLU B CA 1
ATOM 2778 C C . GLU B 1 150 ? 0.091 -21.922 7.004 1 93.94 150 GLU B C 1
ATOM 2780 O O . GLU B 1 150 ? 0.389 -20.781 6.656 1 93.94 150 GLU B O 1
ATOM 2785 N N . LYS B 1 151 ? -0.319 -22.828 6.18 1 95.62 151 LYS B N 1
ATOM 2786 C CA . LYS B 1 151 ? -0.524 -22.531 4.766 1 95.62 151 LYS B CA 1
ATOM 2787 C C . LYS B 1 151 ? -1.712 -21.594 4.574 1 95.62 151 LYS B C 1
ATOM 2789 O O . LYS B 1 151 ? -1.672 -20.703 3.725 1 95.62 151 LYS B O 1
ATOM 2794 N N . MET B 1 152 ? -2.752 -21.875 5.359 1 96.31 152 MET B N 1
ATOM 2795 C CA . MET B 1 152 ? -3.918 -21 5.336 1 96.31 152 MET B CA 1
ATOM 2796 C C . MET B 1 152 ? -3.533 -19.562 5.727 1 96.31 152 MET B C 1
ATOM 2798 O O . MET B 1 152 ? -3.947 -18.609 5.07 1 96.31 152 MET B O 1
ATOM 2802 N N . GLN B 1 153 ? -2.727 -19.438 6.707 1 96.5 153 GLN B N 1
ATOM 2803 C CA . GLN B 1 153 ? -2.293 -18.125 7.164 1 96.5 153 GLN B CA 1
ATOM 2804 C C . GLN B 1 153 ? -1.441 -17.422 6.109 1 96.5 153 GLN B C 1
ATOM 2806 O O . GLN B 1 153 ? -1.573 -16.219 5.891 1 96.5 153 GLN B O 1
ATOM 2811 N N . MET B 1 154 ? -0.601 -18.172 5.457 1 96.62 154 MET B N 1
ATOM 2812 C CA . MET B 1 154 ? 0.219 -17.641 4.371 1 96.62 154 MET B CA 1
ATOM 2813 C C . MET B 1 154 ? -0.654 -17.109 3.242 1 96.62 154 MET B C 1
ATOM 2815 O O . MET B 1 154 ? -0.43 -16 2.752 1 96.62 154 MET B O 1
ATOM 2819 N N . LEU B 1 155 ? -1.598 -17.906 2.893 1 98.06 155 LEU B N 1
ATOM 2820 C CA . LEU B 1 155 ? -2.512 -17.531 1.818 1 98.06 155 LEU B CA 1
ATOM 2821 C C . LEU B 1 155 ? -3.33 -16.297 2.201 1 98.06 155 LEU B C 1
ATOM 2823 O O . LEU B 1 155 ? -3.5 -15.383 1.395 1 98.06 155 LEU B O 1
ATOM 2827 N N . LEU B 1 156 ? -3.803 -16.234 3.406 1 97.69 156 LEU B N 1
ATOM 2828 C CA . LEU B 1 156 ? -4.582 -15.109 3.908 1 97.69 156 LEU B CA 1
ATOM 2829 C C . LEU B 1 156 ? -3.764 -13.82 3.871 1 97.69 156 LEU B C 1
ATOM 2831 O O . LEU B 1 156 ? -4.23 -12.797 3.371 1 97.69 156 LEU B O 1
ATOM 2835 N N . ASN B 1 157 ? -2.537 -13.883 4.359 1 97.94 157 ASN B N 1
ATOM 2836 C CA . ASN B 1 157 ? -1.657 -12.719 4.363 1 97.94 157 ASN B CA 1
ATOM 2837 C C . ASN B 1 157 ? -1.341 -12.25 2.945 1 97.94 157 ASN B C 1
ATOM 2839 O O . ASN B 1 157 ? -1.326 -11.055 2.672 1 97.94 157 ASN B O 1
ATOM 2843 N N . ALA B 1 158 ? -1.11 -13.211 2.092 1 98.62 158 ALA B N 1
ATOM 2844 C CA . ALA B 1 158 ? -0.815 -12.891 0.697 1 98.62 158 ALA B CA 1
ATOM 2845 C C . ALA B 1 158 ? -1.996 -12.195 0.031 1 98.62 158 ALA B C 1
ATOM 2847 O O . ALA B 1 158 ? -1.823 -11.164 -0.634 1 98.62 158 ALA B O 1
ATOM 2848 N N . LEU B 1 159 ? -3.201 -12.703 0.265 1 98.56 159 LEU B N 1
ATOM 2849 C CA . LEU B 1 159 ? -4.391 -12.117 -0.343 1 98.56 159 LEU B CA 1
ATOM 2850 C C . LEU B 1 159 ? -4.684 -10.742 0.244 1 98.56 159 LEU B C 1
ATOM 2852 O O . LEU B 1 159 ? -5.219 -9.867 -0.445 1 98.56 159 LEU B O 1
ATOM 2856 N N . ALA B 1 160 ? -4.332 -10.562 1.468 1 97.25 160 ALA B N 1
ATOM 2857 C CA . ALA B 1 160 ? -4.516 -9.258 2.094 1 97.25 160 ALA B CA 1
ATOM 2858 C C . ALA B 1 160 ? -3.695 -8.188 1.379 1 97.25 160 ALA B C 1
ATOM 2860 O O . ALA B 1 160 ? -4.109 -7.023 1.305 1 97.25 160 ALA B O 1
ATOM 2861 N N . VAL B 1 161 ? -2.562 -8.539 0.851 1 98.19 161 VAL B N 1
ATOM 2862 C CA . VAL B 1 161 ? -1.663 -7.602 0.182 1 98.19 161 VAL B CA 1
ATOM 2863 C C . VAL B 1 161 ? -2.311 -7.094 -1.103 1 98.19 161 VAL B C 1
ATOM 2865 O O . VAL B 1 161 ? -2.15 -5.922 -1.463 1 98.19 161 VAL B O 1
ATOM 2868 N N . ILE B 1 162 ? -3.064 -7.902 -1.753 1 97.81 162 ILE B N 1
ATOM 2869 C CA . ILE B 1 162 ? -3.502 -7.516 -3.09 1 97.81 162 ILE B CA 1
ATOM 2870 C C . ILE B 1 162 ? -4.91 -6.934 -3.023 1 97.81 162 ILE B C 1
ATOM 2872 O O . ILE B 1 162 ? -5.43 -6.43 -4.023 1 97.81 162 ILE B O 1
ATOM 2876 N N . TYR B 1 163 ? -5.555 -7.074 -1.836 1 94.44 163 TYR B N 1
ATOM 2877 C CA . TYR B 1 163 ? -6.922 -6.613 -1.616 1 94.44 163 TYR B CA 1
ATOM 2878 C C . TYR B 1 163 ? -6.938 -5.348 -0.766 1 94.44 163 TYR B C 1
ATOM 2880 O O . TYR B 1 163 ? -6.914 -5.418 0.466 1 94.44 163 TYR B O 1
ATOM 2888 N N . GLY B 1 164 ? -6.969 -4.219 -1.431 1 94 164 GLY B N 1
ATOM 2889 C CA . GLY B 1 164 ? -7.078 -2.998 -0.647 1 94 164 GLY B CA 1
ATOM 2890 C C . GLY B 1 164 ? -6.434 -1.8 -1.316 1 94 164 GLY B C 1
ATOM 2891 O O . GLY B 1 164 ? -5.988 -1.887 -2.465 1 94 164 GLY B O 1
ATOM 2892 N N . THR B 1 165 ? -6.43 -0.698 -0.61 1 95.44 165 THR B N 1
ATOM 2893 C CA . THR B 1 165 ? -5.988 0.595 -1.12 1 95.44 165 THR B CA 1
ATOM 2894 C C . THR B 1 165 ? -4.496 0.565 -1.448 1 95.44 165 THR B C 1
ATOM 2896 O O . THR B 1 165 ? -4.055 1.207 -2.402 1 95.44 165 THR B O 1
ATOM 2899 N N . GLU B 1 166 ? -3.701 -0.177 -0.698 1 96.5 166 GLU B N 1
ATOM 2900 C CA . GLU B 1 166 ? -2.254 -0.233 -0.883 1 96.5 166 GLU B CA 1
ATOM 2901 C C . GLU B 1 166 ? -1.895 -0.766 -2.268 1 96.5 166 GLU B C 1
ATOM 2903 O O . GLU B 1 166 ? -1.034 -0.204 -2.949 1 96.5 166 GLU B O 1
ATOM 2908 N N . SER B 1 167 ? -2.557 -1.849 -2.66 1 97.69 167 SER B N 1
ATOM 2909 C CA . SER B 1 167 ? -2.297 -2.381 -3.994 1 97.69 167 SER B CA 1
ATOM 2910 C C . SER B 1 167 ? -2.797 -1.431 -5.074 1 97.69 167 SER B C 1
ATOM 2912 O O . SER B 1 167 ? -2.178 -1.308 -6.133 1 97.69 167 SER B O 1
ATOM 2914 N N . LEU B 1 168 ? -3.91 -0.759 -4.785 1 97.06 168 LEU B N 1
ATOM 2915 C CA . LEU B 1 168 ? -4.438 0.235 -5.711 1 97.06 168 LEU B CA 1
ATOM 2916 C C . LEU B 1 168 ? -3.426 1.349 -5.953 1 97.06 168 LEU B C 1
ATOM 2918 O O . LEU B 1 168 ? -3.203 1.756 -7.094 1 97.06 168 LEU B O 1
ATOM 2922 N N . VAL B 1 169 ? -2.783 1.815 -4.949 1 96.12 169 VAL B N 1
ATOM 2923 C CA . VAL B 1 169 ? -1.805 2.895 -5.039 1 96.12 169 VAL B CA 1
ATOM 2924 C C . VAL B 1 169 ? -0.646 2.469 -5.938 1 96.12 169 VAL B C 1
ATOM 2926 O O . VAL B 1 169 ? -0.204 3.236 -6.797 1 96.12 169 VAL B O 1
ATOM 2929 N N . VAL B 1 170 ? -0.177 1.278 -5.797 1 96.56 170 VAL B N 1
ATOM 2930 C CA . VAL B 1 170 ? 0.937 0.784 -6.602 1 96.56 170 VAL B CA 1
ATOM 2931 C C . VAL B 1 170 ? 0.511 0.681 -8.062 1 96.56 170 VAL B C 1
ATOM 2933 O O . VAL B 1 170 ? 1.189 1.203 -8.953 1 96.56 170 VAL B O 1
ATOM 2936 N N . LEU B 1 171 ? -0.608 0.059 -8.289 1 97.38 171 LEU B N 1
ATOM 2937 C CA . LEU B 1 171 ? -1.019 -0.249 -9.648 1 97.38 171 LEU B CA 1
ATOM 2938 C C . LEU B 1 171 ? -1.438 1.018 -10.391 1 97.38 171 LEU B C 1
ATOM 2940 O O . LEU B 1 171 ? -1.18 1.156 -11.586 1 97.38 171 LEU B O 1
ATOM 2944 N N . LYS B 1 172 ? -1.985 1.981 -9.703 1 95.38 172 LYS B N 1
ATOM 2945 C CA . LYS B 1 172 ? -2.438 3.199 -10.367 1 95.38 172 LYS B CA 1
ATOM 2946 C C . LYS B 1 172 ? -1.316 4.23 -10.453 1 95.38 172 LYS B C 1
ATOM 2948 O O . LYS B 1 172 ? -1.092 4.824 -11.508 1 95.38 172 LYS B O 1
ATOM 2953 N N . ASP B 1 173 ? -0.594 4.402 -9.391 1 92.88 173 ASP B N 1
ATOM 2954 C CA . ASP B 1 173 ? 0.327 5.535 -9.32 1 92.88 173 ASP B CA 1
ATOM 2955 C C . ASP B 1 173 ? 1.7 5.16 -9.867 1 92.88 173 ASP B C 1
ATOM 2957 O O . ASP B 1 173 ? 2.428 6.02 -10.375 1 92.88 173 ASP B O 1
ATOM 2961 N N . ILE B 1 174 ? 2.064 3.955 -9.758 1 92.75 174 ILE B N 1
ATOM 2962 C CA . ILE B 1 174 ? 3.391 3.533 -10.188 1 92.75 174 ILE B CA 1
ATOM 2963 C C . ILE B 1 174 ? 3.293 2.838 -11.547 1 92.75 174 ILE B C 1
ATOM 2965 O O . ILE B 1 174 ? 4.008 3.191 -12.484 1 92.75 174 ILE B O 1
ATOM 2969 N N . ALA B 1 175 ? 2.354 1.887 -11.633 1 94.12 175 ALA B N 1
ATOM 2970 C CA . ALA B 1 175 ? 2.25 1.109 -12.867 1 94.12 175 ALA B CA 1
ATOM 2971 C C . ALA B 1 175 ? 1.283 1.765 -13.852 1 94.12 175 ALA B C 1
ATOM 2973 O O . ALA B 1 175 ? 1.172 1.336 -15 1 94.12 175 ALA B O 1
ATOM 2974 N N . HIS B 1 176 ? 0.516 2.775 -13.492 1 93.75 176 HIS B N 1
ATOM 2975 C CA . HIS B 1 176 ? -0.392 3.561 -14.32 1 93.75 176 HIS B CA 1
ATOM 2976 C C . HIS B 1 176 ? -1.456 2.678 -14.969 1 93.75 176 HIS B C 1
ATOM 2978 O O . HIS B 1 176 ? -1.764 2.828 -16.156 1 93.75 176 HIS B O 1
ATOM 2984 N N . CYS B 1 177 ? -1.963 1.811 -14.148 1 96.44 177 CYS B N 1
ATOM 2985 C CA . CYS B 1 177 ? -2.99 0.884 -14.609 1 96.44 177 CYS B CA 1
ATOM 2986 C C . CYS B 1 177 ? -4.371 1.521 -14.539 1 96.44 177 CYS B C 1
ATOM 2988 O O . CYS B 1 177 ? -4.617 2.387 -13.695 1 96.44 177 CYS B O 1
ATOM 2990 N N . SER B 1 178 ? -5.266 1.07 -15.438 1 97.56 178 SER B N 1
ATOM 2991 C CA . SER B 1 178 ? -6.68 1.424 -15.367 1 97.56 178 SER B CA 1
ATOM 2992 C C . SER B 1 178 ? -7.391 0.633 -14.273 1 97.56 178 SER B C 1
ATOM 2994 O O . SER B 1 178 ? -6.828 -0.311 -13.719 1 97.56 178 SER B O 1
ATOM 2996 N N . ASP B 1 179 ? -8.656 1.066 -13.977 1 98 179 ASP B N 1
ATOM 2997 C CA . ASP B 1 179 ? -9.461 0.309 -13.023 1 98 179 ASP B CA 1
ATOM 2998 C C . ASP B 1 179 ? -9.625 -1.142 -13.469 1 98 179 ASP B C 1
ATOM 3000 O O . ASP B 1 179 ? -9.484 -2.064 -12.664 1 98 179 ASP B O 1
ATOM 3004 N N . ASP B 1 180 ? -9.852 -1.317 -14.727 1 98.06 180 ASP B N 1
ATOM 3005 C CA . ASP B 1 180 ? -10.016 -2.664 -15.266 1 98.06 180 ASP B CA 1
ATOM 3006 C C . ASP B 1 180 ? -8.727 -3.477 -15.102 1 98.06 180 ASP B C 1
ATOM 3008 O O . ASP B 1 180 ? -8.773 -4.66 -14.766 1 98.06 180 ASP B O 1
ATOM 3012 N N . ASP B 1 181 ? -7.609 -2.848 -15.352 1 98.06 181 ASP B N 1
ATOM 3013 C CA . ASP B 1 181 ? -6.32 -3.512 -15.164 1 98.06 181 ASP B CA 1
ATOM 3014 C C . ASP B 1 181 ? -6.133 -3.963 -13.719 1 98.06 181 ASP B C 1
ATOM 3016 O O . ASP B 1 181 ? -5.652 -5.07 -13.469 1 98.06 181 ASP B O 1
ATOM 3020 N N . VAL B 1 182 ? -6.5 -3.102 -12.812 1 98.62 182 VAL B N 1
ATOM 3021 C CA . VAL B 1 182 ? -6.355 -3.414 -11.391 1 98.62 182 VAL B CA 1
ATOM 3022 C C . VAL B 1 182 ? -7.145 -4.676 -11.062 1 98.62 182 VAL B C 1
ATOM 3024 O O . VAL B 1 182 ? -6.625 -5.59 -10.414 1 98.62 182 VAL B O 1
ATOM 3027 N N . MET B 1 183 ? -8.391 -4.707 -11.531 1 98.5 183 MET B N 1
ATOM 3028 C CA . MET B 1 183 ? -9.242 -5.863 -11.258 1 98.5 183 MET B CA 1
ATOM 3029 C C . MET B 1 183 ? -8.664 -7.125 -11.891 1 98.5 183 MET B C 1
ATOM 3031 O O . MET B 1 183 ? -8.594 -8.172 -11.242 1 98.5 183 MET B O 1
ATOM 3035 N N . ASP B 1 184 ? -8.164 -7.02 -13.062 1 98.25 184 ASP B N 1
ATOM 3036 C CA . ASP B 1 184 ? -7.605 -8.172 -13.766 1 98.25 184 ASP B CA 1
ATOM 3037 C C . ASP B 1 184 ? -6.34 -8.68 -13.086 1 98.25 184 ASP B C 1
ATOM 3039 O O . ASP B 1 184 ? -6.184 -9.883 -12.867 1 98.25 184 ASP B O 1
ATOM 3043 N N . ILE B 1 185 ? -5.469 -7.801 -12.766 1 98.62 185 ILE B N 1
ATOM 3044 C CA . ILE B 1 185 ? -4.18 -8.148 -12.188 1 98.62 185 ILE B CA 1
ATOM 3045 C C . ILE B 1 185 ? -4.383 -8.789 -10.812 1 98.62 185 ILE B C 1
ATOM 3047 O O . ILE B 1 185 ? -3.809 -9.844 -10.523 1 98.62 185 ILE B O 1
ATOM 3051 N N . THR B 1 186 ? -5.223 -8.203 -10 1 98.69 186 THR B N 1
ATOM 3052 C CA . THR B 1 186 ? -5.398 -8.719 -8.641 1 98.69 186 THR B CA 1
ATOM 3053 C C . THR B 1 186 ? -6.113 -10.062 -8.664 1 98.69 186 THR B C 1
ATOM 3055 O O . THR B 1 186 ? -5.82 -10.938 -7.848 1 98.69 186 THR B O 1
ATOM 3058 N N . GLU B 1 187 ? -7.043 -10.18 -9.57 1 98.56 187 GLU B N 1
ATOM 3059 C CA . GLU B 1 187 ? -7.668 -11.492 -9.719 1 98.56 187 GLU B CA 1
ATOM 3060 C C . GLU B 1 187 ? -6.652 -12.539 -10.164 1 98.56 187 GLU B C 1
ATOM 3062 O O . GLU B 1 187 ? -6.648 -13.664 -9.648 1 98.56 187 GLU B O 1
ATOM 3067 N N . TRP B 1 188 ? -5.859 -12.188 -11.117 1 98.44 188 TRP B N 1
ATOM 3068 C CA . TRP B 1 188 ? -4.816 -13.078 -11.602 1 98.44 188 TRP B CA 1
ATOM 3069 C C . TRP B 1 188 ? -3.867 -13.477 -10.477 1 98.44 188 TRP B C 1
ATOM 3071 O O . TRP B 1 188 ? -3.506 -14.648 -10.344 1 98.44 188 TRP B O 1
ATOM 3081 N N . MET B 1 189 ? -3.443 -12.555 -9.703 1 98.75 189 MET B N 1
ATOM 3082 C CA . MET B 1 189 ? -2.586 -12.812 -8.547 1 98.75 189 MET B CA 1
ATOM 3083 C C . MET B 1 189 ? -3.266 -13.758 -7.566 1 98.75 189 MET B C 1
ATOM 3085 O O . MET B 1 189 ? -2.646 -14.711 -7.082 1 98.75 189 MET B O 1
ATOM 3089 N N . ALA B 1 190 ? -4.523 -13.461 -7.27 1 98.75 190 ALA B N 1
ATOM 3090 C CA . ALA B 1 190 ? -5.266 -14.297 -6.336 1 98.75 190 ALA B CA 1
ATOM 3091 C C . ALA B 1 190 ? -5.297 -15.75 -6.801 1 98.75 190 ALA B C 1
ATOM 3093 O O . ALA B 1 190 ? -5.066 -16.672 -6.012 1 98.75 190 ALA B O 1
ATOM 3094 N N . MET B 1 191 ? -5.527 -15.938 -8.031 1 98.19 191 MET B N 1
ATOM 3095 C CA . MET B 1 191 ? -5.59 -17.281 -8.578 1 98.19 191 MET B CA 1
ATOM 3096 C C . MET B 1 191 ? -4.227 -17.969 -8.516 1 98.19 191 MET B C 1
ATOM 3098 O O . MET B 1 191 ? -4.137 -19.156 -8.219 1 98.19 191 MET B O 1
ATOM 3102 N N . ALA B 1 192 ? -3.189 -17.234 -8.82 1 98.44 192 ALA B N 1
ATOM 3103 C CA . ALA B 1 192 ? -1.843 -17.781 -8.734 1 98.44 192 ALA B CA 1
ATOM 3104 C C . ALA B 1 192 ? -1.557 -18.297 -7.324 1 98.44 192 ALA B C 1
ATOM 3106 O O . ALA B 1 192 ? -1.024 -19.406 -7.152 1 98.44 192 ALA B O 1
ATOM 3107 N N . MET B 1 193 ? -1.925 -17.562 -6.352 1 98.31 193 MET B N 1
ATOM 3108 C CA . MET B 1 193 ? -1.639 -17.906 -4.961 1 98.31 193 MET B CA 1
ATOM 3109 C C . MET B 1 193 ? -2.512 -19.062 -4.496 1 98.31 193 MET B C 1
ATOM 3111 O O . MET B 1 193 ? -2.041 -19.953 -3.783 1 98.31 193 MET B O 1
ATOM 3115 N N . LEU B 1 194 ? -3.795 -19 -4.906 1 97.94 194 LEU B N 1
ATOM 3116 C CA . LEU B 1 194 ? -4.691 -20.109 -4.562 1 97.94 194 LEU B CA 1
ATOM 3117 C C . LEU B 1 194 ? -4.199 -21.406 -5.172 1 97.94 194 LEU B C 1
ATOM 3119 O O . LEU B 1 194 ? -4.156 -22.438 -4.492 1 97.94 194 LEU B O 1
ATOM 3123 N N . GLU B 1 195 ? -3.812 -21.375 -6.426 1 96.69 195 GLU B N 1
ATOM 3124 C CA . GLU B 1 195 ? -3.303 -22.562 -7.113 1 96.69 195 GLU B CA 1
ATOM 3125 C C . GLU B 1 195 ? -2.049 -23.094 -6.43 1 96.69 195 GLU B C 1
ATOM 3127 O O . GLU B 1 195 ? -1.912 -24.312 -6.238 1 96.69 195 GLU B O 1
ATOM 3132 N N . LYS B 1 196 ? -1.181 -22.25 -6.062 1 97.12 196 LYS B N 1
ATOM 3133 C CA . LYS B 1 196 ? 0.054 -22.672 -5.414 1 97.12 196 LYS B CA 1
ATOM 3134 C C . LYS B 1 196 ? -0.23 -23.281 -4.043 1 97.12 196 LYS B C 1
ATOM 3136 O O . LYS B 1 196 ? 0.352 -24.312 -3.684 1 97.12 196 LYS B O 1
ATOM 3141 N N . ALA B 1 197 ? -1.092 -22.656 -3.289 1 96.56 197 ALA B N 1
ATOM 3142 C CA . ALA B 1 197 ? -1.444 -23.172 -1.969 1 96.56 197 ALA B CA 1
ATOM 3143 C C . ALA B 1 197 ? -2.018 -24.578 -2.066 1 96.56 197 ALA B C 1
ATOM 3145 O O . ALA B 1 197 ? -1.669 -25.453 -1.269 1 96.56 197 ALA B O 1
ATOM 3146 N N . LEU B 1 198 ? -2.85 -24.797 -3.023 1 93.81 198 LEU B N 1
ATOM 3147 C CA . LEU B 1 198 ? -3.51 -26.094 -3.178 1 93.81 198 LEU B CA 1
ATOM 3148 C C . LEU B 1 198 ? -2.531 -27.141 -3.688 1 93.81 198 LEU B C 1
ATOM 3150 O O . LEU B 1 198 ? -2.598 -28.297 -3.283 1 93.81 198 LEU B O 1
ATOM 3154 N N . ARG B 1 199 ? -1.665 -26.703 -4.543 1 92.56 199 ARG B N 1
ATOM 3155 C CA . ARG B 1 199 ? -0.648 -27.625 -5.051 1 92.56 199 ARG B CA 1
ATOM 3156 C C . ARG B 1 199 ? 0.293 -28.078 -3.938 1 92.56 199 ARG B C 1
ATOM 3158 O O . ARG B 1 199 ? 0.661 -29.25 -3.861 1 92.56 199 ARG B O 1
ATOM 3165 N N . GLU B 1 200 ? 0.736 -27.188 -3.092 1 90.19 200 GLU B N 1
ATOM 3166 C CA . GLU B 1 200 ? 1.667 -27.5 -2.01 1 90.19 200 GLU B CA 1
ATOM 3167 C C . GLU B 1 200 ? 1.009 -28.359 -0.941 1 90.19 200 GLU B C 1
ATOM 3169 O O . GLU B 1 200 ? 1.692 -29.078 -0.208 1 90.19 200 GLU B O 1
ATOM 3174 N N . ASN B 1 201 ? -0.224 -28.172 -0.78 1 81.75 201 ASN B N 1
ATOM 3175 C CA . ASN B 1 201 ? -0.941 -29.031 0.164 1 81.75 201 ASN B CA 1
ATOM 3176 C C . ASN B 1 201 ? -0.96 -30.484 -0.295 1 81.75 201 ASN B C 1
ATOM 3178 O O . ASN B 1 201 ? -0.901 -31.406 0.528 1 81.75 201 ASN B O 1
ATOM 3182 N N . SER B 1 202 ? -1.113 -30.656 -1.515 1 73.44 202 SER B N 1
ATOM 3183 C CA . SER B 1 202 ? -1.146 -32 -2.059 1 73.44 202 SER B CA 1
ATOM 3184 C C . SER B 1 202 ? 0.223 -32.656 -1.972 1 73.44 202 SER B C 1
ATOM 3186 O O . SER B 1 202 ? 0.318 -33.906 -1.854 1 73.44 202 SER B O 1
ATOM 3188 N N . GLU B 1 203 ? 1.25 -31.844 -2.055 1 68.06 203 GLU B N 1
ATOM 3189 C CA . GLU B 1 203 ? 2.594 -32.406 -1.998 1 68.06 203 GLU B CA 1
ATOM 3190 C C . GLU B 1 203 ? 3 -32.719 -0.562 1 68.06 203 GLU B C 1
ATOM 3192 O O . GLU B 1 203 ? 3.863 -33.594 -0.327 1 68.06 203 GLU B O 1
ATOM 3197 N N . GLY B 1 204 ? 2.551 -32.031 0.455 1 54.94 204 GLY B N 1
ATOM 3198 C CA . GLY B 1 204 ? 2.846 -32.344 1.846 1 54.94 204 GLY B CA 1
ATOM 3199 C C . GLY B 1 204 ? 2.043 -33.5 2.385 1 54.94 204 GLY B C 1
ATOM 3200 O O . GLY B 1 204 ? 2.295 -33.969 3.496 1 54.94 204 GLY B O 1
ATOM 3201 N N . ASP B 1 205 ? 0.847 -33.906 1.944 1 46.16 205 ASP B N 1
ATOM 3202 C CA . ASP B 1 205 ? 0.192 -35.156 2.291 1 46.16 205 ASP B CA 1
ATOM 3203 C C . ASP B 1 205 ? 0.84 -36.344 1.563 1 46.16 205 ASP B C 1
ATOM 3205 O O . ASP B 1 205 ? 1.233 -36.219 0.402 1 46.16 205 ASP B O 1
#